Protein AF-A0A8T0G5R7-F1 (afdb_monomer)

Mean predicted aligned error: 18.34 Å

Organism: Ceratodon purpureus (NCBI:txid3225)

pLDDT: mean 79.79, std 26.17, range [22.66, 98.88]

Foldseek 3Di:
DDDDDDDDDDDDDDDDDDDDDDDDDDDDDDDDDDDDDDDDDDDDDDDDDDDDDDDDDDDDDDDDDDDDDDDDDDDDDDDDDDDDDDDDDDDDDDDWDDPDPQAAAEEEEEQELLRLLLLLQLLLVQRQYEYAQEAVLLDDRHPPLVQAQWFCPAPPCPPTDRSVVVSVVSVVSSVVSRHHYDPFDWPAWALPDPQIWTDTPVDIHGYNFYEYESAWAQDDPPAVCCVLCRNQFEEADLPGCLQPPLAAQWEEEEEAAELLSLVSQVVSVVGYVAYEYEALAQHGPYDPVSVVVQVPDPRYDYDHNKDFRHFDADPVSATFWTWIARNPPRDIDIDGTRHYYYSHFIQAPQVNCVPPWDADPSRAFDDDPPAQHTPRPSYGYAANSNDRDPRDSNRRNVNSNRNSVSSSCSCVVVVNRDRGDDDPDPPVPPPPCPVVNVPPPQDPLFQEEEDDVNVVCCLPPPQAKEKEWEAAPPDPQQVVQVVQVVVLSVVVGPRYHYYYYHCVVCVVVCVVVVPPDPGKIWIDGPNDTQDIDHTHDHSVVVNVSSVVRD

Structure (mmCIF, N/CA/C/O backbone):
data_AF-A0A8T0G5R7-F1
#
_entry.id   AF-A0A8T0G5R7-F1
#
loop_
_atom_site.group_PDB
_atom_site.id
_atom_site.type_symbol
_atom_site.label_atom_id
_atom_site.label_alt_id
_atom_site.label_comp_id
_atom_site.label_asym_id
_atom_site.label_entity_id
_atom_site.label_seq_id
_atom_site.pdbx_PDB_ins_code
_atom_site.Cartn_x
_atom_site.Cartn_y
_atom_site.Cartn_z
_atom_site.occupancy
_atom_site.B_iso_or_equiv
_atom_site.auth_seq_id
_atom_site.auth_comp_id
_atom_site.auth_asym_id
_atom_site.auth_atom_id
_atom_site.pdbx_PDB_model_num
ATOM 1 N N . MET A 1 1 ? -14.299 -39.173 -38.500 1.00 31.61 1 MET A N 1
ATOM 2 C CA . MET A 1 1 ? -15.184 -40.294 -38.128 1.00 31.61 1 MET A CA 1
ATOM 3 C C . MET A 1 1 ? -15.335 -40.265 -36.619 1.00 31.61 1 MET A C 1
ATOM 5 O O . MET A 1 1 ? -14.328 -40.433 -35.957 1.00 31.61 1 MET A O 1
ATOM 9 N N . VAL A 1 2 ? -16.565 -39.974 -36.168 1.00 32.91 2 VAL A N 1
ATOM 10 C CA . VAL A 1 2 ? -17.140 -40.072 -34.803 1.00 32.91 2 VAL A CA 1
ATOM 11 C C . VAL A 1 2 ? -16.359 -39.367 -33.671 1.00 32.91 2 VAL A C 1
ATOM 13 O O . VAL A 1 2 ? -15.266 -39.780 -33.333 1.00 32.91 2 VAL A O 1
ATOM 16 N N . GLY A 1 3 ? -16.845 -38.321 -33.001 1.00 27.14 3 GLY A N 1
ATOM 17 C CA . GLY A 1 3 ? -18.124 -37.619 -33.063 1.00 27.14 3 GLY A CA 1
ATOM 18 C C . GLY A 1 3 ? -18.016 -36.285 -32.310 1.00 27.14 3 GLY A C 1
ATOM 19 O O . GLY A 1 3 ? -17.455 -36.212 -31.222 1.00 27.14 3 GLY A O 1
ATOM 20 N N . CYS A 1 4 ? -18.533 -35.240 -32.950 1.00 23.53 4 CYS A N 1
ATOM 21 C CA . CYS A 1 4 ? -18.721 -33.884 -32.446 1.00 23.53 4 CYS A CA 1
ATOM 22 C C . CYS A 1 4 ? -20.215 -33.694 -32.108 1.00 23.53 4 CYS A C 1
ATOM 24 O O . CYS A 1 4 ? -21.050 -34.344 -32.735 1.00 23.53 4 CYS A O 1
ATOM 26 N N . ALA A 1 5 ? -20.505 -32.694 -31.268 1.00 29.31 5 ALA A N 1
ATOM 27 C CA . ALA A 1 5 ? -21.758 -31.924 -31.161 1.00 29.31 5 ALA A CA 1
ATOM 28 C C . ALA A 1 5 ? -22.865 -32.388 -30.188 1.00 29.31 5 ALA A C 1
ATOM 30 O O . ALA A 1 5 ? -23.508 -33.411 -30.388 1.00 29.31 5 ALA A O 1
ATOM 31 N N . ALA A 1 6 ? -23.131 -31.527 -29.196 1.00 28.00 6 ALA A N 1
ATOM 32 C CA . ALA A 1 6 ? -24.418 -30.910 -28.806 1.00 28.00 6 ALA A CA 1
ATOM 33 C C . ALA A 1 6 ? -24.233 -30.367 -27.365 1.00 28.00 6 ALA A C 1
ATOM 35 O O . ALA A 1 6 ? -23.667 -31.057 -26.532 1.00 28.00 6 ALA A O 1
ATOM 36 N N . ALA A 1 7 ? -24.598 -29.143 -26.987 1.00 25.59 7 ALA A N 1
ATOM 37 C CA . ALA A 1 7 ? -25.855 -28.479 -27.276 1.00 25.59 7 ALA A CA 1
ATOM 38 C C . ALA A 1 7 ? -25.718 -26.946 -27.279 1.00 25.59 7 ALA A C 1
ATOM 40 O O . ALA A 1 7 ? -25.041 -26.354 -26.442 1.00 25.59 7 ALA A O 1
ATOM 41 N N . ALA A 1 8 ? -26.444 -26.323 -28.203 1.00 25.11 8 ALA A N 1
ATOM 42 C CA . ALA A 1 8 ? -26.829 -24.925 -28.174 1.00 25.11 8 ALA A CA 1
ATOM 43 C C . ALA A 1 8 ? -28.359 -24.850 -28.300 1.00 25.11 8 ALA A C 1
ATOM 45 O O . ALA A 1 8 ? -28.942 -25.612 -29.067 1.00 25.11 8 ALA A O 1
ATOM 46 N N . SER A 1 9 ? -28.945 -23.867 -27.611 1.00 26.94 9 SER A N 1
ATOM 47 C CA . SER A 1 9 ? -30.256 -23.247 -27.860 1.00 26.94 9 SER A CA 1
ATOM 48 C C . SER A 1 9 ? -31.536 -24.052 -27.585 1.00 26.94 9 SER A C 1
ATOM 50 O O . SER A 1 9 ? -31.915 -24.939 -28.344 1.00 26.94 9 SER A O 1
ATOM 52 N N . VAL A 1 10 ? -32.304 -23.589 -26.588 1.00 29.83 10 VAL A N 1
ATOM 53 C CA . VAL A 1 10 ? -33.774 -23.562 -26.654 1.00 29.83 10 VAL A CA 1
ATOM 54 C C . VAL A 1 10 ? -34.263 -22.162 -26.256 1.00 29.83 10 VAL A C 1
ATOM 56 O O . VAL A 1 10 ? -34.222 -21.770 -25.098 1.00 29.83 10 VAL A O 1
ATOM 59 N N . TYR A 1 11 ? -34.630 -21.419 -27.299 1.00 25.69 11 TYR A N 1
ATOM 60 C CA . TYR A 1 11 ? -35.731 -20.467 -27.482 1.00 25.69 11 TYR A CA 1
ATOM 61 C C . TYR A 1 11 ? -36.329 -19.629 -26.336 1.00 25.69 11 TYR A C 1
ATOM 63 O O . TYR A 1 11 ? -36.806 -20.105 -25.312 1.00 25.69 11 TYR A O 1
ATOM 71 N N . ALA A 1 12 ? -36.450 -18.348 -26.689 1.00 26.64 12 ALA A N 1
ATOM 72 C CA . ALA A 1 12 ? -37.291 -17.312 -26.120 1.00 26.64 12 ALA A CA 1
ATOM 73 C C . ALA A 1 12 ? -38.799 -17.508 -26.385 1.00 26.64 12 ALA A C 1
ATOM 75 O O . ALA A 1 12 ? -39.189 -18.048 -27.420 1.00 26.64 12 ALA A O 1
ATOM 76 N N . GLY A 1 13 ? -39.611 -16.884 -25.522 1.00 25.53 13 GLY A N 1
ATOM 77 C CA . GLY A 1 13 ? -40.870 -16.236 -25.905 1.00 25.53 13 GLY A CA 1
ATOM 78 C C . GLY A 1 13 ? -42.144 -16.777 -25.253 1.00 25.53 13 GLY A C 1
ATOM 79 O O . GLY A 1 13 ? -42.635 -17.821 -25.655 1.00 25.53 13 GLY A O 1
ATOM 80 N N . ALA A 1 14 ? -42.738 -16.001 -24.338 1.00 26.56 14 ALA A N 1
ATOM 81 C CA . ALA A 1 14 ? -44.128 -15.532 -24.442 1.00 26.56 14 ALA A CA 1
ATOM 82 C C . ALA A 1 14 ? -44.493 -14.622 -23.256 1.00 26.56 14 ALA A C 1
ATOM 84 O O . ALA A 1 14 ? -44.147 -14.874 -22.107 1.00 26.56 14 ALA A O 1
ATOM 85 N N . SER A 1 15 ? -45.187 -13.543 -23.597 1.00 25.94 15 SER A N 1
ATOM 86 C CA . SER A 1 15 ? -45.629 -12.437 -22.758 1.00 25.94 15 SER A CA 1
ATOM 87 C C . SER A 1 15 ? -47.079 -12.642 -22.287 1.00 25.94 15 SER A C 1
ATOM 89 O O . SER A 1 15 ? -47.850 -13.353 -22.930 1.00 25.94 15 SER A O 1
ATOM 91 N N . THR A 1 16 ? -47.462 -11.836 -21.292 1.00 29.17 16 THR A N 1
ATOM 92 C CA . THR A 1 16 ? -48.798 -11.250 -21.027 1.00 29.17 16 THR A CA 1
ATOM 93 C C . THR A 1 16 ? -49.906 -12.002 -20.262 1.00 29.17 16 THR A C 1
ATOM 95 O O . THR A 1 16 ? -50.369 -13.064 -20.655 1.00 29.17 16 THR A O 1
ATOM 98 N N . ALA A 1 17 ? -50.436 -11.232 -19.290 1.00 27.42 17 ALA A N 1
ATOM 99 C CA . ALA A 1 17 ? -51.796 -11.161 -18.727 1.00 27.42 17 ALA A CA 1
ATOM 100 C C . ALA A 1 17 ? -52.179 -12.100 -17.558 1.00 27.42 17 ALA A C 1
ATOM 102 O O . ALA A 1 17 ? -52.365 -13.292 -17.744 1.00 27.42 17 ALA A O 1
ATOM 103 N N . LEU A 1 18 ? -52.467 -11.537 -16.370 1.00 26.42 18 LEU A N 1
ATOM 104 C CA . LEU A 1 18 ? -53.809 -11.020 -16.052 1.00 26.42 18 LEU A CA 1
ATOM 105 C C . LEU A 1 18 ? -53.848 -10.162 -14.768 1.00 26.42 18 LEU A C 1
ATOM 107 O O . LEU A 1 18 ? -53.117 -10.388 -13.808 1.00 26.42 18 LEU A O 1
ATOM 111 N N . GLN A 1 19 ? -54.735 -9.168 -14.808 1.00 28.47 19 GLN A N 1
ATOM 112 C CA . GLN A 1 19 ? -55.114 -8.210 -13.769 1.00 28.47 19 GLN A CA 1
ATOM 113 C C . GLN A 1 19 ? -56.146 -8.770 -12.771 1.00 28.47 19 GLN A C 1
ATOM 115 O O . GLN A 1 19 ? -56.902 -9.680 -13.093 1.00 28.47 19 GLN A O 1
ATOM 120 N N . ALA A 1 20 ? -56.267 -8.014 -11.672 1.00 27.64 20 ALA A N 1
ATOM 121 C CA . ALA A 1 20 ? -57.477 -7.717 -10.895 1.00 27.64 20 ALA A CA 1
ATOM 122 C C . ALA A 1 20 ? -57.916 -8.718 -9.816 1.00 27.64 20 ALA A C 1
ATOM 124 O O . ALA A 1 20 ? -58.374 -9.807 -10.120 1.00 27.64 20 ALA A O 1
ATOM 125 N N . ILE A 1 21 ? -57.897 -8.246 -8.562 1.00 29.38 21 ILE A N 1
ATOM 126 C CA . ILE A 1 21 ? -59.035 -8.200 -7.622 1.00 29.38 21 ILE A CA 1
ATOM 127 C C . ILE A 1 21 ? -58.740 -7.038 -6.655 1.00 29.38 21 ILE A C 1
ATOM 129 O O . ILE A 1 21 ? -57.663 -6.979 -6.068 1.00 29.38 21 ILE A O 1
ATOM 133 N N . GLY A 1 22 ? -59.676 -6.096 -6.510 1.00 26.36 22 GLY A N 1
ATOM 134 C CA . GLY A 1 22 ? -59.541 -4.980 -5.569 1.00 26.36 22 GLY A CA 1
ATOM 135 C C . GLY A 1 22 ? -60.590 -3.879 -5.737 1.00 26.36 22 GLY A C 1
ATOM 136 O O . GLY A 1 22 ? -60.239 -2.734 -5.990 1.00 26.36 22 GLY A O 1
ATOM 137 N N . GLY A 1 23 ? -61.875 -4.219 -5.619 1.00 27.23 23 GLY A N 1
ATOM 138 C CA . GLY A 1 23 ? -62.936 -3.283 -5.211 1.00 27.23 23 GLY A CA 1
ATOM 139 C C . GLY A 1 23 ? -63.453 -3.745 -3.845 1.00 27.23 23 GLY A C 1
ATOM 140 O O . GLY A 1 23 ? -63.383 -4.934 -3.558 1.00 27.23 23 GLY A O 1
ATOM 141 N N . GLY A 1 24 ? -63.951 -2.931 -2.924 1.00 27.73 24 GLY A N 1
ATOM 142 C CA . GLY A 1 24 ? -64.281 -1.511 -2.854 1.00 27.73 24 GLY A CA 1
ATOM 143 C C . GLY A 1 24 ? -64.775 -1.248 -1.409 1.00 27.73 24 GLY A C 1
ATOM 144 O O . GLY A 1 24 ? -65.078 -2.198 -0.695 1.00 27.73 24 GLY A O 1
ATOM 145 N N . ILE A 1 25 ? -64.728 -0.027 -0.866 1.00 30.06 25 ILE A N 1
ATOM 146 C CA . ILE A 1 25 ? -65.846 0.941 -0.752 1.00 30.06 25 ILE A CA 1
ATOM 147 C C . ILE A 1 25 ? -65.942 1.450 0.713 1.00 30.06 25 ILE A C 1
ATOM 149 O O . ILE A 1 25 ? -65.722 0.693 1.650 1.00 30.06 25 ILE A O 1
ATOM 153 N N . HIS A 1 26 ? -66.346 2.728 0.830 1.00 28.77 26 HIS A N 1
ATOM 154 C CA . HIS A 1 26 ? -66.692 3.574 1.997 1.00 28.77 26 HIS A CA 1
ATOM 155 C C . HIS A 1 26 ? -65.504 4.257 2.698 1.00 28.77 26 HIS A C 1
ATOM 157 O O . HIS A 1 26 ? -64.673 3.604 3.303 1.00 28.77 26 HIS A O 1
ATOM 163 N N . GLY A 1 27 ? -65.307 5.583 2.614 1.00 26.73 27 GLY A N 1
ATOM 164 C CA . GLY A 1 27 ? -66.265 6.704 2.627 1.00 26.73 27 GLY A CA 1
ATOM 165 C C . GLY A 1 27 ? -66.363 7.206 4.073 1.00 26.73 27 GLY A C 1
ATOM 166 O O . GLY A 1 27 ? -66.765 6.441 4.935 1.00 26.73 27 GLY A O 1
ATOM 167 N N . VAL A 1 28 ? -65.968 8.435 4.418 1.00 28.03 28 VAL A N 1
ATOM 168 C CA . VAL A 1 28 ? -66.847 9.620 4.421 1.00 28.03 28 VAL A CA 1
ATOM 169 C C . VAL A 1 28 ? -66.060 10.829 4.982 1.00 28.03 28 VAL A C 1
ATOM 171 O O . VAL A 1 28 ? -65.371 10.664 5.978 1.00 28.03 28 VAL A O 1
ATOM 174 N N . ARG A 1 29 ? -66.226 11.995 4.315 1.00 27.48 29 ARG A N 1
ATOM 175 C CA . ARG A 1 29 ? -66.302 13.426 4.754 1.00 27.48 29 ARG A CA 1
ATOM 176 C C . ARG A 1 29 ? -65.437 13.906 5.938 1.00 27.48 29 ARG A C 1
ATOM 178 O O . ARG A 1 29 ? -65.333 13.240 6.946 1.00 27.48 29 ARG A O 1
ATOM 185 N N . GLY A 1 30 ? -64.914 15.128 5.982 1.00 26.22 30 GLY A N 1
ATOM 186 C CA . GLY A 1 30 ? -65.137 16.385 5.256 1.00 26.22 30 GLY A CA 1
ATOM 187 C C . GLY A 1 30 ? -64.225 17.443 5.915 1.00 26.22 30 GLY A C 1
ATOM 188 O O . GLY A 1 30 ? -63.831 17.276 7.061 1.00 26.22 30 GLY A O 1
ATOM 189 N N . SER A 1 31 ? -63.689 18.403 5.165 1.00 28.92 31 SER A N 1
ATOM 190 C CA . SER A 1 31 ? -64.234 19.764 5.004 1.00 28.92 31 SER A CA 1
ATOM 191 C C . SER A 1 31 ? -63.578 20.808 5.921 1.00 28.92 31 SER A C 1
ATOM 193 O O . SER A 1 31 ? -63.608 20.684 7.137 1.00 28.92 31 SER A O 1
ATOM 195 N N . ASN A 1 32 ? -63.143 21.887 5.259 1.00 26.70 32 ASN A N 1
ATOM 196 C CA . ASN A 1 32 ? -62.875 23.257 5.721 1.00 26.70 32 ASN A CA 1
ATOM 197 C C . ASN A 1 32 ? -61.589 23.481 6.537 1.00 26.70 32 ASN A C 1
ATOM 199 O O . ASN A 1 32 ? -61.388 22.871 7.574 1.00 26.70 32 ASN A O 1
ATOM 203 N N . ALA A 1 33 ? -60.601 24.241 6.051 1.00 27.31 33 ALA A N 1
ATOM 204 C CA . ALA A 1 33 ? -60.592 25.638 5.578 1.00 27.31 33 ALA A CA 1
ATOM 205 C C . ALA A 1 33 ? -60.707 26.666 6.710 1.00 27.31 33 ALA A C 1
ATOM 207 O O . ALA A 1 33 ? -61.510 26.495 7.621 1.00 27.31 33 ALA A O 1
ATOM 208 N N . ALA A 1 34 ? -59.976 27.770 6.504 1.00 26.89 34 ALA A N 1
ATOM 209 C CA . ALA A 1 34 ? -59.961 29.023 7.262 1.00 26.89 34 ALA A CA 1
ATOM 210 C C . ALA A 1 34 ? -59.102 29.001 8.538 1.00 26.89 34 ALA A C 1
ATOM 212 O O . ALA A 1 34 ? -59.170 28.060 9.311 1.00 26.89 34 ALA A O 1
ATOM 213 N N . LEU A 1 35 ? -58.321 30.015 8.899 1.00 25.09 35 LEU A N 1
ATOM 214 C CA . LEU A 1 35 ? -57.849 31.284 8.327 1.00 25.09 35 LEU A CA 1
ATOM 215 C C . LEU A 1 35 ? -57.134 31.984 9.503 1.00 25.09 35 LEU A C 1
ATOM 217 O O . LEU A 1 35 ? -57.303 31.604 10.658 1.00 25.09 35 LEU A O 1
ATOM 221 N N . CYS A 1 36 ? -56.457 33.077 9.169 1.00 22.66 36 CYS A N 1
ATOM 222 C CA . CYS A 1 36 ? -55.967 34.145 10.040 1.00 22.66 36 CYS A CA 1
ATOM 223 C C . CYS A 1 36 ? -54.621 33.904 10.737 1.00 22.66 36 CYS A C 1
ATOM 225 O O . CYS A 1 36 ? -54.517 33.075 11.629 1.00 22.66 36 CYS A O 1
ATOM 227 N N . SER A 1 37 ? -53.506 34.510 10.316 1.00 24.14 37 SER A N 1
ATOM 228 C CA . SER A 1 37 ? -53.192 35.903 9.915 1.00 24.14 37 SER A CA 1
ATOM 229 C C . SER A 1 37 ? -52.901 36.855 11.070 1.00 24.14 37 SER A C 1
ATOM 231 O O . SER A 1 37 ? -53.560 36.823 12.103 1.00 24.14 37 SER A O 1
ATOM 233 N N . CYS A 1 38 ? -52.021 37.798 10.719 1.00 23.77 38 CYS A N 1
ATOM 234 C CA . CYS A 1 38 ? -51.656 39.053 11.375 1.00 23.77 38 CYS A CA 1
ATOM 235 C C . CYS A 1 38 ? -50.515 38.927 12.383 1.00 23.77 38 CYS A C 1
ATOM 237 O O . CYS A 1 38 ? -50.527 38.058 13.239 1.00 23.77 38 CYS A O 1
ATOM 239 N N . SER A 1 39 ? -49.503 39.787 12.385 1.00 26.50 39 SER A N 1
ATOM 240 C CA . SER A 1 39 ? -49.098 40.971 11.596 1.00 26.50 39 SER A CA 1
ATOM 241 C C . SER A 1 39 ? -47.819 41.460 12.324 1.00 26.50 39 SER A C 1
ATOM 243 O O . SER A 1 39 ? -47.641 41.119 13.487 1.00 26.50 39 SER A O 1
ATOM 245 N N . SER A 1 40 ? -46.862 42.208 11.786 1.00 27.91 40 SER A N 1
ATOM 246 C CA . SER A 1 40 ? -46.978 43.401 10.954 1.00 27.91 40 SER A CA 1
ATOM 247 C C . SER A 1 40 ? -45.583 43.896 10.543 1.00 27.91 40 SER A C 1
ATOM 249 O O . SER A 1 40 ? -44.631 43.730 11.301 1.00 27.91 40 SER A O 1
ATOM 251 N N . SER A 1 41 ? -45.575 44.648 9.431 1.00 27.80 41 SER A N 1
ATOM 252 C CA . SER A 1 41 ? -44.780 45.870 9.157 1.00 27.80 41 SER A CA 1
ATOM 253 C C . SER A 1 41 ? -43.251 45.741 9.021 1.00 27.80 41 SER A C 1
ATOM 255 O O . SER A 1 41 ? -42.603 45.156 9.869 1.00 27.80 41 SER A O 1
ATOM 257 N N . SER A 1 42 ? -42.579 46.341 8.032 1.00 27.45 42 SER A N 1
ATOM 258 C CA . SER A 1 42 ? -42.975 47.384 7.068 1.00 27.45 42 SER A CA 1
ATOM 259 C C . SER A 1 42 ? -41.860 47.635 6.039 1.00 27.45 42 SER A C 1
ATOM 261 O O . SER A 1 42 ? -40.705 47.606 6.438 1.00 27.45 42 SER A O 1
ATOM 263 N N . ALA A 1 43 ? -42.277 47.981 4.805 1.00 28.09 43 ALA A N 1
ATOM 264 C CA . ALA A 1 43 ? -41.772 49.048 3.905 1.00 28.09 43 ALA A CA 1
ATOM 265 C C . ALA A 1 43 ? -40.262 49.081 3.540 1.00 28.09 43 ALA A C 1
ATOM 267 O O . ALA A 1 43 ? -39.412 48.881 4.387 1.00 28.09 43 ALA A O 1
ATOM 268 N N . SER A 1 44 ? -39.805 49.403 2.325 1.00 27.38 44 SER A N 1
ATOM 269 C CA . SER A 1 44 ? -40.392 50.033 1.128 1.00 27.38 44 SER A CA 1
ATOM 270 C C . SER A 1 44 ? -39.341 50.061 -0.004 1.00 27.38 44 SER A C 1
ATOM 272 O O . SER A 1 44 ? -38.154 50.023 0.303 1.00 27.38 44 SER A O 1
ATOM 274 N N . SER A 1 45 ? -39.825 50.251 -1.252 1.00 27.91 45 SER A N 1
ATOM 275 C CA . SER A 1 45 ? -39.210 50.963 -2.417 1.00 27.91 45 SER A CA 1
ATOM 276 C C . SER A 1 45 ? -37.859 50.464 -2.961 1.00 27.91 45 SER A C 1
ATOM 278 O O . SER A 1 45 ? -36.941 50.248 -2.191 1.00 27.91 45 SER A O 1
ATOM 280 N N . GLU A 1 46 ? -37.555 50.321 -4.254 1.00 27.11 46 GLU A N 1
ATOM 281 C CA . GLU A 1 46 ? -38.097 50.673 -5.585 1.00 27.11 46 GLU A CA 1
ATOM 282 C C . GLU A 1 46 ? -37.273 49.797 -6.577 1.00 27.11 46 GLU A C 1
ATOM 284 O O . GLU A 1 46 ? -36.106 49.518 -6.319 1.00 27.11 46 GLU A O 1
ATOM 289 N N . ALA A 1 47 ? -37.850 49.090 -7.557 1.00 28.19 47 ALA A N 1
ATOM 290 C CA . ALA A 1 47 ? -38.049 49.498 -8.962 1.00 28.19 47 ALA A CA 1
ATOM 291 C C . ALA A 1 47 ? -36.818 50.112 -9.671 1.00 28.19 47 ALA A C 1
ATOM 293 O O . ALA A 1 47 ? -36.156 50.960 -9.103 1.00 28.19 47 ALA A O 1
ATOM 294 N N . TRP A 1 48 ? -36.444 49.841 -10.928 1.00 24.47 48 TRP A N 1
ATOM 295 C CA . TRP A 1 48 ? -36.942 49.077 -12.089 1.00 24.47 48 TRP A CA 1
ATOM 296 C C . TRP A 1 48 ? -35.783 49.135 -13.124 1.00 24.47 48 TRP A C 1
ATOM 298 O O . TRP A 1 48 ? -35.089 50.145 -13.197 1.00 24.47 48 TRP A O 1
ATOM 308 N N . SER A 1 49 ? -35.463 48.105 -13.910 1.00 27.23 49 SER A N 1
ATOM 309 C CA . SER A 1 49 ? -35.819 47.931 -15.343 1.00 27.23 49 SER A CA 1
ATOM 310 C C . SER A 1 49 ? -34.757 46.964 -15.922 1.00 27.23 49 SER A C 1
ATOM 312 O O . SER A 1 49 ? -33.596 47.068 -15.548 1.00 27.23 49 SER A O 1
ATOM 314 N N . GLY A 1 50 ? -35.034 45.904 -16.691 1.00 26.23 50 GLY A N 1
ATOM 315 C CA . GLY A 1 50 ? -35.906 45.746 -17.864 1.00 26.23 50 GLY A CA 1
ATOM 316 C C . GLY A 1 50 ? -34.991 45.690 -19.104 1.00 26.23 50 GLY A C 1
ATOM 317 O O . GLY A 1 50 ? -34.334 46.677 -19.387 1.00 26.23 50 GLY A O 1
ATOM 318 N N . LEU A 1 51 ? -34.799 44.563 -19.805 1.00 24.84 51 LEU A N 1
ATOM 319 C CA . LEU A 1 51 ? -35.647 44.074 -20.911 1.00 24.84 51 LEU A CA 1
ATOM 320 C C . LEU A 1 51 ? -35.166 42.661 -21.352 1.00 24.84 51 LEU A C 1
ATOM 322 O O . LEU A 1 51 ? -33.970 42.458 -21.514 1.00 24.84 51 LEU A O 1
ATOM 326 N N . ARG A 1 52 ? -36.046 41.642 -21.357 1.00 26.20 52 ARG A N 1
ATOM 327 C CA . ARG A 1 52 ? -36.728 40.963 -22.506 1.00 26.20 52 ARG A CA 1
ATOM 328 C C . ARG A 1 52 ? -35.808 40.242 -23.509 1.00 26.20 52 ARG A C 1
ATOM 330 O O . ARG A 1 52 ? -35.012 40.883 -24.173 1.00 26.20 52 ARG A O 1
ATOM 337 N N . VAL A 1 53 ? -35.819 38.903 -23.568 1.00 27.62 53 VAL A N 1
ATOM 338 C CA . VAL A 1 53 ? -36.802 37.972 -24.199 1.00 27.62 53 VAL A CA 1
ATOM 339 C C . VAL A 1 53 ? -36.761 37.984 -25.732 1.00 27.62 53 VAL A C 1
ATOM 341 O O . VAL A 1 53 ? -37.202 38.951 -26.344 1.00 27.62 53 VAL A O 1
ATOM 344 N N . ALA A 1 54 ? -36.397 36.837 -26.322 1.00 25.56 54 ALA A N 1
ATOM 345 C CA . ALA A 1 54 ? -37.077 36.261 -27.487 1.00 25.56 54 ALA A CA 1
ATOM 346 C C . ALA A 1 54 ? -36.828 34.739 -27.580 1.00 25.56 54 ALA A C 1
ATOM 348 O O . ALA A 1 54 ? -35.718 34.259 -27.378 1.00 25.56 54 ALA A O 1
ATOM 349 N N . ASN A 1 55 ? -37.918 34.022 -27.858 1.00 29.14 55 ASN A N 1
ATOM 350 C CA . ASN A 1 55 ? -38.098 32.574 -27.984 1.00 29.14 55 ASN A CA 1
ATOM 351 C C . ASN A 1 55 ? -37.660 32.002 -29.346 1.00 29.14 55 ASN A C 1
ATOM 353 O O . ASN A 1 55 ? -37.654 32.714 -30.347 1.00 29.14 55 ASN A O 1
ATOM 357 N N . GLY A 1 56 ? -37.521 30.669 -29.382 1.00 24.38 56 GLY A N 1
ATOM 358 C CA . GLY A 1 56 ? -37.660 29.803 -30.566 1.00 24.38 56 GLY A CA 1
ATOM 359 C C . GLY A 1 56 ? -36.547 28.751 -30.586 1.00 24.38 56 GLY A C 1
ATOM 360 O O . GLY A 1 56 ? -35.401 29.104 -30.797 1.00 24.38 56 GLY A O 1
ATOM 361 N N . GLY A 1 57 ? -36.733 27.464 -30.285 1.00 24.94 57 GLY A N 1
ATOM 362 C CA . GLY A 1 57 ? -37.849 26.579 -30.598 1.00 24.94 57 GLY A CA 1
ATOM 363 C C . GLY A 1 57 ? -37.567 25.878 -31.928 1.00 24.94 57 GLY A C 1
ATOM 364 O O . GLY A 1 57 ? -37.713 26.522 -32.958 1.00 24.94 57 GLY A O 1
ATOM 365 N N . LEU A 1 58 ? -37.162 24.598 -31.895 1.00 25.59 58 LEU A N 1
ATOM 366 C CA . LEU A 1 58 ? -37.596 23.522 -32.810 1.00 25.59 58 LEU A CA 1
ATOM 367 C C . LEU A 1 58 ? -36.777 22.238 -32.597 1.00 25.59 58 LEU A C 1
ATOM 369 O O . LEU A 1 58 ? -35.583 22.173 -32.877 1.00 25.59 58 LEU A O 1
ATOM 373 N N . ALA A 1 59 ? -37.478 21.199 -32.150 1.00 29.31 59 ALA A N 1
ATOM 374 C CA . ALA A 1 59 ? -37.086 19.810 -32.309 1.00 29.31 59 ALA A CA 1
ATOM 375 C C . ALA A 1 59 ? -37.155 19.407 -33.791 1.00 29.31 59 ALA A C 1
ATOM 377 O O . ALA A 1 59 ? -38.083 19.816 -34.494 1.00 29.31 59 ALA A O 1
ATOM 378 N N . ARG A 1 60 ? -36.237 18.544 -34.238 1.00 26.02 60 ARG A N 1
ATOM 379 C CA . ARG A 1 60 ? -36.461 17.661 -35.388 1.00 26.02 60 ARG A CA 1
ATOM 380 C C . ARG A 1 60 ? -35.801 16.305 -35.174 1.00 26.02 60 ARG A C 1
ATOM 382 O O . ARG A 1 60 ? -34.583 16.192 -35.092 1.00 26.02 60 ARG A O 1
ATOM 389 N N . GLU A 1 61 ? -36.661 15.296 -35.130 1.00 27.89 61 GLU A N 1
ATOM 390 C CA . GLU A 1 61 ? -36.375 13.921 -35.517 1.00 27.89 61 GLU A CA 1
ATOM 391 C C . GLU A 1 61 ? -35.839 13.866 -36.956 1.00 27.89 61 GLU A C 1
ATOM 393 O O . GLU A 1 61 ? -36.224 14.664 -37.816 1.00 27.89 61 GLU A O 1
ATOM 398 N N . GLY A 1 62 ? -34.982 12.883 -37.225 1.00 24.34 62 GLY A N 1
ATOM 399 C CA . GLY A 1 62 ? -34.449 12.601 -38.552 1.00 24.34 62 GLY A CA 1
ATOM 400 C C . GLY A 1 62 ? -33.987 11.154 -38.660 1.00 24.34 62 GLY A C 1
ATOM 401 O O . GLY A 1 62 ? -32.800 10.865 -38.579 1.00 24.34 62 GLY A O 1
ATOM 402 N N . VAL A 1 63 ? -34.946 10.247 -38.844 1.00 25.75 63 VAL A N 1
ATOM 403 C CA . VAL A 1 63 ? -34.719 8.919 -39.426 1.00 25.75 63 VAL A CA 1
ATOM 404 C C . VAL A 1 63 ? -34.372 9.104 -40.907 1.00 25.75 63 VAL A C 1
ATOM 406 O O . VAL A 1 63 ? -35.108 9.787 -41.617 1.00 25.75 63 VAL A O 1
ATOM 409 N N . ALA A 1 64 ? -33.313 8.460 -41.404 1.00 24.88 64 ALA A N 1
ATOM 410 C CA . ALA A 1 64 ? -33.142 8.227 -42.838 1.00 24.88 64 ALA A CA 1
ATOM 411 C C . ALA A 1 64 ? -32.431 6.895 -43.114 1.00 24.88 64 ALA A C 1
ATOM 413 O O . ALA A 1 64 ? -31.344 6.604 -42.620 1.00 24.88 64 ALA A O 1
ATOM 414 N N . SER A 1 65 ? -33.116 6.084 -43.912 1.00 24.20 65 SER A N 1
ATOM 415 C CA . SER A 1 65 ? -32.806 4.731 -44.352 1.00 24.20 65 SER A CA 1
ATOM 416 C C . SER A 1 65 ? -31.829 4.660 -45.534 1.00 24.20 65 SER A C 1
ATOM 418 O O . SER A 1 65 ? -31.863 5.507 -46.419 1.00 24.20 65 SER A O 1
ATOM 420 N N . TRP A 1 66 ? -31.077 3.556 -45.583 1.00 23.00 66 TRP A N 1
ATOM 421 C CA . TRP A 1 66 ? -30.693 2.725 -46.740 1.00 23.00 66 TRP A CA 1
ATOM 422 C C . TRP A 1 66 ? -30.682 3.341 -48.156 1.00 23.00 66 TRP A C 1
ATOM 424 O O . TRP A 1 66 ? -31.724 3.587 -48.761 1.00 23.00 66 TRP A O 1
ATOM 434 N N . GLY A 1 67 ? -29.483 3.372 -48.756 1.00 25.39 67 GLY A N 1
ATOM 435 C CA . GLY A 1 67 ? -29.239 3.636 -50.177 1.00 25.39 67 GLY A CA 1
ATOM 436 C C . GLY A 1 67 ? -28.011 2.883 -50.719 1.00 25.39 67 GLY A C 1
ATOM 437 O O . GLY A 1 67 ? -26.876 3.239 -50.449 1.00 25.39 67 GLY A O 1
ATOM 438 N N . LYS A 1 68 ? -28.309 1.814 -51.463 1.00 30.22 68 LYS A N 1
ATOM 439 C CA . LYS A 1 68 ? -27.535 0.917 -52.349 1.00 30.22 68 LYS A CA 1
ATOM 440 C C . LYS A 1 68 ? -26.096 1.264 -52.816 1.00 30.22 68 LYS A C 1
ATOM 442 O O . LYS A 1 68 ? -25.839 2.309 -53.389 1.00 30.22 68 LYS A O 1
ATOM 447 N N . GLN A 1 69 ? -25.290 0.189 -52.805 1.00 30.52 69 GLN A N 1
ATOM 448 C CA . GLN A 1 69 ? -24.357 -0.306 -53.844 1.00 30.52 69 GLN A CA 1
ATOM 449 C C . GLN A 1 69 ? -23.180 0.577 -54.306 1.00 30.52 69 GLN A C 1
ATOM 451 O O . GLN A 1 69 ? -23.321 1.449 -55.153 1.00 30.52 69 GLN A O 1
ATOM 456 N N . GLY A 1 70 ? -21.967 0.163 -53.919 1.00 26.84 70 GLY A N 1
ATOM 457 C CA . GLY A 1 70 ? -20.714 0.531 -54.582 1.00 26.84 70 GLY A CA 1
ATOM 458 C C . GLY A 1 70 ? -19.659 -0.563 -54.406 1.00 26.84 70 GLY A C 1
ATOM 459 O O . GLY A 1 70 ? -19.097 -0.723 -53.329 1.00 26.84 70 GLY A O 1
ATOM 460 N N . ARG A 1 71 ? -19.423 -1.354 -55.461 1.00 27.19 71 ARG A N 1
ATOM 461 C CA . ARG A 1 71 ? -18.360 -2.371 -55.551 1.00 27.19 71 ARG A CA 1
ATOM 462 C C . ARG A 1 71 ? -16.986 -1.724 -55.345 1.00 27.19 71 ARG A C 1
ATOM 464 O O . ARG A 1 71 ? -16.590 -0.908 -56.173 1.00 27.19 71 ARG A O 1
ATOM 471 N N . PHE A 1 72 ? -16.217 -2.173 -54.354 1.00 25.14 72 PHE A N 1
ATOM 472 C CA . PHE A 1 72 ? -14.777 -1.913 -54.311 1.00 25.14 72 PHE A CA 1
ATOM 473 C C . PHE A 1 72 ? -14.009 -3.023 -55.034 1.00 25.14 72 PHE A C 1
ATOM 475 O O . PHE A 1 72 ? -14.120 -4.210 -54.730 1.00 25.14 72 PHE A O 1
ATOM 482 N N . ARG A 1 73 ? -13.271 -2.602 -56.061 1.00 24.62 73 ARG A N 1
ATOM 483 C CA . ARG A 1 73 ? -12.435 -3.414 -56.942 1.00 24.62 73 ARG A CA 1
ATOM 484 C C . ARG A 1 73 ? -11.039 -3.496 -56.327 1.00 24.62 73 ARG A C 1
ATOM 486 O O . ARG A 1 73 ? -10.367 -2.479 -56.205 1.00 24.62 73 ARG A O 1
ATOM 493 N N . VAL A 1 74 ? -10.605 -4.702 -55.972 1.00 28.53 74 VAL A N 1
ATOM 494 C CA . VAL A 1 74 ? -9.225 -4.991 -55.561 1.00 28.53 74 VAL A CA 1
ATOM 495 C C . VAL A 1 74 ? -8.321 -4.880 -56.792 1.00 28.53 74 VAL A C 1
ATOM 497 O O . VAL A 1 74 ? -8.473 -5.646 -57.745 1.00 28.53 74 VAL A O 1
ATOM 500 N N . GLN A 1 75 ? -7.393 -3.923 -56.792 1.00 28.50 75 GLN A N 1
ATOM 501 C CA . GLN A 1 75 ? -6.255 -3.914 -57.710 1.00 28.50 75 GLN A CA 1
ATOM 502 C C . GLN A 1 75 ? -5.062 -4.569 -57.017 1.00 28.50 75 GLN A C 1
ATOM 504 O O . GLN A 1 75 ? -4.536 -4.061 -56.032 1.00 28.50 75 GLN A O 1
ATOM 509 N N . GLY A 1 76 ? -4.657 -5.723 -57.545 1.00 26.41 76 GLY A N 1
ATOM 510 C CA . GLY A 1 76 ? -3.408 -6.373 -57.184 1.00 26.41 76 GLY A CA 1
ATOM 511 C C . GLY A 1 76 ? -2.221 -5.652 -57.816 1.00 26.41 76 GLY A C 1
ATOM 512 O O . GLY A 1 76 ? -2.216 -5.395 -59.019 1.00 26.41 76 GLY A O 1
ATOM 513 N N . SER A 1 77 ? -1.195 -5.395 -57.009 1.00 29.28 77 SER A N 1
ATOM 514 C CA . SER A 1 77 ? 0.147 -5.090 -57.490 1.00 29.28 77 SER A CA 1
ATOM 515 C C . SER A 1 77 ? 1.034 -6.305 -57.237 1.00 29.28 77 SER A C 1
ATOM 517 O O . SER A 1 77 ? 1.339 -6.663 -56.101 1.00 29.28 77 SER A O 1
ATOM 519 N N . ARG A 1 78 ? 1.390 -6.979 -58.332 1.00 30.92 78 ARG A N 1
ATOM 520 C CA . ARG A 1 78 ? 2.467 -7.965 -58.394 1.00 30.92 78 ARG A CA 1
ATOM 521 C C . ARG A 1 78 ? 3.782 -7.200 -58.467 1.00 30.92 78 ARG A C 1
ATOM 523 O O . ARG A 1 78 ? 4.011 -6.504 -59.448 1.00 30.92 78 ARG A O 1
ATOM 530 N N . ASN A 1 79 ? 4.683 -7.433 -57.520 1.00 32.75 79 ASN A N 1
ATOM 531 C CA . ASN A 1 79 ? 6.107 -7.371 -57.825 1.00 32.75 79 ASN A CA 1
ATOM 532 C C . ASN A 1 79 ? 6.857 -8.425 -57.012 1.00 32.75 79 ASN A C 1
ATOM 534 O O . ASN A 1 79 ? 7.064 -8.296 -55.810 1.00 32.75 79 ASN A O 1
ATOM 538 N N . GLY A 1 80 ? 7.210 -9.511 -57.697 1.00 28.98 80 GLY A N 1
ATOM 539 C CA . GLY A 1 80 ? 8.066 -10.556 -57.170 1.00 28.98 80 GLY A CA 1
ATOM 540 C C . GLY A 1 80 ? 9.530 -10.200 -57.392 1.00 28.98 80 GLY A C 1
ATOM 541 O O . GLY A 1 80 ? 9.952 -9.961 -58.521 1.00 28.98 80 GLY A O 1
ATOM 542 N N . ARG A 1 81 ? 10.322 -10.259 -56.324 1.00 31.06 81 ARG A N 1
ATOM 543 C CA . ARG A 1 81 ? 11.754 -10.549 -56.401 1.00 31.06 81 ARG A CA 1
ATOM 544 C C . ARG A 1 81 ? 12.062 -11.659 -55.406 1.00 31.06 81 ARG A C 1
ATOM 546 O O . ARG A 1 81 ? 11.986 -11.476 -54.200 1.00 31.06 81 ARG A O 1
ATOM 553 N N . ARG A 1 82 ? 12.365 -12.835 -55.959 1.00 32.56 82 ARG A N 1
ATOM 554 C CA . ARG A 1 82 ? 12.936 -13.982 -55.251 1.00 32.56 82 ARG 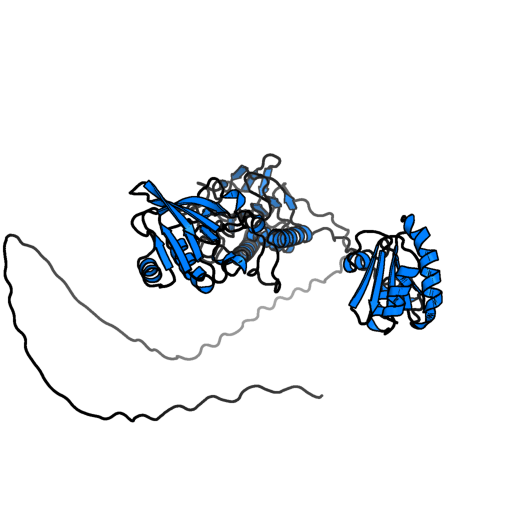A CA 1
ATOM 555 C C . ARG A 1 82 ? 14.381 -13.637 -54.882 1.00 32.56 82 ARG A C 1
ATOM 557 O O . ARG A 1 82 ? 15.221 -13.553 -55.771 1.00 32.56 82 ARG A O 1
ATOM 564 N N . GLY A 1 83 ? 14.650 -13.444 -53.595 1.00 28.64 83 GLY A N 1
ATOM 565 C CA . GLY A 1 83 ? 15.991 -13.470 -53.009 1.00 28.64 83 GLY A CA 1
ATOM 566 C C . GLY A 1 83 ? 16.107 -14.717 -52.138 1.00 28.64 83 GLY A C 1
ATOM 567 O O . GLY A 1 83 ? 15.270 -14.930 -51.267 1.00 28.64 83 GLY A O 1
ATOM 568 N N . GLY A 1 84 ? 17.074 -15.584 -52.439 1.00 27.47 84 GLY A N 1
ATOM 569 C CA . GLY A 1 84 ? 17.264 -16.863 -51.758 1.00 27.47 84 GLY A CA 1
ATOM 570 C C . GLY A 1 84 ? 17.652 -16.695 -50.290 1.00 27.47 84 GLY A C 1
ATOM 571 O O . GLY A 1 84 ? 18.536 -15.910 -49.958 1.00 27.47 84 GLY A O 1
ATOM 572 N N . VAL A 1 85 ? 17.016 -17.477 -49.421 1.00 28.89 85 VAL A N 1
ATOM 573 C CA . VAL A 1 85 ? 17.414 -17.613 -48.019 1.00 28.89 85 VAL A CA 1
ATOM 574 C C . VAL A 1 85 ? 18.624 -18.547 -47.977 1.00 28.89 85 VAL A C 1
ATOM 576 O O . VAL A 1 85 ? 18.496 -19.757 -48.159 1.00 28.89 85 VAL A O 1
ATOM 579 N N . ARG A 1 86 ? 19.818 -17.980 -47.785 1.00 29.86 86 ARG A N 1
ATOM 580 C CA . ARG A 1 86 ? 20.986 -18.734 -47.319 1.00 29.86 86 ARG A CA 1
ATOM 581 C C . ARG A 1 86 ? 20.834 -18.931 -45.813 1.00 29.86 86 ARG A C 1
ATOM 583 O O . ARG A 1 86 ? 20.753 -17.955 -45.077 1.00 29.86 86 ARG A O 1
ATOM 590 N N . ALA A 1 87 ? 20.811 -20.187 -45.378 1.00 33.91 87 ALA A N 1
ATOM 591 C CA . ALA A 1 87 ? 20.999 -20.548 -43.981 1.00 33.91 87 ALA A CA 1
ATOM 592 C C . ALA A 1 87 ? 22.396 -20.080 -43.540 1.00 33.91 87 ALA A C 1
ATOM 594 O O . ALA A 1 87 ? 23.403 -20.548 -44.075 1.00 33.91 87 ALA A O 1
ATOM 595 N N . ALA A 1 88 ? 22.443 -19.121 -42.616 1.00 30.66 88 ALA A N 1
ATOM 596 C CA . ALA A 1 88 ? 23.665 -18.719 -41.936 1.00 30.66 88 ALA A CA 1
ATOM 597 C C . ALA A 1 88 ? 23.780 -19.499 -40.623 1.00 30.66 88 ALA A C 1
ATOM 599 O O . ALA A 1 88 ? 22.813 -19.671 -39.885 1.00 30.66 88 ALA A O 1
ATOM 600 N N . LEU A 1 89 ? 24.980 -20.028 -40.429 1.00 33.09 89 LEU A N 1
ATOM 601 C CA . LEU A 1 89 ? 25.414 -20.940 -39.386 1.00 33.09 89 LEU A CA 1
ATOM 602 C C . LEU A 1 89 ? 25.389 -20.294 -37.993 1.00 33.09 89 LEU A C 1
ATOM 604 O O . LEU A 1 89 ? 25.512 -19.080 -37.868 1.00 33.09 89 LEU A O 1
ATOM 608 N N . ALA A 1 90 ? 25.247 -21.165 -36.989 1.00 36.72 90 ALA A N 1
ATOM 609 C CA . ALA A 1 90 ? 25.465 -20.984 -35.552 1.00 36.72 90 ALA A CA 1
ATOM 610 C C . ALA A 1 90 ? 26.077 -19.632 -35.132 1.00 36.72 90 ALA A C 1
ATOM 612 O O . ALA A 1 90 ? 27.266 -19.388 -35.329 1.00 36.72 90 ALA A O 1
ATOM 613 N N . GLY A 1 91 ? 25.252 -18.785 -34.510 1.00 28.50 91 GLY A N 1
ATOM 614 C CA . GLY A 1 91 ? 25.691 -17.551 -33.868 1.00 28.50 91 GLY A CA 1
ATOM 615 C C . GLY A 1 91 ? 26.411 -17.838 -32.552 1.00 28.50 91 GLY A C 1
ATOM 616 O O . GLY A 1 91 ? 25.899 -18.554 -31.691 1.00 28.50 91 GLY A O 1
ATOM 617 N N . GLU A 1 92 ? 27.607 -17.275 -32.423 1.00 32.78 92 GLU A N 1
ATOM 618 C CA . GLU A 1 92 ? 28.398 -17.204 -31.198 1.00 32.78 92 GLU A CA 1
ATOM 619 C C . GLU A 1 92 ? 27.583 -16.610 -30.036 1.00 32.78 92 GLU A C 1
ATOM 621 O O . GLU A 1 92 ? 26.751 -15.719 -30.227 1.00 32.78 92 GLU A O 1
ATOM 626 N N . LYS A 1 93 ? 27.841 -17.094 -28.813 1.00 31.41 93 LYS A N 1
ATOM 627 C CA . LYS A 1 93 ? 27.284 -16.542 -27.571 1.00 31.41 93 LYS A CA 1
ATOM 628 C C . LYS A 1 93 ? 27.681 -15.067 -27.451 1.00 31.41 93 LYS A C 1
ATOM 630 O O . LYS A 1 93 ? 28.805 -14.754 -27.067 1.00 31.41 93 LYS A O 1
ATOM 635 N N . ARG A 1 94 ? 26.756 -14.165 -27.776 1.00 32.62 94 ARG A N 1
ATOM 636 C CA . ARG A 1 94 ? 26.913 -12.728 -27.546 1.00 32.62 94 ARG A CA 1
ATOM 637 C C . ARG A 1 94 ? 26.722 -12.467 -26.050 1.00 32.62 94 ARG A C 1
ATOM 639 O O . ARG A 1 94 ? 25.717 -12.888 -25.482 1.00 32.62 94 ARG A O 1
ATOM 646 N N . ALA A 1 95 ? 27.705 -11.828 -25.418 1.00 38.12 95 ALA A N 1
ATOM 647 C CA . ALA A 1 95 ? 27.574 -11.312 -24.056 1.00 38.12 95 ALA A CA 1
ATOM 648 C C . ALA A 1 95 ? 26.350 -10.374 -23.962 1.00 38.12 95 ALA A C 1
ATOM 650 O O . ALA A 1 95 ? 26.001 -9.764 -24.981 1.00 38.12 95 ALA A O 1
ATOM 651 N N . PRO A 1 96 ? 25.689 -10.262 -22.790 1.00 41.94 96 PRO A N 1
ATOM 652 C CA . PRO A 1 96 ? 24.589 -9.320 -22.614 1.00 41.94 96 PRO A CA 1
ATOM 653 C C . PRO A 1 96 ? 25.066 -7.921 -23.012 1.00 41.94 96 PRO A C 1
ATOM 655 O O . PRO A 1 96 ? 26.136 -7.481 -22.593 1.00 41.94 96 PRO A O 1
ATOM 658 N N . ALA A 1 97 ? 24.313 -7.270 -23.897 1.00 43.00 97 ALA A N 1
ATOM 659 C CA . ALA A 1 97 ? 24.637 -5.932 -24.361 1.00 43.00 97 ALA A CA 1
ATOM 660 C C . ALA A 1 97 ? 24.530 -4.968 -23.172 1.00 43.00 97 ALA A C 1
ATOM 662 O O . ALA A 1 97 ? 23.450 -4.798 -22.610 1.00 43.00 97 ALA A O 1
ATOM 663 N N . GLU A 1 98 ? 25.649 -4.370 -22.767 1.00 47.19 98 GLU A N 1
ATOM 664 C CA . GLU A 1 98 ? 25.607 -3.208 -21.882 1.00 47.19 98 GLU A CA 1
ATOM 665 C C . GLU A 1 98 ? 24.944 -2.034 -22.617 1.00 47.19 98 GLU A C 1
ATOM 667 O O . GLU A 1 98 ? 25.121 -1.910 -23.838 1.00 47.19 98 GLU A O 1
ATOM 672 N N . PRO A 1 99 ? 24.164 -1.186 -21.917 1.00 50.72 99 PRO A N 1
ATOM 673 C CA . PRO A 1 99 ? 23.479 -0.069 -22.548 1.00 50.72 99 PRO A CA 1
ATOM 674 C C . PRO A 1 99 ? 24.492 0.823 -23.262 1.00 50.72 99 PRO A C 1
ATOM 676 O O . PRO A 1 99 ? 25.484 1.276 -22.683 1.00 50.72 99 PRO A O 1
ATOM 679 N N . VAL A 1 100 ? 24.240 1.088 -24.542 1.00 41.53 100 VAL A N 1
ATOM 680 C CA . VAL A 1 100 ? 25.076 1.978 -25.346 1.00 41.53 100 VAL A CA 1
ATOM 681 C C . VAL A 1 100 ? 24.912 3.397 -24.794 1.00 41.53 100 VAL A C 1
ATOM 683 O O . VAL A 1 100 ? 23.936 4.073 -25.093 1.00 41.53 100 VAL A O 1
ATOM 686 N N . GLY A 1 101 ? 25.859 3.841 -23.961 1.00 56.34 101 GLY A N 1
ATOM 687 C CA . GLY A 1 101 ? 25.902 5.203 -23.412 1.00 56.34 101 GLY A CA 1
ATOM 688 C C . GLY A 1 101 ? 25.535 5.364 -21.931 1.00 56.34 101 GLY A C 1
ATOM 689 O O . GLY A 1 101 ? 25.441 6.503 -21.484 1.00 56.34 101 GLY A O 1
ATOM 690 N N . GLY A 1 102 ? 25.353 4.279 -21.164 1.00 84.06 102 GLY A N 1
ATOM 691 C CA . GLY A 1 102 ? 25.100 4.367 -19.713 1.00 84.06 102 GLY A CA 1
ATOM 692 C C . GLY A 1 102 ? 23.739 4.971 -19.333 1.00 84.06 102 GLY A C 1
ATOM 693 O O . GLY A 1 102 ? 23.599 5.540 -18.253 1.00 84.06 102 GLY A O 1
ATOM 694 N N . VAL A 1 103 ? 22.756 4.885 -20.236 1.00 94.38 103 VAL A N 1
ATOM 695 C CA . VAL A 1 103 ? 21.369 5.319 -20.021 1.00 94.38 103 VAL A CA 1
ATOM 696 C C . VAL A 1 103 ? 20.479 4.083 -19.959 1.00 94.38 103 VAL A C 1
ATOM 698 O O . VAL A 1 103 ? 20.492 3.262 -20.874 1.00 94.38 103 VAL A O 1
ATOM 701 N N . GLU A 1 104 ? 19.711 3.951 -18.884 1.00 96.62 104 GLU A N 1
ATOM 702 C CA . GLU A 1 104 ? 18.773 2.848 -18.684 1.00 96.62 104 GLU A CA 1
ATOM 703 C C . GLU A 1 104 ? 17.463 3.088 -19.449 1.00 96.62 104 GLU A C 1
ATOM 705 O O . GLU A 1 104 ? 17.011 4.225 -19.617 1.00 96.62 104 GLU A O 1
ATOM 710 N N . ASN A 1 105 ? 16.784 2.021 -19.871 1.00 97.25 105 ASN A N 1
ATOM 711 C CA . ASN A 1 105 ? 15.459 2.156 -20.486 1.00 97.25 105 ASN A CA 1
ATOM 712 C C . ASN A 1 105 ? 14.451 2.777 -19.512 1.00 97.25 105 ASN A C 1
ATOM 714 O O . ASN A 1 105 ? 13.711 3.698 -19.862 1.00 97.25 105 ASN A O 1
ATOM 718 N N . LEU A 1 106 ? 14.419 2.238 -18.291 1.00 98.50 106 LEU A N 1
ATOM 719 C CA . LEU A 1 106 ? 13.383 2.512 -17.310 1.00 98.50 106 LEU A CA 1
ATOM 720 C C . LEU A 1 106 ? 13.947 2.491 -15.889 1.00 98.50 106 LEU A C 1
ATOM 722 O O . LEU A 1 106 ? 14.538 1.497 -15.460 1.00 98.50 106 LEU A O 1
ATOM 726 N N . VAL A 1 107 ? 13.657 3.558 -15.146 1.00 98.75 107 VAL A N 1
ATOM 727 C CA . VAL A 1 107 ? 13.777 3.592 -13.686 1.00 98.75 107 VAL A CA 1
ATOM 728 C C . VAL A 1 107 ? 12.386 3.586 -13.048 1.00 98.75 107 VAL A C 1
ATOM 730 O O . VAL A 1 107 ? 11.492 4.324 -13.454 1.00 98.75 107 VAL A O 1
ATOM 733 N N . ILE A 1 108 ? 12.201 2.759 -12.024 1.00 98.81 108 ILE A N 1
ATOM 734 C CA . ILE A 1 108 ? 10.982 2.671 -11.221 1.00 98.81 108 ILE A CA 1
ATOM 735 C C . ILE A 1 108 ? 11.313 3.148 -9.809 1.00 98.81 108 ILE A C 1
ATOM 737 O O . ILE A 1 108 ? 12.248 2.647 -9.187 1.00 98.81 108 ILE A O 1
ATOM 741 N N . ILE A 1 109 ? 10.548 4.104 -9.288 1.00 98.50 109 ILE A N 1
ATOM 742 C CA . ILE A 1 109 ? 10.745 4.645 -7.939 1.00 98.50 109 ILE A CA 1
ATOM 743 C C . ILE A 1 109 ? 9.594 4.177 -7.054 1.00 98.50 109 ILE A C 1
ATOM 745 O O . ILE A 1 109 ? 8.466 4.645 -7.206 1.00 98.50 109 ILE A O 1
ATOM 749 N N . GLY A 1 110 ? 9.883 3.262 -6.128 1.00 97.81 110 GLY A N 1
ATOM 750 C CA . GLY A 1 110 ? 8.921 2.699 -5.184 1.00 97.81 110 GLY A CA 1
ATOM 751 C C . GLY A 1 110 ? 8.776 1.180 -5.298 1.00 97.81 110 GLY A C 1
ATOM 752 O O . GLY A 1 110 ? 8.782 0.606 -6.386 1.00 97.81 110 GLY A O 1
ATOM 753 N N . SER A 1 111 ? 8.604 0.529 -4.146 1.00 97.62 111 SER A N 1
ATOM 754 C CA . SER A 1 111 ? 8.545 -0.934 -3.980 1.00 97.62 111 SER A CA 1
ATOM 755 C C . SER A 1 111 ? 7.185 -1.450 -3.499 1.00 97.62 111 SER A C 1
ATOM 757 O O . SER A 1 111 ? 7.084 -2.545 -2.960 1.00 97.62 111 SER A O 1
ATOM 759 N N . GLY A 1 112 ? 6.111 -0.675 -3.651 1.00 97.75 112 GLY A N 1
ATOM 760 C CA . GLY A 1 112 ? 4.762 -1.180 -3.385 1.00 97.75 112 GLY A CA 1
ATOM 761 C C . GLY A 1 112 ? 4.274 -2.163 -4.465 1.00 97.75 112 GLY A C 1
ATOM 762 O O . GLY A 1 112 ? 4.985 -2.436 -5.440 1.00 97.75 112 GLY A O 1
ATOM 763 N N . PRO A 1 113 ? 3.014 -2.629 -4.379 1.00 98.50 113 PRO A N 1
ATOM 764 C CA . PRO A 1 113 ? 2.401 -3.479 -5.403 1.00 98.50 113 PRO A CA 1
ATOM 765 C C . PRO A 1 113 ? 2.473 -2.890 -6.818 1.00 98.50 113 PRO A C 1
ATOM 767 O O . PRO A 1 113 ? 2.722 -3.627 -7.772 1.00 98.50 113 PRO A O 1
ATOM 770 N N . ALA A 1 114 ? 2.308 -1.569 -6.957 1.00 98.75 114 ALA A N 1
ATOM 771 C CA . ALA A 1 114 ? 2.447 -0.871 -8.235 1.00 98.75 114 ALA A CA 1
ATOM 772 C C . ALA A 1 114 ? 3.873 -0.984 -8.800 1.00 98.75 114 ALA A C 1
ATOM 774 O O . ALA A 1 114 ? 4.047 -1.424 -9.935 1.00 98.75 114 ALA A O 1
ATOM 775 N N . GLY A 1 115 ? 4.889 -0.656 -7.995 1.00 98.62 115 GLY A N 1
ATOM 776 C CA . GLY A 1 115 ? 6.292 -0.674 -8.412 1.00 98.62 115 GLY A CA 1
ATOM 777 C C . GLY A 1 115 ? 6.786 -2.070 -8.786 1.00 98.62 115 GLY A C 1
ATOM 778 O O . GLY A 1 115 ? 7.327 -2.262 -9.874 1.00 98.62 115 GLY A O 1
ATOM 779 N N . TYR A 1 116 ? 6.519 -3.080 -7.950 1.00 98.75 116 TYR A N 1
ATOM 780 C CA . TYR A 1 116 ? 6.910 -4.454 -8.279 1.00 98.75 116 TYR A CA 1
ATOM 781 C C . TYR A 1 116 ? 6.135 -5.023 -9.468 1.00 98.75 116 TYR A C 1
ATOM 783 O O . TYR A 1 116 ? 6.726 -5.725 -10.286 1.00 98.75 116 TYR A O 1
ATOM 791 N N . THR A 1 117 ? 4.845 -4.704 -9.627 1.00 98.88 117 THR A N 1
ATOM 792 C CA . THR A 1 117 ? 4.109 -5.146 -10.823 1.00 98.88 117 THR A CA 1
ATOM 793 C C . THR A 1 117 ? 4.678 -4.501 -12.082 1.00 98.88 117 THR A C 1
ATOM 795 O O . THR A 1 117 ? 4.919 -5.203 -13.063 1.00 98.88 117 THR A O 1
ATOM 798 N N . ALA A 1 118 ? 4.972 -3.199 -12.044 1.00 98.88 118 ALA A N 1
ATOM 799 C CA . ALA A 1 118 ? 5.624 -2.510 -13.151 1.00 98.88 118 ALA A CA 1
ATOM 800 C C . ALA A 1 118 ? 6.978 -3.153 -13.500 1.00 98.88 118 ALA A C 1
ATOM 802 O O . ALA A 1 118 ? 7.246 -3.444 -14.666 1.00 98.88 118 ALA A O 1
ATOM 803 N N . ALA A 1 119 ? 7.790 -3.467 -12.486 1.00 98.75 119 ALA A N 1
ATOM 804 C CA . ALA A 1 119 ? 9.079 -4.129 -12.659 1.00 98.75 119 ALA A CA 1
ATOM 805 C C . ALA A 1 119 ? 8.941 -5.512 -13.310 1.00 98.75 119 ALA A C 1
ATOM 807 O O . ALA A 1 119 ? 9.675 -5.820 -14.243 1.00 98.75 119 ALA A O 1
ATOM 808 N N . ILE A 1 120 ? 7.973 -6.327 -12.878 1.00 98.62 120 ILE A N 1
ATOM 809 C CA . ILE A 1 120 ? 7.714 -7.653 -13.461 1.00 98.62 120 ILE A CA 1
ATOM 810 C C . ILE A 1 120 ? 7.379 -7.540 -14.952 1.00 98.62 120 ILE A C 1
ATOM 812 O O . ILE A 1 120 ? 7.927 -8.291 -15.759 1.00 98.62 120 ILE A O 1
ATOM 816 N N . TYR A 1 121 ? 6.481 -6.627 -15.328 1.00 98.69 121 TYR A N 1
ATOM 817 C CA . TYR A 1 121 ? 6.074 -6.463 -16.725 1.00 98.69 121 TYR A CA 1
ATOM 818 C C . TYR A 1 121 ? 7.212 -5.914 -17.588 1.00 98.69 121 TYR A C 1
ATOM 820 O O . TYR A 1 121 ? 7.511 -6.494 -18.631 1.00 98.69 121 TYR A O 1
ATOM 828 N N . ALA A 1 122 ? 7.902 -4.868 -17.128 1.00 98.25 122 ALA A N 1
ATOM 829 C CA . ALA A 1 122 ? 9.023 -4.281 -17.856 1.00 98.25 122 ALA A CA 1
ATOM 830 C C . ALA A 1 122 ? 10.202 -5.256 -18.007 1.00 98.25 122 ALA A C 1
ATOM 832 O O . ALA A 1 122 ? 10.795 -5.361 -19.079 1.00 98.25 122 ALA A O 1
ATOM 833 N N . ALA A 1 123 ? 10.524 -6.022 -16.962 1.00 96.69 123 ALA A N 1
ATOM 834 C CA . ALA A 1 123 ? 11.591 -7.016 -17.014 1.00 96.69 123 ALA A CA 1
ATOM 835 C C . ALA A 1 123 ? 11.256 -8.156 -17.993 1.00 96.69 123 ALA A C 1
ATOM 837 O O . ALA A 1 123 ? 12.098 -8.552 -18.794 1.00 96.69 123 ALA A O 1
ATOM 838 N N . ARG A 1 124 ? 9.995 -8.612 -18.022 1.00 95.19 124 ARG A N 1
ATOM 839 C CA . ARG A 1 124 ? 9.504 -9.595 -19.009 1.00 95.19 124 ARG A CA 1
ATOM 840 C C . ARG A 1 124 ? 9.500 -9.080 -20.447 1.00 95.19 124 ARG A C 1
ATOM 842 O O . ARG A 1 124 ? 9.600 -9.889 -21.364 1.00 95.19 124 ARG A O 1
ATOM 849 N N . ALA A 1 125 ? 9.382 -7.769 -20.632 1.00 94.56 125 ALA A N 1
ATOM 850 C CA . ALA A 1 125 ? 9.535 -7.097 -21.918 1.00 94.56 125 ALA A CA 1
ATOM 851 C C . ALA A 1 125 ? 11.011 -6.821 -22.271 1.00 94.56 125 ALA A C 1
ATOM 853 O O . ALA A 1 125 ? 11.287 -6.037 -23.173 1.00 94.56 125 ALA A O 1
ATOM 854 N N . ASN A 1 126 ? 11.969 -7.452 -21.575 1.00 94.12 126 ASN A N 1
ATOM 855 C CA . ASN A 1 126 ? 13.406 -7.297 -21.808 1.00 94.12 126 ASN A CA 1
ATOM 856 C C . ASN A 1 126 ? 13.898 -5.844 -21.653 1.00 94.12 126 ASN A C 1
ATOM 858 O O . ASN A 1 126 ? 14.856 -5.440 -22.305 1.00 94.12 126 ASN A O 1
ATOM 862 N N . LEU A 1 127 ? 13.272 -5.044 -20.780 1.00 95.44 127 LEU A N 1
ATOM 863 C CA . LEU A 1 127 ? 13.674 -3.647 -20.563 1.00 95.44 127 LEU A CA 1
ATOM 864 C C . LEU A 1 127 ? 14.736 -3.470 -19.468 1.00 95.44 127 LEU A C 1
ATOM 866 O O . LEU A 1 127 ? 15.262 -2.368 -19.353 1.00 95.44 127 LEU A O 1
ATOM 870 N N . LYS A 1 128 ? 15.036 -4.521 -18.685 1.00 95.25 128 LYS A N 1
ATOM 871 C CA . LYS A 1 128 ? 15.944 -4.508 -17.515 1.00 95.25 128 LYS A CA 1
ATOM 872 C C . LYS A 1 128 ? 15.704 -3.283 -16.601 1.00 95.25 128 LYS A C 1
ATOM 874 O O . LYS A 1 128 ? 16.567 -2.417 -16.492 1.00 95.25 128 LYS A O 1
ATOM 879 N N . PRO A 1 129 ? 14.519 -3.168 -15.972 1.00 97.88 129 PRO A N 1
ATOM 880 C CA . PRO A 1 129 ? 14.190 -2.001 -15.160 1.00 97.88 129 PRO A CA 1
ATOM 881 C C . PRO A 1 129 ? 15.081 -1.914 -13.916 1.00 97.88 129 PRO A C 1
ATOM 883 O O . PRO A 1 129 ? 15.297 -2.924 -13.240 1.00 97.88 129 PRO A O 1
ATOM 886 N N . VAL A 1 130 ? 15.516 -0.700 -13.576 1.00 98.38 130 VAL A N 1
ATOM 887 C CA . VAL A 1 130 ? 16.142 -0.389 -12.281 1.00 98.38 130 VAL A CA 1
ATOM 888 C C . VAL A 1 130 ? 15.056 0.076 -11.316 1.00 98.38 130 VAL A C 1
ATOM 890 O O . VAL A 1 130 ? 14.321 1.011 -11.622 1.00 98.38 130 VAL A O 1
ATOM 893 N N . VAL A 1 131 ? 14.937 -0.560 -10.153 1.00 98.50 131 VAL A N 1
ATOM 894 C CA . VAL A 1 131 ? 13.906 -0.269 -9.149 1.00 98.50 131 VAL A CA 1
ATOM 895 C C . VAL A 1 131 ? 14.558 0.253 -7.877 1.00 98.50 131 VAL A C 1
ATOM 897 O O . VAL A 1 131 ? 15.310 -0.471 -7.228 1.00 98.50 131 VAL A O 1
ATOM 900 N N . PHE A 1 132 ? 14.225 1.479 -7.483 1.00 98.12 132 PHE A N 1
ATOM 901 C CA . PHE A 1 132 ? 14.587 2.023 -6.177 1.00 98.12 132 PHE A CA 1
ATOM 902 C C . PHE A 1 132 ? 13.535 1.616 -5.148 1.00 98.12 132 PHE A C 1
ATOM 904 O O . PHE A 1 132 ? 12.380 2.047 -5.211 1.00 98.12 132 PHE A O 1
ATOM 911 N N . GLU A 1 133 ? 13.929 0.751 -4.214 1.00 95.62 133 GLU A N 1
ATOM 912 C CA . GLU A 1 133 ? 13.012 0.131 -3.260 1.00 95.62 133 GLU A CA 1
ATOM 913 C C . GLU A 1 133 ? 12.704 1.009 -2.039 1.00 95.62 133 GLU A C 1
ATOM 915 O O . GLU A 1 133 ? 11.727 0.726 -1.342 1.00 95.62 133 GLU A O 1
ATOM 920 N N . GLY A 1 134 ? 13.496 2.059 -1.801 1.00 89.56 134 GLY A N 1
ATOM 921 C CA . GLY A 1 134 ? 13.472 2.838 -0.565 1.00 89.56 134 GLY A CA 1
ATOM 922 C C . GLY A 1 134 ? 14.238 2.157 0.575 1.00 89.56 134 GLY A C 1
ATOM 923 O O . GLY A 1 134 ? 14.452 0.939 0.572 1.00 89.56 134 GLY A O 1
ATOM 924 N N . TYR A 1 135 ? 14.668 2.956 1.552 1.00 83.62 135 TYR A N 1
ATOM 925 C CA . TYR A 1 135 ? 15.396 2.496 2.735 1.00 83.62 135 TYR A CA 1
ATOM 926 C C . TYR A 1 135 ? 14.899 3.154 4.031 1.00 83.62 135 TYR A C 1
ATOM 928 O O . TYR A 1 135 ? 14.447 2.454 4.940 1.00 83.62 135 TYR A O 1
ATOM 936 N N . GLN A 1 136 ? 14.964 4.483 4.126 1.00 79.62 136 GLN A N 1
ATOM 937 C CA . GLN A 1 136 ? 14.509 5.269 5.276 1.00 79.62 136 GLN A CA 1
ATOM 938 C C . GLN A 1 136 ? 13.405 6.238 4.866 1.00 79.62 136 GLN A C 1
ATOM 940 O O . GLN A 1 136 ? 12.266 6.103 5.315 1.00 79.62 136 GLN A O 1
ATOM 945 N N . VAL A 1 137 ? 13.736 7.206 4.008 1.00 76.56 137 VAL A N 1
ATOM 946 C CA . VAL A 1 137 ? 12.821 8.276 3.582 1.00 76.56 137 VAL A CA 1
ATOM 947 C C . VAL A 1 137 ? 11.707 7.713 2.705 1.00 76.56 137 VAL A C 1
ATOM 949 O O . VAL A 1 137 ? 10.546 8.069 2.888 1.00 76.56 137 VAL A O 1
ATOM 952 N N . GLY A 1 138 ? 12.036 6.778 1.811 1.00 69.25 138 GLY A N 1
ATOM 953 C CA . GLY A 1 138 ? 11.069 6.063 0.976 1.00 69.25 138 GLY A CA 1
ATOM 954 C C . GLY A 1 138 ? 10.193 5.064 1.742 1.00 69.25 138 GLY A C 1
ATOM 955 O O . GLY A 1 138 ? 9.300 4.457 1.152 1.00 69.25 138 GLY A O 1
ATOM 956 N N . GLY A 1 139 ? 10.423 4.898 3.048 1.00 79.56 139 GLY A N 1
ATOM 957 C CA . GLY A 1 139 ? 9.728 3.938 3.895 1.00 79.56 139 GLY A CA 1
ATOM 958 C C . GLY A 1 139 ? 10.283 2.516 3.786 1.00 79.56 139 GLY A C 1
ATOM 959 O O . GLY A 1 139 ? 11.323 2.255 3.185 1.00 79.56 139 GLY A O 1
ATOM 960 N N . VAL A 1 140 ? 9.577 1.575 4.415 1.00 84.25 140 VAL A N 1
ATOM 961 C CA . VAL A 1 140 ? 9.960 0.157 4.405 1.00 84.25 140 VAL A CA 1
ATOM 962 C C . VAL A 1 140 ? 9.713 -0.428 3.012 1.00 84.25 140 VAL A C 1
ATOM 964 O O . VAL A 1 140 ? 8.616 -0.277 2.469 1.00 84.25 140 VAL A O 1
ATOM 967 N N . ARG A 1 141 ? 10.703 -1.145 2.458 1.00 90.88 141 ARG A N 1
ATOM 968 C CA . ARG A 1 141 ? 10.550 -1.879 1.188 1.00 90.88 141 ARG A CA 1
ATOM 969 C C . ARG A 1 141 ? 9.291 -2.748 1.195 1.00 90.88 141 ARG A C 1
ATOM 971 O O . ARG A 1 141 ? 9.050 -3.442 2.178 1.00 90.88 141 ARG A O 1
ATOM 978 N N . GLY A 1 142 ? 8.509 -2.733 0.120 1.00 91.12 142 GLY A N 1
ATOM 979 C CA . GLY A 1 142 ? 7.174 -3.349 0.089 1.00 91.12 142 GLY A CA 1
ATOM 980 C C . GLY A 1 142 ? 6.036 -2.365 0.399 1.00 91.12 142 GLY A C 1
ATOM 981 O O . GLY A 1 142 ? 4.862 -2.686 0.231 1.00 91.12 142 GLY A O 1
ATOM 982 N N . GLY A 1 143 ? 6.346 -1.139 0.827 1.00 92.19 143 GLY A N 1
ATOM 983 C CA . GLY A 1 143 ? 5.355 -0.091 1.057 1.00 92.19 143 GLY A CA 1
ATOM 984 C C . GLY A 1 143 ? 4.388 -0.392 2.209 1.00 92.19 143 GLY A C 1
ATOM 985 O O . GLY A 1 143 ? 4.717 -1.084 3.173 1.00 92.19 143 GLY A O 1
ATOM 986 N N . GLN A 1 144 ? 3.169 0.148 2.126 1.00 91.81 144 GLN A N 1
ATOM 987 C CA . GLN A 1 144 ? 2.203 0.136 3.237 1.00 91.81 144 GLN A CA 1
ATOM 988 C C . GLN A 1 144 ? 1.788 -1.273 3.698 1.00 91.81 144 GLN A C 1
ATOM 990 O O . GLN A 1 144 ? 1.504 -1.465 4.883 1.00 91.81 144 GLN A O 1
ATOM 995 N N . LEU A 1 145 ? 1.808 -2.272 2.805 1.00 91.31 145 LEU A N 1
ATOM 996 C CA . LEU A 1 145 ? 1.479 -3.661 3.146 1.00 91.31 145 LEU A CA 1
ATOM 997 C C . LEU A 1 145 ? 2.445 -4.272 4.170 1.00 91.31 145 LEU A C 1
ATOM 999 O O . LEU A 1 145 ? 2.073 -5.205 4.868 1.00 91.31 145 LEU A O 1
ATOM 1003 N N . MET A 1 146 ? 3.641 -3.713 4.353 1.00 88.88 146 MET A N 1
ATOM 1004 C CA . MET A 1 146 ? 4.555 -4.157 5.412 1.00 88.88 146 MET A CA 1
ATOM 1005 C C . MET A 1 146 ? 4.035 -3.882 6.824 1.00 88.88 146 MET A C 1
ATOM 1007 O O . MET A 1 146 ? 4.564 -4.417 7.794 1.00 88.88 146 MET A O 1
ATOM 1011 N N . THR A 1 147 ? 3.021 -3.025 6.947 1.00 82.56 147 THR A N 1
ATOM 1012 C CA . THR A 1 147 ? 2.433 -2.636 8.232 1.00 82.56 147 THR A CA 1
ATOM 1013 C C . THR A 1 147 ? 1.138 -3.384 8.552 1.00 82.56 147 THR A C 1
ATOM 1015 O O . THR A 1 147 ? 0.611 -3.216 9.653 1.00 82.56 147 THR A O 1
ATOM 1018 N N . THR A 1 148 ? 0.645 -4.227 7.633 1.00 80.12 148 THR A N 1
ATOM 1019 C CA . THR A 1 148 ? -0.524 -5.088 7.867 1.00 80.12 148 THR A CA 1
ATOM 1020 C C . THR A 1 148 ? -0.126 -6.542 8.109 1.00 80.12 148 THR A C 1
ATOM 1022 O O . THR A 1 148 ? 0.874 -7.033 7.585 1.00 80.12 148 THR A O 1
ATOM 1025 N N . THR A 1 149 ? -0.914 -7.237 8.925 1.00 74.31 149 THR A N 1
ATOM 1026 C CA . THR A 1 149 ? -0.688 -8.643 9.272 1.00 74.31 149 THR A CA 1
ATOM 1027 C C . THR A 1 149 ? -1.374 -9.604 8.316 1.00 74.31 149 THR A C 1
ATOM 1029 O O . THR A 1 149 ? -0.806 -10.653 8.048 1.00 74.31 149 THR A O 1
ATOM 1032 N N . GLU A 1 150 ? -2.554 -9.254 7.800 1.00 80.00 150 GLU A N 1
ATOM 1033 C CA . GLU A 1 150 ? -3.405 -10.149 7.009 1.00 80.00 150 GLU A CA 1
ATOM 1034 C C . GLU A 1 150 ? -3.972 -9.409 5.793 1.00 80.00 150 GLU A C 1
ATOM 1036 O O . GLU A 1 150 ? -4.393 -8.255 5.894 1.00 80.00 150 GLU A O 1
ATOM 1041 N N . VAL A 1 151 ? -3.971 -10.070 4.638 1.00 86.56 151 VAL A N 1
ATOM 1042 C CA . VAL A 1 151 ? -4.506 -9.569 3.370 1.00 86.56 151 VAL A CA 1
ATOM 1043 C C . VAL A 1 151 ? -5.444 -10.624 2.799 1.00 86.56 151 VAL A C 1
ATOM 1045 O O . VAL A 1 151 ? -5.012 -11.623 2.231 1.00 86.56 151 VAL A O 1
ATOM 1048 N N . GLU A 1 152 ? -6.745 -10.373 2.904 1.00 84.81 152 GLU A N 1
ATOM 1049 C CA . GLU A 1 152 ? -7.788 -11.300 2.435 1.00 84.81 152 GLU A CA 1
ATOM 1050 C C . GLU A 1 152 ? -8.384 -10.899 1.075 1.00 84.81 152 GLU A C 1
ATOM 1052 O O . GLU A 1 152 ? -9.157 -11.640 0.470 1.00 84.81 152 GLU A O 1
ATOM 1057 N N . ASN A 1 153 ? -8.053 -9.703 0.582 1.00 89.81 153 ASN A N 1
ATOM 1058 C CA . ASN A 1 153 ? -8.690 -9.093 -0.587 1.00 89.81 153 ASN A CA 1
ATOM 1059 C C . ASN A 1 153 ? -7.757 -8.944 -1.803 1.00 89.81 153 ASN A C 1
ATOM 1061 O O . ASN A 1 153 ? -8.137 -8.320 -2.797 1.00 89.81 153 ASN A O 1
ATOM 1065 N N . PHE A 1 154 ? -6.563 -9.543 -1.758 1.00 95.38 154 PHE A N 1
ATOM 1066 C CA . PHE A 1 154 ? -5.704 -9.681 -2.930 1.00 95.38 154 PHE A CA 1
ATOM 1067 C C . PHE A 1 154 ? -6.000 -11.024 -3.624 1.00 95.38 154 PHE A C 1
ATOM 1069 O O . PHE A 1 154 ? -5.762 -12.084 -3.042 1.00 95.38 154 PHE A O 1
ATOM 1076 N N . PRO A 1 155 ? -6.537 -11.025 -4.857 1.00 95.06 155 PRO A N 1
ATOM 1077 C CA . PRO A 1 155 ? -6.971 -12.251 -5.516 1.00 95.06 155 PRO A CA 1
ATOM 1078 C C . PRO A 1 155 ? -5.797 -13.199 -5.791 1.00 95.06 155 PRO A C 1
ATOM 1080 O O . PRO A 1 155 ? -4.721 -12.775 -6.205 1.00 95.06 155 PRO A O 1
ATOM 1083 N N . GLY A 1 156 ? -6.037 -14.500 -5.608 1.00 94.25 156 GLY A N 1
ATOM 1084 C CA . GLY A 1 156 ? -5.028 -15.557 -5.763 1.00 94.25 156 GLY A CA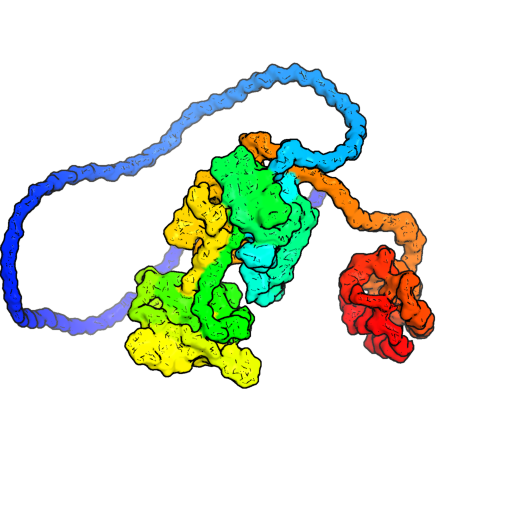 1
ATOM 1085 C C . GLY A 1 156 ? -4.605 -16.224 -4.451 1.00 94.25 156 GLY A C 1
ATOM 1086 O O . GLY A 1 156 ? -3.938 -17.253 -4.503 1.00 94.25 156 GLY A O 1
ATOM 1087 N N . PHE A 1 157 ? -5.041 -15.690 -3.306 1.00 92.19 157 PHE A N 1
ATOM 1088 C CA . PHE A 1 157 ? -4.760 -16.218 -1.967 1.00 92.19 157 PHE A CA 1
ATOM 1089 C C . PHE A 1 157 ? -6.077 -16.530 -1.235 1.00 92.19 157 PHE A C 1
ATOM 1091 O O . PHE A 1 157 ? -6.573 -15.690 -0.486 1.00 92.19 157 PHE A O 1
ATOM 1098 N N . PRO A 1 158 ? -6.712 -17.690 -1.497 1.00 83.88 158 PRO A N 1
ATOM 1099 C CA . PRO A 1 158 ? -8.033 -18.003 -0.948 1.00 83.88 158 PRO A CA 1
ATOM 1100 C C . PRO A 1 158 ? -8.045 -18.155 0.579 1.00 83.88 158 PRO A C 1
ATOM 1102 O O . PRO A 1 158 ? -9.085 -17.932 1.194 1.00 83.88 158 PRO A O 1
ATOM 1105 N N . GLU A 1 159 ? -6.909 -18.501 1.187 1.00 86.56 159 GLU A N 1
ATOM 1106 C CA . GLU A 1 159 ? -6.735 -18.578 2.641 1.00 86.56 159 GLU A CA 1
ATOM 1107 C C . GLU A 1 159 ? -6.218 -17.274 3.275 1.00 86.56 159 GLU A C 1
ATOM 1109 O O . GLU A 1 159 ? -5.940 -17.263 4.471 1.00 86.56 159 GLU A O 1
ATOM 1114 N N . GLY A 1 160 ? -6.085 -16.194 2.497 1.00 83.62 160 GLY A N 1
ATOM 1115 C CA . GLY A 1 160 ? -5.370 -14.991 2.921 1.00 83.62 160 GLY A CA 1
ATOM 1116 C C . GLY A 1 160 ? -3.850 -15.134 2.800 1.00 83.62 160 GLY A C 1
ATOM 1117 O O . GLY A 1 160 ? -3.312 -16.190 2.450 1.00 83.62 160 GLY A O 1
ATOM 1118 N N . ILE A 1 161 ? -3.146 -14.027 3.008 1.00 89.25 161 ILE A N 1
ATOM 1119 C CA . ILE A 1 161 ? -1.683 -13.963 3.035 1.00 89.25 161 ILE A CA 1
ATOM 1120 C C . ILE A 1 161 ? -1.250 -12.771 3.883 1.00 89.25 161 ILE A C 1
ATOM 1122 O O . ILE A 1 161 ? -1.889 -11.721 3.865 1.00 89.25 161 ILE A O 1
ATOM 1126 N N . SER A 1 162 ? -0.121 -12.878 4.581 1.00 87.44 162 SER A N 1
ATOM 1127 C CA . SER A 1 162 ? 0.417 -11.707 5.273 1.00 87.44 162 SER A CA 1
ATOM 1128 C C . SER A 1 162 ? 0.933 -10.650 4.291 1.00 87.44 162 SER A C 1
ATOM 1130 O O . SER A 1 162 ? 1.489 -10.970 3.237 1.00 87.44 162 SER A O 1
ATOM 1132 N N . GLY A 1 163 ? 0.799 -9.372 4.649 1.00 88.00 163 GLY A N 1
ATOM 1133 C CA . GLY A 1 163 ? 1.301 -8.266 3.830 1.00 88.00 163 GLY A CA 1
ATOM 1134 C C . GLY A 1 163 ? 2.799 -8.380 3.495 1.00 88.00 163 GLY A C 1
ATOM 1135 O O . GLY A 1 163 ? 3.152 -8.305 2.314 1.00 88.00 163 GLY A O 1
ATOM 1136 N N . PRO A 1 164 ? 3.683 -8.642 4.480 1.00 89.44 164 PRO A N 1
ATOM 1137 C CA . PRO A 1 164 ? 5.103 -8.881 4.229 1.00 89.44 164 PRO A CA 1
ATOM 1138 C C . PRO A 1 164 ? 5.389 -10.060 3.294 1.00 89.44 164 PRO A C 1
ATOM 1140 O O . PRO A 1 164 ? 6.257 -9.955 2.429 1.00 89.44 164 PRO A O 1
ATOM 1143 N N . GLU A 1 165 ? 4.661 -11.171 3.427 1.00 91.31 165 GLU A N 1
ATOM 1144 C CA . GLU A 1 165 ? 4.862 -12.340 2.566 1.00 91.31 165 GLU A CA 1
ATOM 1145 C C . GLU A 1 165 ? 4.406 -12.077 1.128 1.00 91.31 165 GLU A C 1
ATOM 1147 O O . GLU A 1 165 ? 5.109 -12.439 0.182 1.00 91.31 165 GLU A O 1
ATOM 1152 N N . LEU A 1 166 ? 3.268 -11.400 0.944 1.00 95.00 166 LEU A N 1
ATOM 1153 C CA . LEU A 1 166 ? 2.816 -10.965 -0.377 1.00 95.00 166 LEU A CA 1
ATOM 1154 C C . LEU A 1 166 ? 3.883 -10.098 -1.056 1.00 95.00 166 LEU A C 1
ATOM 1156 O O . LEU A 1 166 ? 4.198 -10.309 -2.231 1.00 95.00 166 LEU A O 1
ATOM 1160 N N . MET A 1 167 ? 4.483 -9.164 -0.315 1.00 97.12 167 MET A N 1
ATOM 1161 C CA . MET A 1 167 ? 5.490 -8.266 -0.874 1.00 97.12 167 MET A CA 1
ATOM 1162 C C . MET A 1 167 ? 6.819 -8.941 -1.174 1.00 97.12 167 MET A C 1
ATOM 1164 O O . MET A 1 167 ? 7.388 -8.695 -2.238 1.00 97.12 167 MET A O 1
ATOM 1168 N N . ASP A 1 168 ? 7.267 -9.860 -0.324 1.00 94.44 168 ASP A N 1
ATOM 1169 C CA . ASP A 1 168 ? 8.437 -10.691 -0.607 1.00 94.44 168 ASP A CA 1
ATOM 1170 C C . ASP A 1 168 ? 8.238 -11.550 -1.870 1.00 94.44 168 ASP A C 1
ATOM 1172 O O . ASP A 1 168 ? 9.123 -11.611 -2.729 1.00 94.44 168 ASP A O 1
ATOM 1176 N N . ARG A 1 169 ? 7.050 -12.147 -2.055 1.00 97.69 169 ARG A N 1
ATOM 1177 C CA . ARG A 1 169 ? 6.721 -12.914 -3.270 1.00 97.69 169 ARG A CA 1
ATOM 1178 C C . ARG A 1 169 ? 6.762 -12.039 -4.528 1.00 97.69 169 ARG A C 1
ATOM 1180 O O . ARG A 1 169 ? 7.351 -12.451 -5.528 1.00 97.69 169 ARG A O 1
ATOM 1187 N N . MET A 1 170 ? 6.189 -10.832 -4.484 1.00 98.31 170 MET A N 1
ATOM 1188 C CA . MET A 1 170 ? 6.228 -9.892 -5.616 1.00 98.31 170 MET A CA 1
ATOM 1189 C C . MET A 1 170 ? 7.657 -9.418 -5.917 1.00 98.31 170 MET A C 1
ATOM 1191 O O . MET A 1 170 ? 8.058 -9.395 -7.083 1.00 98.31 170 MET A O 1
ATOM 1195 N N . ARG A 1 171 ? 8.454 -9.125 -4.881 1.00 97.69 171 ARG A N 1
ATOM 1196 C CA . ARG A 1 171 ? 9.870 -8.755 -5.007 1.00 97.69 171 ARG A CA 1
ATOM 1197 C C . ARG A 1 171 ? 10.684 -9.854 -5.689 1.00 97.69 171 ARG A C 1
ATOM 1199 O O . ARG A 1 171 ? 11.342 -9.596 -6.695 1.00 97.69 171 ARG A O 1
ATOM 1206 N N . LYS A 1 172 ? 10.594 -11.094 -5.191 1.00 96.69 172 LYS A N 1
ATOM 1207 C CA . LYS A 1 172 ? 11.272 -12.269 -5.771 1.00 96.69 172 LYS A CA 1
ATOM 1208 C C . LYS A 1 172 ? 10.859 -12.511 -7.219 1.00 96.69 172 LYS A C 1
ATOM 1210 O O . LYS A 1 172 ? 11.677 -12.922 -8.039 1.00 96.69 172 LYS A O 1
ATOM 1215 N N . GLN A 1 173 ? 9.596 -12.255 -7.557 1.00 96.69 173 GLN A N 1
ATOM 1216 C CA . GLN A 1 173 ? 9.119 -12.371 -8.931 1.00 96.69 173 GLN A CA 1
ATOM 1217 C C . GLN A 1 173 ? 9.725 -11.299 -9.849 1.00 96.69 173 GLN A C 1
ATOM 1219 O O . GLN A 1 173 ? 10.090 -11.630 -10.977 1.00 96.69 173 GLN A O 1
ATOM 1224 N N . ALA A 1 174 ? 9.856 -10.051 -9.387 1.00 96.81 174 ALA A N 1
ATOM 1225 C CA . ALA A 1 174 ? 10.528 -8.991 -10.140 1.00 96.81 174 ALA A CA 1
ATOM 1226 C C . ALA A 1 174 ? 12.012 -9.328 -10.378 1.00 96.81 174 ALA A C 1
ATOM 1228 O O . ALA A 1 174 ? 12.480 -9.301 -11.517 1.00 96.81 174 ALA A O 1
ATOM 1229 N N . GLU A 1 175 ? 12.719 -9.737 -9.322 1.00 94.75 175 GLU A N 1
ATOM 1230 C CA . GLU A 1 175 ? 14.132 -10.139 -9.368 1.00 94.75 175 GLU A CA 1
ATOM 1231 C C . GLU A 1 175 ? 14.361 -11.327 -10.315 1.00 94.75 175 GLU A C 1
ATOM 1233 O O . GLU A 1 175 ? 15.249 -11.290 -11.166 1.00 94.75 175 GLU A O 1
ATOM 1238 N N . ARG A 1 176 ? 13.495 -12.350 -10.256 1.00 91.81 176 ARG A N 1
ATOM 1239 C CA . ARG A 1 176 ? 13.548 -13.518 -11.152 1.00 91.81 176 ARG A CA 1
ATOM 1240 C C . ARG A 1 176 ? 13.551 -13.128 -12.632 1.00 91.81 176 ARG A C 1
ATOM 1242 O O . ARG A 1 176 ? 14.260 -13.750 -13.418 1.00 91.81 176 ARG A O 1
ATOM 1249 N N . TRP A 1 177 ? 12.748 -12.136 -13.016 1.00 92.12 177 TRP A N 1
ATOM 1250 C CA . TRP A 1 177 ? 12.650 -11.671 -14.404 1.00 92.12 177 TRP A CA 1
ATOM 1251 C C . TRP A 1 177 ? 13.728 -10.655 -14.789 1.00 92.12 177 TRP A C 1
ATOM 1253 O O . TRP A 1 177 ? 13.766 -10.233 -15.940 1.00 92.12 177 TRP A O 1
ATOM 1263 N N . GLY A 1 178 ? 14.647 -10.322 -13.877 1.00 89.81 178 GLY A N 1
ATOM 1264 C CA . GLY A 1 178 ? 15.822 -9.503 -14.172 1.00 89.81 178 GLY A CA 1
ATOM 1265 C C . GLY A 1 178 ? 15.656 -8.023 -13.875 1.00 89.81 178 GLY A C 1
ATOM 1266 O O . GLY A 1 178 ? 16.423 -7.227 -14.412 1.00 89.81 178 GLY A O 1
ATOM 1267 N N . ALA A 1 179 ? 14.672 -7.648 -13.054 1.00 96.50 179 ALA A N 1
ATOM 1268 C CA . ALA A 1 179 ? 14.652 -6.311 -12.476 1.00 96.50 179 ALA A CA 1
ATOM 1269 C C . ALA A 1 179 ? 15.869 -6.129 -11.557 1.00 96.50 179 ALA A C 1
ATOM 1271 O O . ALA A 1 179 ? 16.158 -6.985 -10.718 1.00 96.50 179 ALA A O 1
ATOM 1272 N N . GLU A 1 180 ? 16.566 -5.008 -11.703 1.00 96.88 180 GLU A N 1
ATOM 1273 C CA . GLU A 1 180 ? 17.673 -4.631 -10.832 1.00 96.88 180 GLU A CA 1
ATOM 1274 C C . GLU A 1 180 ? 17.111 -3.869 -9.631 1.00 96.88 180 GLU A C 1
ATOM 1276 O O . GLU A 1 180 ? 16.634 -2.745 -9.766 1.00 96.88 180 GLU A O 1
ATOM 1281 N N . LEU A 1 181 ? 17.124 -4.496 -8.457 1.00 96.31 181 LEU A N 1
ATOM 1282 C CA . LEU A 1 181 ? 16.534 -3.934 -7.243 1.00 96.31 181 LEU A CA 1
ATOM 1283 C C . LEU A 1 181 ? 17.610 -3.248 -6.395 1.00 96.31 181 LEU A C 1
ATOM 1285 O O . LEU A 1 181 ? 18.561 -3.897 -5.957 1.00 96.31 181 LEU A O 1
ATOM 1289 N N . ARG A 1 182 ? 17.442 -1.949 -6.134 1.00 96.25 182 ARG A N 1
ATOM 1290 C CA . ARG A 1 182 ? 18.342 -1.136 -5.310 1.00 96.25 182 ARG A CA 1
ATOM 1291 C C . ARG A 1 182 ? 17.633 -0.694 -4.041 1.00 96.25 182 ARG A C 1
ATOM 1293 O O . ARG A 1 182 ? 16.648 0.040 -4.089 1.00 96.25 182 ARG A O 1
ATOM 1300 N N . THR A 1 183 ? 18.135 -1.130 -2.891 1.00 94.81 183 THR A N 1
ATOM 1301 C CA . THR A 1 183 ? 17.621 -0.706 -1.582 1.00 94.81 183 THR A CA 1
ATOM 1302 C C . THR A 1 183 ? 18.222 0.651 -1.201 1.00 94.81 183 THR A C 1
ATOM 1304 O O . THR A 1 183 ? 19.070 0.745 -0.320 1.00 94.81 183 THR A O 1
ATOM 1307 N N . GLU A 1 184 ? 17.802 1.695 -1.912 1.00 93.81 184 GLU A N 1
ATOM 1308 C CA . GLU A 1 184 ? 18.298 3.069 -1.791 1.00 93.81 184 GLU A CA 1
ATOM 1309 C C . GLU A 1 184 ? 17.116 4.052 -1.774 1.00 93.81 184 GLU A C 1
ATOM 1311 O O . GLU A 1 184 ? 16.090 3.812 -2.421 1.00 93.81 184 GLU A O 1
ATOM 1316 N N . ASP A 1 185 ? 17.264 5.167 -1.056 1.00 94.12 185 ASP A N 1
ATOM 1317 C CA . ASP A 1 185 ? 16.319 6.283 -1.113 1.00 94.12 185 ASP A CA 1
ATOM 1318 C C . ASP A 1 185 ? 16.652 7.199 -2.293 1.00 94.12 185 ASP A C 1
ATOM 1320 O O . ASP A 1 185 ? 17.791 7.636 -2.459 1.00 94.12 185 ASP A O 1
ATOM 1324 N N . VAL A 1 186 ? 15.646 7.523 -3.105 1.00 96.62 186 VAL A N 1
ATOM 1325 C CA . VAL A 1 186 ? 15.792 8.560 -4.130 1.00 96.62 186 VAL A CA 1
ATOM 1326 C C . VAL A 1 186 ? 15.656 9.923 -3.468 1.00 96.62 186 VAL A C 1
ATOM 1328 O O . VAL A 1 186 ? 14.627 10.236 -2.873 1.00 96.62 186 VAL A O 1
ATOM 1331 N N . GLU A 1 187 ? 16.683 10.750 -3.615 1.00 95.62 187 GLU A N 1
ATOM 1332 C CA . GLU A 1 187 ? 16.743 12.094 -3.035 1.00 95.62 187 GLU A CA 1
ATOM 1333 C C . GLU A 1 187 ? 16.445 13.181 -4.069 1.00 95.62 187 GLU A C 1
ATOM 1335 O O . GLU A 1 187 ? 16.061 14.300 -3.726 1.00 95.62 187 GLU A O 1
ATOM 1340 N N . PHE A 1 188 ? 16.647 12.871 -5.352 1.00 96.81 188 PHE A N 1
ATOM 1341 C CA . PHE A 1 188 ? 16.478 13.824 -6.436 1.00 96.81 188 PHE A CA 1
ATOM 1342 C C . PHE A 1 188 ? 16.022 13.144 -7.727 1.00 96.81 188 PHE A C 1
ATOM 1344 O O . PHE A 1 188 ? 16.543 12.096 -8.116 1.00 96.81 188 PHE A O 1
ATOM 1351 N N . VAL A 1 189 ? 15.090 13.799 -8.419 1.00 97.81 189 VAL A N 1
ATOM 1352 C CA . VAL A 1 189 ? 14.635 13.434 -9.761 1.00 97.81 189 VAL A CA 1
ATOM 1353 C C . VAL A 1 189 ? 14.617 14.693 -10.625 1.00 97.81 189 VAL A C 1
ATOM 1355 O O . VAL A 1 189 ? 14.115 15.723 -10.182 1.00 97.81 189 VAL A O 1
ATOM 1358 N N . ASP A 1 190 ? 15.129 14.599 -11.851 1.00 97.81 190 ASP A N 1
ATOM 1359 C CA . ASP A 1 190 ? 14.958 15.604 -12.905 1.00 97.81 190 ASP A CA 1
ATOM 1360 C C . ASP A 1 190 ? 14.219 14.978 -14.087 1.00 97.81 190 ASP A C 1
ATOM 1362 O O . ASP A 1 190 ? 14.784 14.154 -14.816 1.00 97.81 190 ASP A O 1
ATOM 1366 N N . VAL A 1 191 ? 12.958 15.385 -14.261 1.00 97.62 191 VAL A N 1
ATOM 1367 C CA . VAL A 1 191 ? 12.125 15.013 -15.417 1.00 97.62 191 VAL A CA 1
ATOM 1368 C C . VAL A 1 191 ? 12.017 16.121 -16.467 1.00 97.62 191 VAL A C 1
ATOM 1370 O O . VAL A 1 191 ? 11.316 15.974 -17.464 1.00 97.62 191 VAL A O 1
ATOM 1373 N N . THR A 1 192 ? 12.703 17.246 -16.266 1.00 95.06 192 THR A N 1
ATOM 1374 C CA . THR A 1 192 ? 12.662 18.393 -17.185 1.00 95.06 192 THR A CA 1
ATOM 1375 C C . THR A 1 192 ? 13.690 18.275 -18.311 1.00 95.06 192 THR A C 1
ATOM 1377 O O . THR A 1 192 ? 13.483 18.819 -19.395 1.00 95.06 192 THR A O 1
ATOM 1380 N N . ASN A 1 193 ? 14.770 17.519 -18.086 1.00 94.94 193 ASN A N 1
ATOM 1381 C CA . ASN A 1 193 ? 15.822 17.255 -19.066 1.00 94.94 193 ASN A CA 1
ATOM 1382 C C . ASN A 1 193 ? 15.843 15.779 -19.477 1.00 94.94 193 ASN A C 1
ATOM 1384 O O . ASN A 1 193 ? 15.678 14.893 -18.643 1.00 94.94 193 ASN A O 1
ATOM 1388 N N . ARG A 1 194 ? 16.093 15.504 -20.764 1.00 94.88 194 ARG A N 1
ATOM 1389 C CA . ARG A 1 194 ? 16.247 14.140 -21.299 1.00 94.88 194 ARG A CA 1
ATOM 1390 C C . ARG A 1 194 ? 17.717 13.844 -21.651 1.00 94.88 194 ARG A C 1
ATOM 1392 O O . ARG A 1 194 ? 18.344 14.700 -22.279 1.00 94.88 194 ARG A O 1
ATOM 1399 N N . PRO A 1 195 ? 18.256 12.646 -21.339 1.00 96.38 195 PRO A N 1
ATOM 1400 C CA . PRO A 1 195 ? 17.634 11.588 -20.535 1.00 96.38 195 PRO A CA 1
ATOM 1401 C C . PRO A 1 195 ? 17.383 12.053 -19.094 1.00 96.38 195 PRO A C 1
ATOM 1403 O O . PRO A 1 195 ? 18.135 12.872 -18.562 1.00 96.38 195 PRO A O 1
ATOM 1406 N N . PHE A 1 196 ? 16.316 11.533 -18.490 1.00 98.19 196 PHE A N 1
ATOM 1407 C CA . PHE A 1 196 ? 15.921 11.873 -17.128 1.00 98.19 196 PHE A CA 1
ATOM 1408 C C . PHE A 1 196 ? 16.988 11.437 -16.133 1.00 98.19 196 PHE A C 1
ATOM 1410 O O . PHE A 1 196 ? 17.744 10.499 -16.396 1.00 98.19 196 PHE A O 1
ATOM 1417 N N . THR A 1 197 ? 17.045 12.105 -14.984 1.00 98.31 197 THR A N 1
ATOM 1418 C CA . THR A 1 197 ? 18.047 11.822 -13.947 1.00 98.31 197 THR A CA 1
ATOM 1419 C C . THR A 1 197 ? 17.370 11.403 -12.659 1.00 98.31 197 THR A C 1
ATOM 1421 O O . THR A 1 197 ? 16.489 12.109 -12.177 1.00 98.31 197 THR A O 1
ATOM 1424 N N . VAL A 1 198 ? 17.817 10.294 -12.077 1.00 98.12 198 VAL A N 1
ATOM 1425 C CA . VAL A 1 198 ? 17.411 9.829 -10.747 1.00 98.12 198 VAL A CA 1
ATOM 1426 C C . VAL A 1 198 ? 18.666 9.656 -9.909 1.00 98.12 198 VAL A C 1
ATOM 1428 O O . VAL A 1 198 ? 19.622 9.026 -10.358 1.00 98.12 198 VAL A O 1
ATOM 1431 N N . ARG A 1 199 ? 18.685 10.234 -8.709 1.00 97.44 199 ARG A N 1
ATOM 1432 C CA . ARG A 1 199 ? 19.856 10.207 -7.833 1.00 97.44 199 ARG A CA 1
ATOM 1433 C C . ARG A 1 199 ? 19.475 9.848 -6.402 1.00 97.44 199 ARG A C 1
ATOM 1435 O O . ARG A 1 199 ? 18.535 10.415 -5.841 1.00 97.44 199 ARG A O 1
ATOM 1442 N N . SER A 1 200 ? 20.242 8.926 -5.841 1.00 95.00 200 SER A N 1
ATOM 1443 C CA . SER A 1 200 ? 20.288 8.566 -4.427 1.00 95.00 200 SER A CA 1
ATOM 1444 C C . SER A 1 200 ? 21.604 9.061 -3.815 1.00 95.00 200 SER A C 1
ATOM 1446 O O . SER A 1 200 ? 22.419 9.699 -4.489 1.00 95.00 200 SER A O 1
ATOM 1448 N N . THR A 1 201 ? 21.837 8.743 -2.543 1.00 91.31 201 THR A N 1
ATOM 1449 C CA . THR A 1 201 ? 23.127 8.990 -1.888 1.00 91.31 201 THR A CA 1
ATOM 1450 C C . THR A 1 201 ? 24.282 8.242 -2.574 1.00 91.31 201 THR A C 1
ATOM 1452 O O . THR A 1 201 ? 25.390 8.771 -2.669 1.00 91.31 201 THR A O 1
ATOM 1455 N N . ASP A 1 202 ? 24.025 7.022 -3.058 1.00 88.31 202 ASP A N 1
ATOM 1456 C CA . ASP A 1 202 ? 25.055 6.086 -3.527 1.00 88.31 202 ASP A CA 1
ATOM 1457 C C . ASP A 1 202 ? 25.171 6.019 -5.057 1.00 88.31 202 ASP A C 1
ATOM 1459 O O . ASP A 1 202 ? 26.197 5.580 -5.585 1.00 88.31 202 ASP A O 1
ATOM 1463 N N . SER A 1 203 ? 24.137 6.443 -5.792 1.00 91.75 203 SER A N 1
ATOM 1464 C CA . SER A 1 203 ? 24.087 6.284 -7.243 1.00 91.75 203 SER A CA 1
ATOM 1465 C C . SER A 1 203 ? 23.373 7.424 -7.976 1.00 91.75 203 SER A C 1
ATOM 1467 O O . SER A 1 203 ? 22.451 8.065 -7.476 1.00 91.75 203 SER A O 1
ATOM 1469 N N . GLU A 1 204 ? 23.803 7.668 -9.214 1.00 96.38 204 GLU A N 1
ATOM 1470 C CA . GLU A 1 204 ? 23.095 8.500 -10.188 1.00 96.38 204 GLU A CA 1
ATOM 1471 C C . GLU A 1 204 ? 22.808 7.650 -11.427 1.00 96.38 204 GLU A C 1
ATOM 1473 O O . GLU A 1 204 ? 23.703 6.995 -11.964 1.00 96.38 204 GLU A O 1
ATOM 1478 N N . VAL A 1 205 ? 21.554 7.652 -11.874 1.00 96.94 205 VAL A N 1
ATOM 1479 C CA . VAL A 1 205 ? 21.077 6.877 -13.020 1.00 96.94 205 VAL A CA 1
ATOM 1480 C C . VAL A 1 205 ? 20.427 7.817 -14.022 1.00 96.94 205 VAL A C 1
ATOM 1482 O O . VAL A 1 205 ? 19.533 8.597 -13.683 1.00 96.94 205 VAL A O 1
ATOM 1485 N N . LYS A 1 206 ? 20.862 7.725 -15.280 1.00 98.00 206 LYS A N 1
ATOM 1486 C CA . LYS A 1 206 ? 20.187 8.359 -16.413 1.00 98.00 206 LYS A CA 1
ATOM 1487 C C . LYS A 1 206 ? 19.222 7.364 -17.037 1.00 98.00 206 LYS A C 1
ATOM 1489 O O . LYS A 1 206 ? 19.576 6.197 -17.177 1.00 98.00 206 LYS A O 1
ATOM 1494 N N . CYS A 1 207 ? 18.035 7.806 -17.440 1.00 98.06 207 CYS A N 1
ATOM 1495 C CA . CYS A 1 207 ? 17.065 6.918 -18.079 1.00 98.06 207 CYS A CA 1
ATOM 1496 C C . CYS A 1 207 ? 16.184 7.592 -19.135 1.00 98.06 207 CYS A C 1
ATOM 1498 O O . CYS A 1 207 ? 16.004 8.811 -19.149 1.00 98.06 207 CYS A O 1
ATOM 1500 N N . HIS A 1 208 ? 15.633 6.786 -20.040 1.00 98.19 208 HIS A N 1
ATOM 1501 C CA . HIS A 1 208 ? 14.710 7.253 -21.077 1.00 98.19 208 HIS A CA 1
ATOM 1502 C C . HIS A 1 208 ? 13.281 7.458 -20.565 1.00 98.19 208 HIS A C 1
ATOM 1504 O O . HIS A 1 208 ? 12.556 8.300 -21.102 1.00 98.19 208 HIS A O 1
ATOM 1510 N N . SER A 1 209 ? 12.882 6.708 -19.537 1.00 98.62 209 SER A N 1
ATOM 1511 C CA . SER A 1 209 ? 11.5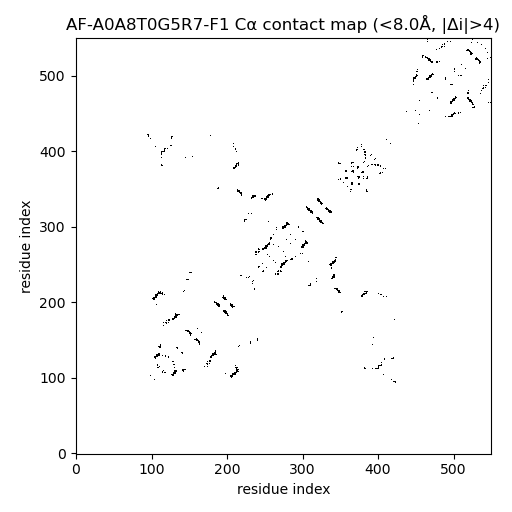47 6.761 -18.949 1.00 98.62 209 SER A CA 1
ATOM 1512 C C . SER A 1 209 ? 11.566 6.476 -17.445 1.00 98.62 209 SER A C 1
ATOM 1514 O O . SER A 1 209 ? 12.459 5.785 -16.947 1.00 98.62 209 SER A O 1
ATOM 1516 N N . ILE A 1 210 ? 10.575 7.013 -16.723 1.00 98.69 210 ILE A N 1
ATOM 1517 C CA . ILE A 1 210 ? 10.409 6.828 -15.277 1.00 98.69 210 ILE A CA 1
ATOM 1518 C C . ILE A 1 210 ? 8.972 6.399 -14.959 1.00 98.69 210 ILE A C 1
ATOM 1520 O O . ILE A 1 210 ? 8.018 7.011 -15.439 1.00 98.69 210 ILE A O 1
ATOM 1524 N N . ILE A 1 211 ? 8.819 5.397 -14.089 1.00 98.88 211 ILE A N 1
ATOM 1525 C CA . ILE A 1 211 ? 7.554 5.104 -13.396 1.00 98.88 211 ILE A CA 1
ATOM 1526 C C . ILE A 1 211 ? 7.698 5.500 -11.930 1.00 98.88 211 ILE A C 1
ATOM 1528 O O . ILE A 1 211 ? 8.602 5.035 -11.235 1.00 98.88 211 ILE A O 1
ATOM 1532 N N . ILE A 1 212 ? 6.773 6.316 -11.437 1.00 98.50 212 ILE A N 1
ATOM 1533 C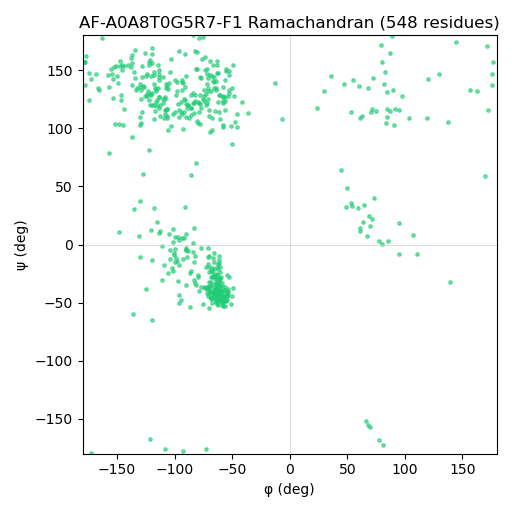 CA . ILE A 1 212 ? 6.759 6.785 -10.054 1.00 98.50 212 ILE A CA 1
ATOM 1534 C C . ILE A 1 212 ? 5.617 6.098 -9.319 1.00 98.50 212 ILE A C 1
ATOM 1536 O O . ILE A 1 212 ? 4.437 6.297 -9.605 1.00 98.50 212 ILE A O 1
ATOM 1540 N N . ALA A 1 213 ? 6.002 5.247 -8.378 1.00 98.44 213 ALA A N 1
ATOM 1541 C CA . ALA A 1 213 ? 5.140 4.375 -7.596 1.00 98.44 213 ALA A CA 1
ATOM 1542 C C . ALA A 1 213 ? 5.447 4.517 -6.094 1.00 98.44 213 ALA A C 1
ATOM 1544 O O . ALA A 1 213 ? 5.420 3.540 -5.342 1.00 98.44 213 ALA A O 1
ATOM 1545 N N . THR A 1 214 ? 5.747 5.744 -5.653 1.00 97.56 214 THR A N 1
ATOM 1546 C CA . THR A 1 214 ? 6.105 6.088 -4.264 1.00 97.56 214 THR A CA 1
ATOM 1547 C C . THR A 1 214 ? 4.928 5.982 -3.290 1.00 97.56 214 THR A C 1
ATOM 1549 O O . THR A 1 214 ? 5.125 6.019 -2.076 1.00 97.56 214 THR A O 1
ATOM 1552 N N . GLY A 1 215 ? 3.710 5.801 -3.809 1.00 96.19 215 GLY A N 1
ATOM 1553 C CA . GLY A 1 215 ? 2.498 5.576 -3.031 1.00 96.19 215 GLY A CA 1
ATOM 1554 C C . GLY A 1 215 ? 2.062 6.795 -2.218 1.00 96.19 215 GLY A C 1
ATOM 1555 O O . GLY A 1 215 ? 2.368 7.942 -2.547 1.00 96.19 215 GLY A O 1
ATOM 1556 N N . ALA A 1 216 ? 1.329 6.525 -1.145 1.00 94.69 216 ALA A N 1
ATOM 1557 C CA . ALA A 1 216 ? 0.862 7.519 -0.194 1.00 94.69 216 ALA A CA 1
ATOM 1558 C C . ALA A 1 216 ? 1.045 7.004 1.237 1.00 94.69 216 ALA A C 1
ATOM 1560 O O . ALA A 1 216 ? 1.202 5.807 1.471 1.00 94.69 216 ALA A O 1
ATOM 1561 N N . THR A 1 217 ? 0.998 7.916 2.200 1.00 92.06 217 THR A N 1
ATOM 1562 C CA . THR A 1 217 ? 1.113 7.616 3.626 1.00 92.06 217 THR A CA 1
ATOM 1563 C C . THR A 1 217 ? -0.193 7.959 4.332 1.00 92.06 217 THR A C 1
ATOM 1565 O O . THR A 1 217 ? -0.671 9.097 4.262 1.00 92.06 217 THR A O 1
ATOM 1568 N N . ALA A 1 218 ? -0.783 6.987 5.031 1.00 90.50 218 ALA A N 1
ATOM 1569 C CA . ALA A 1 218 ? -1.959 7.221 5.863 1.00 90.50 218 ALA A CA 1
ATOM 1570 C C . ALA A 1 218 ? -1.673 8.284 6.934 1.00 90.50 218 ALA A C 1
ATOM 1572 O O . ALA A 1 218 ? -0.706 8.178 7.695 1.00 90.50 218 ALA A O 1
ATOM 1573 N N . ARG A 1 219 ? -2.530 9.308 7.020 1.00 92.69 219 ARG A N 1
ATOM 1574 C CA . ARG A 1 219 ? -2.414 10.324 8.070 1.00 92.69 219 ARG A CA 1
ATOM 1575 C C . ARG A 1 219 ? -2.819 9.714 9.403 1.00 92.69 219 ARG A C 1
ATOM 1577 O O . ARG A 1 219 ? -3.810 8.991 9.489 1.00 92.69 219 ARG A O 1
ATOM 1584 N N . ARG A 1 220 ? -2.066 10.045 10.447 1.00 93.88 220 ARG A N 1
ATOM 1585 C CA . ARG A 1 220 ? -2.299 9.570 11.813 1.00 93.88 220 ARG A CA 1
ATOM 1586 C C . ARG A 1 220 ? -2.515 10.739 12.762 1.00 93.88 220 ARG A C 1
ATOM 1588 O O . ARG A 1 220 ? -2.132 11.867 12.449 1.00 93.88 220 ARG A O 1
ATOM 1595 N N . LEU A 1 221 ? -3.153 10.476 13.901 1.00 94.44 221 LEU A N 1
ATOM 1596 C CA . LEU A 1 221 ? -3.394 11.500 14.922 1.00 94.44 221 LEU A CA 1
ATOM 1597 C C . LEU A 1 221 ? -2.156 11.753 15.785 1.00 94.44 221 LEU A C 1
ATOM 1599 O O . LEU A 1 221 ? -2.018 12.853 16.314 1.00 94.44 221 LEU A O 1
ATOM 1603 N N . GLY A 1 222 ? -1.271 10.757 15.917 1.00 95.06 222 GLY A N 1
ATOM 1604 C CA . GLY A 1 222 ? -0.109 10.843 16.797 1.00 95.06 222 GLY A CA 1
ATOM 1605 C C . GLY A 1 222 ? -0.500 10.732 18.269 1.00 95.06 222 GLY A C 1
ATOM 1606 O O . GLY A 1 222 ? 0.027 11.470 19.100 1.00 95.06 222 GLY A O 1
ATOM 1607 N N . LEU A 1 223 ? -1.453 9.847 18.590 1.00 96.75 223 LEU A N 1
ATOM 1608 C CA . LEU A 1 223 ? -1.857 9.614 19.982 1.00 96.75 223 LEU A CA 1
ATOM 1609 C C . LEU A 1 223 ? -0.669 9.072 20.797 1.00 96.75 223 LEU A C 1
ATOM 1611 O O . LEU A 1 223 ? 0.132 8.307 20.245 1.00 96.75 223 LEU A O 1
ATOM 1615 N N . PRO A 1 224 ? -0.563 9.388 22.102 1.00 96.94 224 PRO A N 1
ATOM 1616 C CA . PRO A 1 224 ? 0.558 8.944 22.933 1.00 96.94 224 PRO A CA 1
ATOM 1617 C C . PRO A 1 224 ? 0.832 7.437 22.837 1.00 96.94 224 PRO A C 1
ATOM 1619 O O . PRO A 1 224 ? 1.978 7.022 22.648 1.00 96.94 224 PRO A O 1
ATOM 1622 N N . ARG A 1 225 ? -0.225 6.616 22.882 1.00 95.88 225 ARG A N 1
ATOM 1623 C CA . ARG A 1 225 ? -0.130 5.150 22.815 1.00 95.88 225 ARG A CA 1
ATOM 1624 C C . ARG A 1 225 ? -0.463 4.570 21.439 1.00 95.88 225 ARG A C 1
ATOM 1626 O O . ARG A 1 225 ? -0.647 3.364 21.314 1.00 95.88 225 ARG A O 1
ATOM 1633 N N . GLU A 1 226 ? -0.526 5.392 20.386 1.00 94.06 226 GLU A N 1
ATOM 1634 C CA . GLU A 1 226 ? -0.922 4.949 19.035 1.00 94.06 226 GLU A CA 1
ATOM 1635 C C . GLU A 1 226 ? -0.080 3.765 18.535 1.00 94.06 226 GLU A C 1
ATOM 1637 O O . GLU A 1 226 ? -0.606 2.800 17.985 1.00 94.06 226 GLU A O 1
ATOM 1642 N N . HIS A 1 227 ? 1.230 3.816 18.777 1.00 91.81 227 HIS A N 1
ATOM 1643 C CA . HIS A 1 227 ? 2.184 2.795 18.349 1.00 91.81 227 HIS A CA 1
ATOM 1644 C C . HIS A 1 227 ? 1.972 1.426 19.022 1.00 91.81 227 HIS A C 1
ATOM 1646 O O . HIS A 1 227 ? 2.281 0.405 18.414 1.00 91.81 227 HIS A O 1
ATOM 1652 N N . GLU A 1 228 ? 1.429 1.381 20.245 1.00 93.19 228 GLU A N 1
ATOM 1653 C CA . GLU A 1 228 ? 1.171 0.131 20.979 1.00 93.19 228 GLU A CA 1
ATOM 1654 C C . GLU A 1 228 ? 0.030 -0.681 20.344 1.00 93.19 228 GLU A C 1
ATOM 1656 O O . GLU A 1 228 ? 0.036 -1.917 20.386 1.00 93.19 228 GLU A O 1
ATOM 1661 N N . PHE A 1 229 ? -0.944 0.022 19.755 1.00 93.19 229 PHE A N 1
ATOM 1662 C CA . PHE A 1 229 ? -2.189 -0.547 19.231 1.00 93.19 229 PHE A CA 1
ATOM 1663 C C . PHE A 1 229 ? -2.294 -0.504 17.705 1.00 93.19 229 PHE A C 1
ATOM 1665 O O . PHE A 1 229 ? -3.284 -0.994 17.153 1.00 93.19 229 PHE A O 1
ATOM 1672 N N . TRP A 1 230 ? -1.297 0.049 17.009 1.00 91.00 230 TRP A N 1
ATOM 1673 C CA . TRP A 1 230 ? -1.235 0.012 15.550 1.00 91.00 230 TRP A CA 1
ATOM 1674 C C . TRP A 1 230 ? -1.244 -1.439 15.055 1.00 91.00 230 TRP A C 1
ATOM 1676 O O . TRP A 1 230 ? -0.473 -2.271 15.536 1.00 91.00 230 TRP A O 1
ATOM 1686 N N . SER A 1 231 ? -2.169 -1.759 14.147 1.00 85.88 231 SER A N 1
ATOM 1687 C CA . SER A 1 231 ? -2.428 -3.126 13.658 1.00 85.88 231 SER A CA 1
ATOM 1688 C C . SER A 1 231 ? -2.863 -4.122 14.753 1.00 85.88 231 SER A C 1
ATOM 1690 O O . SER A 1 231 ? -2.877 -5.332 14.545 1.00 85.88 231 SER A O 1
ATOM 1692 N N . ARG A 1 232 ? -3.240 -3.623 15.940 1.00 87.56 232 ARG A N 1
ATOM 1693 C CA . ARG A 1 232 ? -3.725 -4.387 17.108 1.00 87.56 232 ARG A CA 1
ATOM 1694 C C . ARG A 1 232 ? -4.960 -3.735 17.749 1.00 87.56 232 ARG A C 1
ATOM 1696 O O . ARG A 1 232 ? -5.169 -3.825 18.958 1.00 87.56 232 ARG A O 1
ATOM 1703 N N . GLY A 1 233 ? -5.760 -3.056 16.931 1.00 90.88 233 GLY A N 1
ATOM 1704 C CA . GLY A 1 233 ? -6.951 -2.308 17.341 1.00 90.88 233 GLY A CA 1
ATOM 1705 C C . GLY A 1 233 ? -7.086 -0.976 16.606 1.00 90.88 233 GLY A C 1
ATOM 1706 O O . GLY A 1 233 ? -8.202 -0.567 16.301 1.00 90.88 233 GLY A O 1
ATOM 1707 N N . ILE A 1 234 ? -5.967 -0.334 16.255 1.00 95.00 234 ILE A N 1
ATOM 1708 C CA . ILE A 1 234 ? -5.947 0.872 15.418 1.00 95.00 234 ILE A CA 1
ATOM 1709 C C . ILE A 1 234 ? -5.635 0.492 13.970 1.00 95.00 234 ILE A C 1
ATOM 1711 O O . ILE A 1 234 ? -4.664 -0.223 13.714 1.00 95.00 234 ILE A O 1
ATOM 1715 N N . SER A 1 235 ? -6.428 1.011 13.035 1.00 93.19 235 SER A N 1
ATOM 1716 C CA . SER A 1 235 ? -6.244 0.852 11.591 1.00 93.19 235 SER A CA 1
ATOM 1717 C C . SER A 1 235 ? -6.478 2.173 10.852 1.00 93.19 235 SER A C 1
ATOM 1719 O O . SER A 1 235 ? -7.194 3.054 11.324 1.00 93.19 235 SER A O 1
ATOM 1721 N N . ALA A 1 236 ? -5.896 2.313 9.663 1.00 93.00 236 ALA A N 1
ATOM 1722 C CA . ALA A 1 236 ? -6.209 3.392 8.722 1.00 93.00 236 ALA A CA 1
ATOM 1723 C C . ALA A 1 236 ? -6.902 2.897 7.440 1.00 93.00 236 ALA A C 1
ATOM 1725 O O . ALA A 1 236 ? -7.024 3.654 6.480 1.00 93.00 236 ALA A O 1
ATOM 1726 N N . CYS A 1 237 ? -7.350 1.637 7.414 1.00 91.12 237 CYS A N 1
ATOM 1727 C CA . CYS A 1 237 ? -8.101 1.070 6.301 1.00 91.12 237 CYS A CA 1
ATOM 1728 C C . CYS A 1 237 ? -9.280 0.235 6.817 1.00 91.12 237 CYS A C 1
ATOM 1730 O O . CYS A 1 237 ? -9.168 -0.970 7.053 1.00 91.12 237 CYS A O 1
ATOM 1732 N N . ALA A 1 238 ? -10.452 0.864 6.939 1.00 92.31 238 ALA A N 1
ATOM 1733 C CA . ALA A 1 238 ? -11.670 0.161 7.341 1.00 92.31 238 ALA A CA 1
ATOM 1734 C C . ALA A 1 238 ? -12.073 -0.951 6.360 1.00 92.31 238 ALA A C 1
ATOM 1736 O O . ALA A 1 238 ? -12.599 -1.979 6.779 1.00 92.31 238 ALA A O 1
ATOM 1737 N N . ILE A 1 239 ? -11.812 -0.761 5.062 1.00 90.19 239 ILE A N 1
ATOM 1738 C CA . ILE A 1 239 ? -12.119 -1.751 4.020 1.00 90.19 239 ILE A CA 1
ATOM 1739 C C . ILE A 1 239 ? -11.279 -3.019 4.198 1.00 90.19 239 ILE A C 1
ATOM 1741 O O . ILE A 1 239 ? -11.818 -4.116 4.058 1.00 90.19 239 ILE A O 1
ATOM 1745 N N . CYS A 1 240 ? -9.999 -2.850 4.537 1.00 86.62 240 CYS A N 1
ATOM 1746 C CA . CYS A 1 240 ? -9.036 -3.928 4.718 1.00 86.62 240 CYS A CA 1
ATOM 1747 C C . CYS A 1 240 ? -9.358 -4.736 5.978 1.00 86.62 240 CYS A C 1
ATOM 1749 O O . CYS A 1 240 ? -9.568 -5.942 5.904 1.00 86.62 240 CYS A O 1
ATOM 1751 N N . ASP A 1 241 ? -9.471 -4.055 7.123 1.00 89.12 241 ASP A N 1
ATOM 1752 C CA . ASP A 1 241 ? -9.484 -4.750 8.412 1.00 89.12 241 ASP A CA 1
ATOM 1753 C C . ASP A 1 241 ? -10.891 -4.936 8.983 1.00 89.12 241 ASP A C 1
ATOM 1755 O O . ASP A 1 241 ? -11.081 -5.737 9.891 1.00 89.12 241 ASP A O 1
ATOM 1759 N N . GLY A 1 242 ? -11.906 -4.232 8.470 1.00 88.19 242 GLY A N 1
ATOM 1760 C CA . GLY A 1 242 ? -13.248 -4.207 9.059 1.00 88.19 242 GLY A CA 1
ATOM 1761 C C . GLY A 1 242 ? -13.935 -5.573 9.161 1.00 88.19 242 GLY A C 1
ATOM 1762 O O . GLY A 1 242 ? -14.743 -5.781 10.064 1.00 88.19 242 GLY A O 1
ATOM 1763 N N . ALA A 1 243 ? -13.597 -6.511 8.272 1.00 87.88 243 ALA A N 1
ATOM 1764 C CA . ALA A 1 243 ? -14.116 -7.880 8.291 1.00 87.88 243 ALA A CA 1
ATOM 1765 C C . ALA A 1 243 ? -13.377 -8.809 9.276 1.00 87.88 243 ALA A C 1
ATOM 1767 O O . ALA A 1 243 ? -13.851 -9.920 9.534 1.00 87.88 243 ALA A O 1
ATOM 1768 N N . SER A 1 244 ? -12.250 -8.356 9.841 1.00 85.06 244 SER A N 1
ATOM 1769 C CA . SER A 1 244 ? -11.405 -9.150 10.729 1.00 85.06 244 SER A CA 1
ATOM 1770 C C . SER A 1 244 ? -12.196 -9.688 11.931 1.00 85.06 244 SER A C 1
ATOM 1772 O O . SER A 1 244 ? -13.014 -8.960 12.516 1.00 85.06 244 SER A O 1
ATOM 1774 N N . PRO A 1 245 ? -11.941 -10.937 12.374 1.00 85.69 245 PRO A N 1
ATOM 1775 C CA . PRO A 1 245 ? -12.648 -11.544 13.501 1.00 85.69 245 PRO A CA 1
ATOM 1776 C C . PRO A 1 245 ? -12.646 -10.708 14.788 1.00 85.69 245 PRO A C 1
ATOM 1778 O O . PRO A 1 245 ? -13.594 -10.795 15.565 1.00 85.69 245 PRO A O 1
ATOM 1781 N N . ILE A 1 246 ? -11.621 -9.875 15.008 1.00 88.31 246 ILE A N 1
ATOM 1782 C CA . ILE A 1 246 ? -11.495 -9.045 16.217 1.00 88.31 246 ILE A CA 1
ATOM 1783 C C . ILE A 1 246 ? -12.538 -7.919 16.305 1.00 88.31 246 ILE A C 1
ATOM 1785 O O . ILE A 1 246 ? -12.832 -7.454 17.406 1.00 88.31 246 ILE A O 1
ATOM 1789 N N . PHE A 1 247 ? -13.109 -7.492 15.173 1.00 92.62 247 PHE A N 1
ATOM 1790 C CA . PHE A 1 247 ? -14.063 -6.380 15.102 1.00 92.62 247 PHE A CA 1
ATOM 1791 C C . PHE A 1 247 ? -15.513 -6.834 14.927 1.00 92.62 247 PHE A C 1
ATOM 1793 O O . PHE A 1 247 ? -16.445 -6.049 15.119 1.00 92.62 247 PHE A O 1
ATOM 1800 N N . ARG A 1 248 ? -15.725 -8.114 14.605 1.00 92.88 248 ARG A N 1
ATOM 1801 C CA . ARG A 1 248 ? -17.053 -8.665 14.343 1.00 92.88 248 ARG A CA 1
ATOM 1802 C C . ARG A 1 248 ? -17.954 -8.559 15.577 1.00 92.88 248 ARG A C 1
ATOM 1804 O O . ARG A 1 248 ? -17.637 -9.073 16.650 1.00 92.88 248 ARG A O 1
ATOM 1811 N N . GLY A 1 249 ? -19.093 -7.892 15.411 1.00 95.44 249 GLY A N 1
ATOM 1812 C CA . GLY A 1 249 ? -20.082 -7.650 16.461 1.00 95.44 249 GLY A CA 1
ATOM 1813 C C . GLY A 1 249 ? -19.618 -6.713 17.580 1.00 95.44 249 GLY A C 1
ATOM 1814 O O . GLY A 1 249 ? -20.330 -6.580 18.569 1.00 95.44 249 GLY A O 1
ATOM 1815 N N . GLN A 1 250 ? -18.447 -6.078 17.456 1.00 97.06 250 GLN A N 1
ATOM 1816 C CA . GLN A 1 250 ? -17.924 -5.152 18.463 1.00 97.06 250 GLN A CA 1
ATOM 1817 C C . GLN A 1 250 ? -18.357 -3.708 18.185 1.00 97.06 250 GLN A C 1
ATOM 1819 O O . GLN A 1 250 ? -18.774 -3.379 17.074 1.00 97.06 250 GLN A O 1
ATOM 1824 N N . GLU A 1 251 ? -18.224 -2.838 19.186 1.00 98.31 251 GLU A N 1
ATOM 1825 C CA . GLU A 1 251 ? -18.317 -1.388 18.996 1.00 98.31 251 GLU A CA 1
ATOM 1826 C C . GLU A 1 251 ? -16.977 -0.843 18.493 1.00 98.31 251 GLU A C 1
ATOM 1828 O O . GLU A 1 251 ? -15.923 -1.128 19.074 1.00 98.31 251 GLU A O 1
ATOM 1833 N N . LEU A 1 252 ? -17.014 -0.070 17.409 1.00 98.50 252 LEU A N 1
ATOM 1834 C CA . LEU A 1 252 ? -15.834 0.498 16.754 1.00 98.50 252 LEU A CA 1
ATOM 1835 C C . LEU A 1 252 ? -15.941 2.021 16.698 1.00 98.50 252 LEU A C 1
ATOM 1837 O O . LEU A 1 252 ? -17.038 2.573 16.673 1.00 98.50 252 LEU A O 1
ATOM 1841 N N . ALA A 1 253 ? -14.807 2.708 16.629 1.00 98.62 253 ALA A N 1
ATOM 1842 C CA . ALA A 1 253 ? -14.746 4.144 16.396 1.00 98.62 253 ALA A CA 1
ATOM 1843 C C . ALA A 1 253 ? -14.109 4.454 15.039 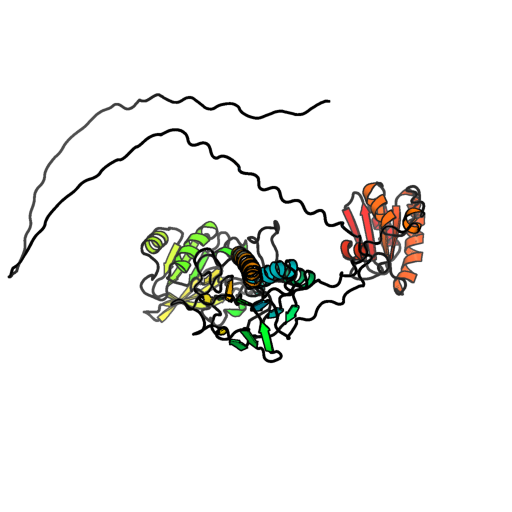1.00 98.62 253 ALA A C 1
ATOM 1845 O O . ALA A 1 253 ? -13.151 3.801 14.636 1.00 98.62 253 ALA A O 1
ATOM 1846 N N . VAL A 1 254 ? -14.598 5.491 14.365 1.00 98.62 254 VAL A N 1
ATOM 1847 C CA . VAL A 1 254 ? -13.980 6.089 13.177 1.00 98.62 254 VAL A CA 1
ATOM 1848 C C . VAL A 1 254 ? -13.678 7.545 13.489 1.00 98.62 254 VAL A C 1
ATOM 1850 O O . VAL A 1 254 ? -14.568 8.269 13.926 1.00 98.62 254 VAL A O 1
ATOM 1853 N N . VAL A 1 255 ? -12.454 8.004 13.252 1.00 98.31 255 VAL A N 1
ATOM 1854 C CA . VAL A 1 255 ? -12.097 9.423 13.374 1.00 98.31 255 VAL A CA 1
ATOM 1855 C C . VAL A 1 255 ? -12.096 10.075 12.002 1.00 98.31 255 VAL A C 1
ATOM 1857 O O . VAL A 1 255 ? -11.430 9.613 11.079 1.00 98.31 255 VAL A O 1
ATOM 1860 N N . GLY A 1 256 ? -12.804 11.196 11.887 1.00 97.44 256 GLY A N 1
ATOM 1861 C CA . GLY A 1 256 ? -12.821 12.026 10.691 1.00 97.44 256 GLY A CA 1
ATOM 1862 C C . GLY A 1 256 ? -14.192 12.643 10.440 1.00 97.44 256 GLY A C 1
ATOM 1863 O O . GLY A 1 256 ? -15.159 12.376 11.140 1.00 97.44 256 GLY A O 1
ATOM 1864 N N . GLY A 1 257 ? -14.278 13.514 9.435 1.00 96.25 257 GLY A N 1
ATOM 1865 C CA . GLY A 1 257 ? -15.537 14.192 9.101 1.00 96.25 257 GLY A CA 1
ATOM 1866 C C . GLY A 1 257 ? -15.716 14.521 7.623 1.00 96.25 257 GLY A C 1
ATOM 1867 O O . GLY A 1 257 ? -16.591 15.314 7.292 1.00 96.25 257 GLY A O 1
ATOM 1868 N N . GLY A 1 258 ? -14.861 13.985 6.748 1.00 95.38 258 GLY A N 1
ATOM 1869 C CA . GLY A 1 258 ? -15.036 14.046 5.292 1.00 95.38 258 GLY A CA 1
ATOM 1870 C C . GLY A 1 258 ? -15.764 12.812 4.760 1.00 95.38 258 GLY A C 1
ATOM 1871 O O . GLY A 1 258 ? -16.123 11.939 5.548 1.00 95.38 258 GLY A O 1
ATOM 1872 N N . ASP A 1 259 ? -15.932 12.734 3.437 1.00 92.69 259 ASP A N 1
ATOM 1873 C CA . ASP A 1 259 ? -16.628 11.609 2.799 1.00 92.69 259 ASP A CA 1
ATOM 1874 C C . ASP A 1 259 ? -15.987 10.258 3.150 1.00 92.69 259 ASP A C 1
ATOM 1876 O O . ASP A 1 259 ? -16.699 9.368 3.603 1.00 92.69 259 ASP A O 1
ATOM 1880 N N . THR A 1 260 ? -14.651 10.153 3.131 1.00 92.50 260 THR A N 1
ATOM 1881 C CA . THR A 1 260 ? -13.921 8.935 3.537 1.00 92.50 260 THR A CA 1
ATOM 1882 C C . THR A 1 260 ? -14.353 8.414 4.909 1.00 92.50 260 THR A C 1
ATOM 1884 O O . THR A 1 260 ? -14.740 7.260 5.035 1.00 92.50 260 THR A O 1
ATOM 1887 N N . ALA A 1 261 ? -14.368 9.264 5.940 1.00 96.50 261 ALA A N 1
ATOM 1888 C CA . ALA A 1 261 ? -14.760 8.842 7.286 1.00 96.50 261 ALA A CA 1
ATOM 1889 C C . ALA A 1 261 ? -16.224 8.384 7.347 1.00 96.50 261 ALA A C 1
ATOM 1891 O O . ALA A 1 261 ? -16.551 7.426 8.043 1.00 96.50 261 ALA A O 1
ATOM 1892 N N . THR A 1 262 ? -17.115 9.059 6.615 1.00 97.00 262 THR A N 1
ATOM 1893 C CA . THR A 1 262 ? -18.532 8.684 6.570 1.00 97.00 262 THR A CA 1
ATOM 1894 C C . THR A 1 262 ? -18.775 7.390 5.792 1.00 97.00 262 THR A C 1
ATOM 1896 O O . THR A 1 262 ? -19.602 6.581 6.206 1.00 97.00 262 THR A O 1
ATOM 1899 N N . GLU A 1 263 ? -18.046 7.156 4.700 1.00 95.19 263 GLU A N 1
ATOM 1900 C CA . GLU A 1 263 ? -18.108 5.919 3.917 1.00 95.19 263 GLU A CA 1
ATOM 1901 C C . GLU A 1 263 ? -17.560 4.736 4.707 1.00 95.19 263 GLU A C 1
ATOM 1903 O O . GLU A 1 263 ? -18.213 3.696 4.782 1.00 95.19 263 GLU A O 1
ATOM 1908 N N . GLU A 1 264 ? -16.411 4.911 5.359 1.00 96.12 264 GLU A N 1
ATOM 1909 C CA . GLU A 1 264 ? -15.799 3.886 6.201 1.00 96.12 264 GLU A CA 1
ATOM 1910 C C . GLU A 1 264 ? -16.670 3.550 7.414 1.00 96.12 264 GLU A C 1
ATOM 1912 O O . GLU A 1 264 ? -16.867 2.374 7.718 1.00 96.12 264 GLU A O 1
ATOM 1917 N N . ALA A 1 265 ? -17.276 4.552 8.063 1.00 97.81 265 ALA A N 1
ATOM 1918 C CA . ALA A 1 265 ? -18.216 4.315 9.156 1.00 97.81 265 ALA A CA 1
ATOM 1919 C C . ALA A 1 265 ? -19.417 3.477 8.702 1.00 97.81 265 ALA A C 1
ATOM 1921 O O . ALA A 1 265 ? -19.761 2.494 9.356 1.00 97.81 265 ALA A O 1
ATOM 1922 N N . LEU A 1 266 ? -20.021 3.812 7.555 1.00 97.56 266 LEU A N 1
ATOM 1923 C CA . LEU A 1 266 ? -21.115 3.023 6.980 1.00 97.56 266 LEU A CA 1
ATOM 1924 C C . LEU A 1 266 ? -20.657 1.621 6.575 1.00 97.56 266 LEU A C 1
ATOM 1926 O O . LEU A 1 266 ? -21.380 0.654 6.812 1.00 97.56 266 LEU A O 1
ATOM 1930 N N . TYR A 1 267 ? -19.467 1.487 5.991 1.00 96.81 267 TYR A N 1
ATOM 1931 C CA . TYR A 1 267 ? -18.903 0.194 5.620 1.00 96.81 267 TYR A CA 1
ATOM 1932 C C . TYR A 1 267 ? -18.742 -0.720 6.840 1.00 96.81 267 TYR A C 1
ATOM 1934 O O . TYR A 1 267 ? -19.163 -1.877 6.794 1.00 96.81 267 TYR A O 1
ATOM 1942 N N . LEU A 1 268 ? -18.210 -0.192 7.947 1.00 97.88 268 LEU A N 1
ATOM 1943 C CA . LEU A 1 268 ? -17.994 -0.949 9.180 1.00 97.88 268 LEU A CA 1
ATOM 1944 C C . LEU A 1 268 ? -19.294 -1.448 9.814 1.00 97.88 268 LEU A C 1
ATOM 1946 O O . LEU A 1 268 ? -19.273 -2.506 10.437 1.00 97.88 268 LEU A O 1
ATOM 1950 N N . THR A 1 269 ? -20.439 -0.787 9.591 1.00 97.19 269 THR A N 1
ATOM 1951 C CA . THR A 1 269 ? -21.743 -1.283 10.087 1.00 97.19 269 THR A CA 1
ATOM 1952 C C . THR A 1 269 ? -22.152 -2.651 9.526 1.00 97.19 269 THR A C 1
ATOM 1954 O O . THR A 1 269 ? -23.059 -3.281 10.063 1.00 97.19 269 THR A O 1
ATOM 1957 N N . LYS A 1 270 ? -21.486 -3.147 8.471 1.00 95.62 270 LYS A N 1
ATOM 1958 C CA . LYS A 1 270 ? -21.681 -4.512 7.951 1.00 95.62 270 LYS A CA 1
ATOM 1959 C C . LYS A 1 270 ? -21.134 -5.595 8.889 1.00 95.62 270 LYS A C 1
ATOM 1961 O O . LYS A 1 270 ? -21.563 -6.743 8.795 1.00 95.62 270 LYS A O 1
ATOM 1966 N N . TYR A 1 271 ? -20.176 -5.244 9.748 1.00 94.75 271 TYR A N 1
ATOM 1967 C CA . TYR A 1 271 ? -19.433 -6.187 10.591 1.00 94.75 271 TYR A CA 1
ATOM 1968 C C . TYR A 1 271 ? -19.500 -5.830 12.077 1.00 94.75 271 TYR A C 1
ATOM 1970 O O . TYR A 1 271 ? -19.588 -6.731 12.911 1.00 94.75 271 TYR A O 1
ATOM 1978 N N . ALA A 1 272 ? -19.459 -4.538 12.403 1.00 96.69 272 ALA A N 1
ATOM 1979 C CA . ALA A 1 272 ? -19.541 -4.002 13.755 1.00 96.69 272 ALA A CA 1
ATOM 1980 C C . ALA A 1 272 ? -20.966 -4.097 14.313 1.00 96.69 272 ALA A C 1
ATOM 1982 O O . ALA A 1 272 ? -21.941 -3.997 13.570 1.00 96.69 272 ALA A O 1
ATOM 1983 N N . GLY A 1 273 ? -21.084 -4.234 15.635 1.00 97.00 273 GLY A N 1
ATOM 1984 C CA . GLY A 1 273 ? -22.370 -4.095 16.323 1.00 97.00 273 GLY A CA 1
ATOM 1985 C C . GLY A 1 273 ? -22.848 -2.641 16.346 1.00 97.00 273 GLY A C 1
ATOM 1986 O O . GLY A 1 273 ? -24.036 -2.381 16.190 1.00 97.00 273 GLY A O 1
ATOM 1987 N N . HIS A 1 274 ? -21.910 -1.700 16.490 1.00 98.50 274 HIS A N 1
ATOM 1988 C CA . HIS A 1 274 ? -22.167 -0.260 16.476 1.00 98.50 274 HIS A CA 1
ATOM 1989 C C . HIS A 1 274 ? -20.911 0.511 16.059 1.00 98.50 274 HIS A C 1
ATOM 1991 O O . HIS A 1 274 ? -19.791 0.060 16.313 1.00 98.50 274 HIS A O 1
ATOM 1997 N N . VAL A 1 275 ? -21.078 1.678 15.434 1.00 98.75 275 VAL A N 1
ATOM 1998 C CA . VAL A 1 275 ? -19.966 2.528 14.987 1.00 98.75 275 VAL A CA 1
ATOM 1999 C C . VAL A 1 275 ? -20.102 3.945 15.544 1.00 98.75 275 VAL A C 1
ATOM 2001 O O . VAL A 1 275 ? -21.114 4.618 15.373 1.00 98.75 275 VAL A O 1
ATOM 2004 N N . HIS A 1 276 ? -19.046 4.442 16.175 1.00 98.75 276 HIS A N 1
ATOM 2005 C CA . HIS A 1 276 ? -18.948 5.811 16.666 1.00 98.75 276 HIS A CA 1
ATOM 2006 C C . HIS A 1 276 ? -18.115 6.666 15.711 1.00 98.75 276 HIS A C 1
ATOM 2008 O O . HIS A 1 276 ? -16.907 6.479 15.605 1.00 98.75 276 HIS A O 1
ATOM 2014 N N . LEU A 1 277 ? -18.736 7.634 15.039 1.00 98.69 277 LEU A N 1
ATOM 2015 C CA . LEU A 1 277 ? -18.027 8.588 14.186 1.00 98.69 277 LEU A CA 1
ATOM 2016 C C . LEU A 1 277 ? -17.608 9.812 15.010 1.00 98.69 277 LEU A C 1
ATOM 2018 O O . LEU A 1 277 ? -18.452 10.607 15.419 1.00 98.69 277 LEU A O 1
ATOM 2022 N N . LEU A 1 278 ? -16.309 9.962 15.253 1.00 98.62 278 LEU A N 1
ATOM 2023 C CA . LEU A 1 278 ? -15.710 11.023 16.058 1.00 98.62 278 LEU A CA 1
ATOM 2024 C C . LEU A 1 278 ? -15.293 12.198 15.164 1.00 98.62 278 LEU A C 1
ATOM 2026 O O . LEU A 1 278 ? -14.372 12.095 14.345 1.00 98.62 278 LEU A O 1
ATOM 2030 N N . VAL A 1 279 ? -15.976 13.331 15.332 1.00 98.25 279 VAL A N 1
ATOM 2031 C CA . VAL A 1 279 ? -15.800 14.540 14.525 1.00 98.25 279 VAL A CA 1
ATOM 2032 C C . VAL A 1 279 ? -15.305 15.669 15.423 1.00 98.25 279 VAL A C 1
ATOM 2034 O O . VAL A 1 279 ? -16.041 16.175 16.263 1.00 98.25 279 VAL A O 1
ATOM 2037 N N . ARG A 1 280 ? -14.079 16.151 15.196 1.00 95.69 280 ARG A N 1
ATOM 2038 C CA . ARG A 1 280 ? -13.474 17.231 16.008 1.00 95.69 280 ARG A CA 1
ATOM 2039 C C . ARG A 1 280 ? -14.152 18.607 15.900 1.00 95.69 280 ARG A C 1
ATOM 2041 O O . ARG A 1 280 ? -13.740 19.547 16.561 1.00 95.69 280 ARG A O 1
ATOM 2048 N N . ARG A 1 281 ? -15.119 18.772 14.996 1.00 95.88 281 ARG A N 1
ATOM 2049 C CA . ARG A 1 281 ? -15.838 20.034 14.745 1.00 95.88 281 ARG A CA 1
ATOM 2050 C C . ARG A 1 281 ? -17.326 19.846 15.009 1.00 95.88 281 ARG A C 1
ATOM 2052 O O . ARG A 1 281 ? -17.804 18.720 15.086 1.00 95.88 281 ARG A O 1
ATOM 2059 N N . GLU A 1 282 ? -18.058 20.950 15.036 1.00 95.88 282 GLU A N 1
ATOM 2060 C CA . GLU A 1 282 ? -19.517 20.988 15.200 1.00 95.88 282 GLU A CA 1
ATOM 2061 C C . GLU A 1 282 ? -20.300 20.488 13.972 1.00 95.88 282 GLU A C 1
ATOM 2063 O O . GLU A 1 282 ? -21.512 20.312 14.037 1.00 95.88 282 GLU A O 1
ATOM 2068 N N . LYS A 1 283 ? -19.624 20.280 12.833 1.00 95.69 283 LYS A N 1
ATOM 2069 C CA . LYS A 1 283 ? -20.241 19.856 11.570 1.00 95.69 283 LYS A CA 1
ATOM 2070 C C . LYS A 1 283 ? -19.344 18.934 10.749 1.00 95.69 283 LYS A C 1
ATOM 2072 O O . LYS A 1 283 ? -18.115 19.015 10.819 1.00 95.69 283 LYS A O 1
ATOM 2077 N N . LEU A 1 284 ? -19.975 18.109 9.914 1.00 97.25 284 LEU A N 1
ATOM 2078 C CA . LEU A 1 284 ? -19.310 17.283 8.906 1.00 97.25 284 LEU A CA 1
ATOM 2079 C C . LEU A 1 284 ? -18.896 18.134 7.691 1.00 97.25 284 LEU A C 1
ATOM 2081 O O . LEU A 1 284 ? -19.613 19.044 7.276 1.00 97.25 284 LEU A O 1
ATOM 2085 N N . ARG A 1 285 ? -17.732 17.816 7.113 1.00 96.25 285 ARG A N 1
ATOM 2086 C CA . ARG A 1 285 ? -17.269 18.314 5.804 1.00 96.25 285 ARG A CA 1
ATOM 2087 C C . ARG A 1 285 ? -17.797 17.457 4.648 1.00 96.25 285 ARG A C 1
ATOM 2089 O O . ARG A 1 285 ? -17.828 17.947 3.528 1.00 96.25 285 ARG A O 1
ATOM 2096 N N . ALA A 1 286 ? -18.163 16.204 4.921 1.00 95.75 286 ALA A N 1
ATOM 2097 C CA . ALA A 1 286 ? -18.698 15.261 3.941 1.00 95.75 286 ALA A CA 1
ATOM 2098 C C . ALA A 1 286 ? -19.842 15.861 3.110 1.00 95.75 286 ALA A C 1
ATOM 2100 O O . ALA A 1 286 ? -20.558 16.758 3.569 1.00 95.75 286 ALA A O 1
ATOM 2101 N N . SER A 1 287 ? -20.042 15.338 1.906 1.00 95.62 287 SER A N 1
ATOM 2102 C CA . SER A 1 287 ? -21.168 15.674 1.042 1.00 95.62 287 SER A CA 1
ATOM 2103 C C . SER A 1 287 ? -22.508 15.510 1.767 1.00 95.62 287 SER A C 1
ATOM 2105 O O . SER A 1 287 ? -22.674 14.663 2.649 1.00 95.62 287 SER A O 1
ATOM 2107 N N . LYS A 1 288 ? -23.507 16.315 1.388 1.00 96.56 288 LYS A N 1
ATOM 2108 C CA . LYS A 1 288 ? -24.809 16.311 2.071 1.00 96.56 288 LYS A CA 1
ATOM 2109 C C . LYS A 1 288 ? -25.469 14.926 2.065 1.00 96.56 288 LYS A C 1
ATOM 2111 O O . LYS A 1 288 ? -25.987 14.495 3.089 1.00 96.56 288 LYS A O 1
ATOM 2116 N N . ALA A 1 289 ? -25.355 14.206 0.949 1.00 95.19 289 ALA A N 1
ATOM 2117 C CA . ALA A 1 289 ? -25.853 12.840 0.822 1.00 95.19 289 ALA A CA 1
ATOM 2118 C C . ALA A 1 289 ? -25.198 11.879 1.831 1.00 95.19 289 ALA A C 1
ATOM 2120 O O . ALA A 1 289 ? -25.886 11.051 2.428 1.00 95.19 289 ALA A O 1
ATOM 2121 N N . MET A 1 290 ? -23.887 11.999 2.055 1.00 96.69 290 MET A N 1
ATOM 2122 C CA . MET A 1 290 ? -23.173 11.165 3.023 1.00 96.69 290 MET A CA 1
ATOM 2123 C C . MET A 1 290 ? -23.497 11.530 4.470 1.00 96.69 290 MET A C 1
ATOM 2125 O O . MET A 1 290 ? -23.664 10.632 5.297 1.00 96.69 290 MET A O 1
ATOM 2129 N N . GLN A 1 291 ? -23.676 12.821 4.768 1.00 97.50 291 GLN A N 1
ATOM 2130 C CA . GLN A 1 291 ? -24.169 13.259 6.077 1.00 97.50 291 GLN A CA 1
ATOM 2131 C C . GLN A 1 291 ? -25.529 12.628 6.387 1.00 97.50 291 GLN A C 1
ATOM 2133 O O . GLN A 1 291 ? -25.704 12.039 7.450 1.00 97.50 291 GLN A O 1
ATOM 2138 N N . ASP A 1 292 ? -26.471 12.701 5.444 1.00 96.75 292 ASP A N 1
ATOM 2139 C CA . ASP A 1 292 ? -27.821 12.174 5.637 1.00 96.75 292 ASP A CA 1
ATOM 2140 C C . ASP A 1 292 ? -27.806 10.645 5.810 1.00 96.75 292 ASP A C 1
ATOM 2142 O O . ASP A 1 292 ? -28.532 10.113 6.646 1.00 96.75 292 ASP A O 1
ATOM 2146 N N . ARG A 1 293 ? -26.949 9.918 5.081 1.00 96.19 293 ARG A N 1
ATOM 2147 C CA . ARG A 1 293 ? -26.797 8.460 5.245 1.00 96.19 293 ARG A CA 1
ATOM 2148 C C . ARG A 1 293 ? -26.279 8.071 6.625 1.00 96.19 293 ARG A C 1
ATOM 2150 O O . ARG A 1 293 ? -26.812 7.142 7.222 1.00 96.19 293 ARG A O 1
ATOM 2157 N N . VAL A 1 294 ? -25.248 8.756 7.116 1.00 97.31 294 VAL A N 1
ATOM 2158 C CA . VAL A 1 294 ? -24.659 8.460 8.428 1.00 97.31 294 VAL A CA 1
ATOM 2159 C C . VAL A 1 294 ? -25.614 8.828 9.560 1.00 97.31 294 VAL A C 1
ATOM 2161 O O . VAL A 1 294 ? -25.809 8.027 10.466 1.00 97.31 294 VAL A O 1
ATOM 2164 N N . LEU A 1 295 ? -26.244 10.004 9.498 1.00 97.25 295 LEU A N 1
ATOM 2165 C CA . LEU A 1 295 ? -27.156 10.476 10.545 1.00 97.25 295 LEU A CA 1
ATOM 2166 C C . LEU A 1 295 ? -28.441 9.641 10.645 1.00 97.25 295 LEU A C 1
ATOM 2168 O O . LEU A 1 295 ? -29.017 9.549 11.724 1.00 97.25 295 LEU A O 1
ATOM 2172 N N . ASN A 1 296 ? -28.886 9.031 9.542 1.00 97.38 296 ASN A N 1
ATOM 2173 C CA . ASN A 1 296 ? -30.072 8.171 9.518 1.00 97.38 296 ASN A CA 1
ATOM 2174 C C . ASN A 1 296 ? -29.769 6.686 9.791 1.00 97.38 296 ASN A C 1
ATOM 2176 O O . ASN A 1 296 ? -30.698 5.878 9.821 1.00 97.38 296 ASN A O 1
ATOM 2180 N N . ASN A 1 297 ? -28.501 6.293 9.957 1.00 97.75 297 ASN A N 1
ATOM 2181 C CA . ASN A 1 297 ? -28.147 4.902 10.228 1.00 97.75 297 ASN A CA 1
ATOM 2182 C C . ASN A 1 297 ? -28.222 4.620 11.743 1.00 97.75 297 ASN A C 1
ATOM 2184 O O . ASN A 1 297 ? -27.444 5.204 12.495 1.00 97.75 297 ASN A O 1
ATOM 2188 N N . PRO A 1 298 ? -29.099 3.709 12.211 1.00 97.69 298 PRO A N 1
ATOM 2189 C CA . PRO A 1 298 ? -29.264 3.440 13.642 1.00 97.69 298 PRO A CA 1
ATOM 2190 C C . PRO A 1 298 ? -28.028 2.809 14.300 1.00 97.69 298 PRO A C 1
ATOM 2192 O O . PRO A 1 298 ? -27.863 2.932 15.510 1.00 97.69 298 PRO A O 1
ATOM 2195 N N . ASN A 1 299 ? -27.148 2.179 13.515 1.00 98.19 299 ASN A N 1
ATOM 2196 C CA . ASN A 1 299 ? -25.911 1.560 13.997 1.00 98.19 299 ASN A CA 1
ATOM 2197 C C . ASN A 1 299 ? -24.724 2.534 13.977 1.00 98.19 299 ASN A C 1
ATOM 2199 O O . ASN A 1 299 ? -23.578 2.111 14.135 1.00 98.19 299 ASN A O 1
ATOM 2203 N N . VAL A 1 300 ? -24.972 3.827 13.728 1.00 98.69 300 VAL A N 1
ATOM 2204 C CA . VAL A 1 300 ? -23.946 4.867 13.782 1.00 98.69 300 VAL A CA 1
ATOM 2205 C C . VAL A 1 300 ? -24.347 5.959 14.765 1.00 98.69 300 VAL A C 1
ATOM 2207 O O . VAL A 1 300 ? -25.452 6.491 14.726 1.00 98.69 300 VAL A O 1
ATOM 2210 N N . THR A 1 301 ? -23.421 6.349 15.637 1.00 98.62 301 THR A N 1
ATOM 2211 C CA . THR A 1 301 ? -23.553 7.556 16.464 1.00 98.62 301 THR A CA 1
ATOM 2212 C C . THR A 1 301 ? -22.469 8.549 16.093 1.00 98.62 301 THR A C 1
ATOM 2214 O O . THR A 1 301 ? -21.282 8.238 16.184 1.00 98.62 301 THR A O 1
ATOM 2217 N N . VAL A 1 302 ? -22.874 9.756 15.703 1.00 98.56 302 VAL A N 1
ATOM 2218 C CA . VAL A 1 302 ? -21.948 10.850 15.400 1.00 98.56 302 VAL A CA 1
ATOM 2219 C C . VAL A 1 302 ? -21.689 11.669 16.659 1.00 98.56 302 VAL A C 1
ATOM 2221 O O . VAL A 1 302 ? -22.618 12.197 17.267 1.00 98.56 302 VAL A O 1
ATOM 2224 N N . HIS A 1 303 ? -20.418 11.802 17.022 1.00 98.06 303 HIS A N 1
ATOM 2225 C CA . HIS A 1 303 ? -19.946 12.618 18.134 1.00 98.06 303 HIS A CA 1
ATOM 2226 C C . HIS A 1 303 ? -19.277 13.874 17.580 1.00 98.06 303 HIS A C 1
ATOM 2228 O O . HIS A 1 303 ? -18.122 13.838 17.154 1.00 98.06 303 HIS A O 1
ATOM 2234 N N . PHE A 1 304 ? -20.012 14.984 17.558 1.00 98.19 304 PHE A N 1
ATOM 2235 C CA . PHE A 1 304 ? -19.463 16.291 17.195 1.00 98.19 304 PHE A CA 1
ATOM 2236 C C . PHE A 1 304 ? -18.583 16.857 18.308 1.00 98.19 304 PHE A C 1
ATOM 2238 O O . PHE A 1 304 ? -18.669 16.425 19.457 1.00 98.19 304 PHE A O 1
ATOM 2245 N N . ASN A 1 305 ? -17.732 17.822 17.951 1.00 97.81 305 ASN A N 1
ATOM 2246 C CA . ASN A 1 305 ? -16.786 18.474 18.861 1.00 97.81 305 ASN A CA 1
ATOM 2247 C C . ASN A 1 305 ? -15.976 17.480 19.702 1.00 97.81 305 ASN A C 1
ATOM 2249 O O . ASN A 1 305 ? -15.657 17.758 20.845 1.00 97.81 305 ASN A O 1
ATOM 2253 N N . THR A 1 306 ? -15.680 16.296 19.172 1.00 98.38 306 THR A N 1
ATOM 2254 C CA . THR A 1 306 ? -15.063 15.220 19.946 1.00 98.38 306 THR A CA 1
ATOM 2255 C C . THR A 1 306 ? -13.700 14.889 19.360 1.00 98.38 306 THR A C 1
ATOM 2257 O O . THR A 1 306 ? -13.582 14.513 18.192 1.00 98.38 306 THR A O 1
ATOM 2260 N N . GLU A 1 307 ? -12.666 15.039 20.180 1.00 97.19 307 GLU A N 1
ATOM 2261 C CA . GLU A 1 307 ? -11.283 14.697 19.863 1.00 97.19 307 GLU A CA 1
ATOM 2262 C C . GLU A 1 307 ? -10.883 13.405 20.573 1.00 97.19 307 GLU A C 1
ATOM 2264 O O . GLU A 1 307 ? -11.218 13.192 21.738 1.00 97.19 307 GLU A O 1
ATOM 2269 N N . THR A 1 308 ? -10.144 12.541 19.882 1.00 97.88 308 THR A N 1
ATOM 2270 C CA . THR A 1 308 ? -9.506 11.373 20.497 1.00 97.88 308 THR A CA 1
ATOM 2271 C C . THR A 1 308 ? -8.187 11.812 21.118 1.00 97.88 308 THR A C 1
ATOM 2273 O O . THR A 1 308 ? -7.336 12.360 20.423 1.00 97.88 308 THR A O 1
ATOM 2276 N N . VAL A 1 309 ? -8.036 11.594 22.423 1.00 97.56 309 VAL A N 1
ATOM 2277 C CA . VAL A 1 309 ? -6.859 11.998 23.204 1.00 97.56 309 VAL A CA 1
ATOM 2278 C C . VAL A 1 309 ? -5.856 10.859 23.301 1.00 97.56 309 VAL A C 1
ATOM 2280 O O . VAL A 1 309 ? -4.669 11.077 23.080 1.00 97.56 309 VAL A O 1
ATOM 2283 N N . ASP A 1 310 ? -6.321 9.654 23.637 1.00 97.44 310 ASP A N 1
ATOM 2284 C CA . ASP A 1 310 ? -5.464 8.473 23.767 1.00 97.44 310 ASP A CA 1
ATOM 2285 C C . ASP A 1 310 ? -6.277 7.165 23.748 1.00 97.44 310 ASP A C 1
ATOM 2287 O O . ASP A 1 310 ? -7.512 7.187 23.687 1.00 97.44 310 ASP A O 1
ATOM 2291 N N . VAL A 1 311 ? -5.586 6.025 23.813 1.00 97.69 311 VAL A N 1
ATOM 2292 C CA . VAL A 1 311 ? -6.174 4.677 23.809 1.00 97.69 311 VAL A CA 1
ATOM 2293 C C . VAL A 1 311 ? -6.106 4.018 25.192 1.00 97.69 311 VAL A C 1
ATOM 2295 O O . VAL A 1 311 ? -5.084 4.047 25.882 1.00 97.69 311 VAL A O 1
ATOM 2298 N N . GLU A 1 312 ? -7.207 3.381 25.590 1.00 96.75 312 GLU A N 1
ATOM 2299 C CA . GLU A 1 312 ? -7.337 2.633 26.842 1.00 96.75 312 GLU A CA 1
ATOM 2300 C C . GLU A 1 312 ? -7.166 1.126 26.599 1.00 96.75 312 GLU A C 1
ATOM 2302 O O . GLU A 1 312 ? -7.657 0.577 25.605 1.00 96.75 312 GLU A O 1
ATOM 2307 N N . SER A 1 313 ? -6.502 0.442 27.535 1.00 95.50 313 SER A N 1
ATOM 2308 C CA . SER A 1 313 ? -6.235 -0.997 27.460 1.00 95.50 313 SER A CA 1
ATOM 2309 C C . SER A 1 313 ? -6.650 -1.749 28.714 1.00 95.50 313 SER A C 1
ATOM 2311 O O . SER A 1 313 ? -6.659 -1.179 29.801 1.00 95.50 313 SER A O 1
ATOM 2313 N N . ASP A 1 314 ? -6.952 -3.037 28.561 1.00 92.62 314 ASP A N 1
ATOM 2314 C CA . ASP A 1 314 ? -7.130 -3.946 29.693 1.00 92.62 314 ASP A CA 1
ATOM 2315 C C . ASP A 1 314 ? -5.791 -4.419 30.289 1.00 92.62 314 ASP A C 1
ATOM 2317 O O . ASP A 1 314 ? -4.710 -4.125 29.771 1.00 92.62 314 ASP A O 1
ATOM 2321 N N . ASP A 1 315 ? -5.873 -5.211 31.361 1.00 90.88 315 ASP A N 1
ATOM 2322 C CA . ASP A 1 315 ? -4.721 -5.812 32.050 1.00 90.88 315 ASP A CA 1
ATOM 2323 C C . ASP A 1 315 ? -3.892 -6.754 31.155 1.00 90.88 315 ASP A C 1
ATOM 2325 O O . ASP A 1 315 ? -2.762 -7.107 31.492 1.00 90.88 315 ASP A O 1
ATOM 2329 N N . LYS A 1 316 ? -4.440 -7.186 30.010 1.00 89.12 316 LYS A N 1
ATOM 2330 C CA . LYS A 1 316 ? -3.760 -8.031 29.015 1.00 89.12 316 LYS A CA 1
ATOM 2331 C C . LYS A 1 316 ? -3.143 -7.208 27.880 1.00 89.12 316 LYS A C 1
ATOM 2333 O O . LYS A 1 316 ? -2.609 -7.789 26.933 1.00 89.12 316 LYS A O 1
ATOM 2338 N N . GLY A 1 317 ? -3.218 -5.878 27.951 1.00 89.69 317 GLY A N 1
ATOM 2339 C CA . GLY A 1 317 ? -2.697 -4.968 26.937 1.00 89.69 317 GLY A CA 1
ATOM 2340 C C . GLY A 1 317 ? -3.504 -4.961 25.637 1.00 89.69 317 GLY A C 1
ATOM 2341 O O . GLY A 1 317 ? -2.956 -4.615 24.592 1.00 89.69 317 GLY A O 1
ATOM 2342 N N . GLN A 1 318 ? -4.778 -5.368 25.659 1.00 91.56 318 GLN A N 1
ATOM 2343 C CA . GLN A 1 318 ? -5.680 -5.234 24.512 1.00 91.56 318 GLN A CA 1
ATOM 2344 C C . GLN A 1 318 ? -6.413 -3.899 24.558 1.00 91.56 318 GLN A C 1
ATOM 2346 O O . GLN A 1 318 ? -6.808 -3.450 25.631 1.00 91.56 318 GLN A O 1
ATOM 2351 N N . MET A 1 319 ? -6.667 -3.305 23.392 1.00 94.81 319 MET A N 1
ATOM 2352 C CA . MET A 1 319 ? -7.509 -2.116 23.284 1.00 94.81 319 MET A CA 1
ATOM 2353 C C . MET A 1 319 ? -8.938 -2.413 23.772 1.00 94.81 319 MET A C 1
ATOM 2355 O O . MET A 1 319 ? -9.576 -3.389 23.352 1.00 94.81 319 MET A O 1
ATOM 2359 N N . VAL A 1 320 ? -9.445 -1.571 24.672 1.00 96.31 320 VAL A N 1
ATOM 2360 C CA . VAL A 1 320 ? -10.815 -1.671 25.216 1.00 96.31 320 VAL A CA 1
ATOM 2361 C C . VAL A 1 320 ? -11.591 -0.361 25.171 1.00 96.31 320 VAL A C 1
ATOM 2363 O O . VAL A 1 320 ? -12.804 -0.375 25.390 1.00 96.31 320 VAL A O 1
ATOM 2366 N N . GLY A 1 321 ? -10.929 0.755 24.876 1.00 97.19 321 GLY A N 1
ATOM 2367 C CA . GLY A 1 321 ? -11.590 2.046 24.809 1.00 97.19 321 GLY A CA 1
ATOM 2368 C C . GLY A 1 321 ? -10.705 3.167 24.296 1.00 97.19 321 GLY A C 1
ATOM 2369 O O . GLY A 1 321 ? -9.537 2.977 23.953 1.00 97.19 321 GLY A O 1
ATOM 2370 N N . LEU A 1 322 ? -11.305 4.346 24.239 1.00 98.44 322 LEU A N 1
ATOM 2371 C CA . LEU A 1 322 ? -10.690 5.599 23.844 1.00 98.44 322 LEU A CA 1
ATOM 2372 C C . LEU A 1 322 ? -10.942 6.638 24.921 1.00 98.44 322 LEU A C 1
ATOM 2374 O O . LEU A 1 322 ? -12.076 6.817 25.368 1.00 98.44 322 LEU A O 1
ATOM 2378 N N . LYS A 1 323 ? -9.899 7.393 25.247 1.00 98.31 323 LYS A N 1
ATOM 2379 C CA . LYS A 1 323 ? -10.034 8.634 25.991 1.00 98.31 323 LYS A CA 1
ATOM 2380 C C . LYS A 1 323 ? -10.375 9.746 25.008 1.00 98.31 323 LYS A C 1
ATOM 2382 O O . LYS A 1 323 ? -9.636 9.990 24.054 1.00 98.31 323 LYS A O 1
ATOM 2387 N N . LEU A 1 324 ? -11.502 10.404 25.225 1.00 98.38 324 LEU A N 1
ATOM 2388 C CA . LEU A 1 324 ? -12.022 11.468 24.377 1.00 98.38 324 LEU A CA 1
ATOM 2389 C C . LEU A 1 324 ? -12.022 12.791 25.133 1.00 98.38 324 LEU A C 1
ATOM 2391 O O . LEU A 1 324 ? -12.146 12.802 26.356 1.00 98.38 324 LEU A O 1
ATOM 2395 N N . ARG A 1 325 ? -11.949 13.897 24.397 1.00 97.94 325 ARG A N 1
ATOM 2396 C CA . ARG A 1 325 ? -12.117 15.256 24.913 1.00 97.94 325 ARG A CA 1
ATOM 2397 C C . ARG A 1 325 ? -13.129 16.008 24.069 1.00 97.94 325 ARG A C 1
ATOM 2399 O O . ARG A 1 325 ? -13.051 15.991 22.840 1.00 97.94 325 ARG A O 1
ATOM 2406 N N . ASP A 1 326 ? -14.057 16.680 24.731 1.00 96.81 326 ASP A N 1
ATOM 2407 C CA . ASP A 1 326 ? -14.929 17.643 24.074 1.00 96.81 326 ASP A CA 1
ATOM 2408 C C . ASP A 1 326 ? -14.140 18.926 23.758 1.00 96.81 326 ASP A C 1
ATOM 2410 O O . ASP A 1 326 ? -13.540 19.537 24.640 1.00 96.81 326 ASP A O 1
ATOM 2414 N N . ALA A 1 327 ? -14.106 19.329 22.492 1.00 91.81 327 ALA A N 1
ATOM 2415 C CA . ALA A 1 327 ? -13.345 20.476 22.010 1.00 91.81 327 ALA A CA 1
ATOM 2416 C C . ALA A 1 327 ? -13.923 21.828 22.468 1.00 91.81 327 ALA A C 1
ATOM 2418 O O . ALA A 1 327 ? -13.226 22.839 22.393 1.00 91.81 327 ALA A O 1
ATOM 2419 N N . MET A 1 328 ? -15.180 21.861 22.925 1.00 92.44 328 MET A N 1
ATOM 2420 C CA . MET A 1 328 ? -15.854 23.070 23.401 1.00 92.44 328 MET A CA 1
ATOM 2421 C C . MET A 1 328 ? -15.767 23.207 24.921 1.00 92.44 328 MET A C 1
ATOM 2423 O O . MET A 1 328 ? -15.524 24.305 25.417 1.00 92.44 328 MET A O 1
ATOM 2427 N N . THR A 1 329 ? -15.979 22.114 25.662 1.00 94.38 329 THR A N 1
ATOM 2428 C CA . THR A 1 329 ? -16.000 22.143 27.139 1.00 94.38 329 THR A CA 1
ATOM 2429 C C . THR A 1 329 ? -14.681 21.721 27.781 1.00 94.38 329 THR A C 1
ATOM 2431 O O . THR A 1 329 ? -14.486 21.953 28.972 1.00 94.38 329 THR A O 1
ATOM 2434 N N . CYS A 1 330 ? -13.772 21.114 27.010 1.00 93.50 330 CYS A N 1
ATOM 2435 C CA . CYS A 1 330 ? -12.549 20.462 27.486 1.00 93.50 330 CYS A CA 1
ATOM 2436 C C . CYS A 1 330 ? -12.791 19.288 28.451 1.00 93.50 330 CYS A C 1
ATOM 2438 O O . CYS A 1 330 ? -11.834 18.795 29.051 1.00 93.50 330 CYS A O 1
ATOM 2440 N N . GLU A 1 331 ? -14.032 18.815 28.597 1.00 96.12 331 GLU A N 1
ATOM 2441 C CA . GLU A 1 331 ? -14.345 17.655 29.431 1.00 96.12 331 GLU A CA 1
ATOM 2442 C C . GLU A 1 331 ? -13.824 16.369 28.787 1.00 96.12 331 GLU A C 1
ATOM 2444 O O . GLU A 1 331 ? -14.007 16.128 27.590 1.00 96.12 331 GLU A O 1
ATOM 2449 N N . GLU A 1 332 ? -13.188 15.528 29.599 1.00 97.00 332 GLU A N 1
ATOM 2450 C CA . GLU A 1 332 ? -12.687 14.228 29.171 1.00 97.00 332 GLU A CA 1
ATOM 2451 C C . GLU A 1 332 ? -13.663 13.113 29.550 1.00 97.00 332 GLU A C 1
ATOM 2453 O O . GLU A 1 332 ? -14.233 13.104 30.643 1.00 97.00 332 GLU A O 1
ATOM 2458 N N . ARG A 1 333 ? -13.838 12.143 28.651 1.00 97.38 333 ARG A N 1
ATOM 2459 C CA . ARG A 1 333 ? -14.676 10.959 28.878 1.00 97.38 333 ARG A CA 1
ATOM 2460 C C . ARG A 1 333 ? -14.081 9.724 28.218 1.00 97.38 333 ARG A C 1
ATOM 2462 O O . ARG A 1 333 ? -13.408 9.837 27.196 1.00 97.38 333 ARG A O 1
ATOM 2469 N N . SER A 1 334 ? -14.388 8.552 28.756 1.00 97.62 334 SER A N 1
ATOM 2470 C CA . SER A 1 334 ? -14.010 7.272 28.149 1.00 97.62 334 SER A CA 1
ATOM 2471 C C . SER A 1 334 ? -15.127 6.752 27.244 1.00 97.62 334 SER A C 1
ATOM 2473 O O . SER A 1 334 ? -16.309 6.835 27.586 1.00 97.62 334 SER A O 1
ATOM 2475 N N . LEU A 1 335 ? -14.757 6.200 26.090 1.00 98.38 335 LEU A N 1
ATOM 2476 C CA . LEU A 1 335 ? -15.654 5.508 25.167 1.00 98.38 335 LEU A CA 1
ATOM 2477 C C . LEU A 1 335 ? -15.163 4.076 24.979 1.00 98.38 335 LEU A C 1
ATOM 2479 O O . LEU A 1 335 ? -14.054 3.859 24.496 1.00 98.38 335 LEU A O 1
ATOM 2483 N N . ARG A 1 336 ? -15.998 3.097 25.324 1.00 98.00 336 ARG A N 1
ATOM 2484 C CA . ARG A 1 336 ? -15.651 1.684 25.186 1.00 98.00 336 ARG A CA 1
ATOM 2485 C C . ARG A 1 336 ? -15.775 1.251 23.727 1.00 98.00 336 ARG A C 1
ATOM 2487 O O . ARG A 1 336 ? -16.866 1.255 23.184 1.00 98.00 336 ARG A O 1
ATOM 2494 N N . VAL A 1 337 ? -14.670 0.842 23.114 1.00 97.75 337 VAL A N 1
ATOM 2495 C CA . VAL A 1 337 ? -14.614 0.333 21.734 1.00 97.75 337 VAL A CA 1
ATOM 2496 C C . VAL A 1 337 ? -13.471 -0.666 21.596 1.00 97.75 337 VAL A C 1
ATOM 2498 O O . VAL A 1 337 ? -12.483 -0.601 22.326 1.00 97.75 337 VAL A O 1
ATOM 2501 N N . ARG A 1 338 ? -13.584 -1.598 20.647 1.00 96.31 338 ARG A N 1
ATOM 2502 C CA . ARG A 1 338 ? -12.541 -2.606 20.370 1.00 96.31 338 ARG A CA 1
ATOM 2503 C C . ARG A 1 338 ? -11.667 -2.270 19.169 1.00 96.31 338 ARG A C 1
ATOM 2505 O O . ARG A 1 338 ? -10.677 -2.957 18.945 1.00 96.31 338 ARG A O 1
ATOM 2512 N N . GLY A 1 339 ? -12.011 -1.224 18.422 1.00 96.88 339 GLY A N 1
ATOM 2513 C CA . GLY A 1 339 ? -11.202 -0.748 17.310 1.00 96.88 339 GLY A CA 1
ATOM 2514 C C . GLY A 1 339 ? -11.375 0.739 17.040 1.00 96.88 339 GLY A C 1
ATOM 2515 O O . GLY A 1 339 ? -12.427 1.313 17.328 1.00 96.88 339 GLY A O 1
ATOM 2516 N N . LEU A 1 340 ? -10.332 1.345 16.482 1.00 98.19 340 LEU A N 1
ATOM 2517 C CA . LEU A 1 340 ? -10.276 2.738 16.052 1.00 98.19 340 LEU A CA 1
ATOM 2518 C C . LEU A 1 340 ? -9.765 2.802 14.611 1.00 98.19 340 LEU A C 1
ATOM 2520 O O . LEU A 1 340 ? -8.683 2.312 14.306 1.00 98.19 340 LEU A O 1
ATOM 2524 N N . PHE A 1 341 ? -10.535 3.445 13.742 1.00 97.81 341 PHE A N 1
ATOM 2525 C CA . PHE A 1 341 ? -10.241 3.583 12.322 1.00 97.81 341 PHE A CA 1
ATOM 2526 C C . PHE A 1 341 ? -10.018 5.048 11.950 1.00 97.81 341 PHE A C 1
ATOM 2528 O O . PHE A 1 341 ? -10.806 5.926 12.307 1.00 97.81 341 PHE A O 1
ATOM 2535 N N . TYR A 1 342 ? -8.943 5.331 11.223 1.00 97.31 342 TYR A N 1
ATOM 2536 C CA . TYR A 1 342 ? -8.603 6.675 10.766 1.00 97.31 342 TYR A CA 1
ATOM 2537 C C . TYR A 1 342 ? -9.149 6.967 9.366 1.00 97.31 342 TYR A C 1
ATOM 2539 O O . TYR A 1 342 ? -8.509 6.680 8.363 1.00 97.31 342 TYR A O 1
ATOM 2547 N N . GLY A 1 343 ? -10.276 7.678 9.308 1.00 95.00 343 GLY A N 1
ATOM 2548 C CA . GLY A 1 343 ? -10.866 8.229 8.082 1.00 95.00 343 GLY A CA 1
ATOM 2549 C C . GLY A 1 343 ? -10.393 9.655 7.761 1.00 95.00 343 GLY A C 1
ATOM 2550 O O . GLY A 1 343 ? -11.163 10.475 7.252 1.00 95.00 343 GLY A O 1
ATOM 2551 N N . ILE A 1 344 ? -9.148 10.005 8.110 1.00 93.31 344 ILE A N 1
ATOM 2552 C CA . ILE A 1 344 ? -8.593 11.373 7.987 1.00 93.31 344 ILE A CA 1
ATOM 2553 C C . ILE A 1 344 ? -7.760 11.608 6.713 1.00 93.31 344 ILE A C 1
ATOM 2555 O O . ILE A 1 344 ? -7.208 12.698 6.521 1.00 93.31 344 ILE A O 1
ATOM 2559 N N . GLY A 1 345 ? -7.739 10.626 5.810 1.00 89.81 345 GLY A N 1
ATOM 2560 C CA . GLY A 1 345 ? -7.118 10.712 4.489 1.00 89.81 345 GLY A CA 1
ATOM 2561 C C . GLY A 1 345 ? -5.643 10.310 4.462 1.00 89.81 345 GLY A C 1
ATOM 2562 O O . GLY A 1 345 ? -5.056 9.935 5.474 1.00 89.81 345 GLY A O 1
ATOM 2563 N N . HIS A 1 346 ? -5.056 10.377 3.270 1.00 91.94 346 HIS A N 1
ATOM 2564 C CA . HIS A 1 346 ? -3.660 10.029 3.003 1.00 91.94 346 HIS A CA 1
ATOM 2565 C C . HIS A 1 346 ? -2.907 11.248 2.463 1.00 91.94 346 HIS A C 1
ATOM 2567 O O . HIS A 1 346 ? -3.518 12.186 1.941 1.00 91.94 346 HIS A O 1
ATOM 2573 N N . SER A 1 347 ? -1.589 11.244 2.628 1.00 93.75 347 SER A N 1
ATOM 2574 C CA . SER A 1 347 ? -0.677 12.196 1.997 1.00 93.75 347 SER A CA 1
ATOM 2575 C C . SER A 1 347 ? 0.103 11.467 0.897 1.00 93.75 347 SER A C 1
ATOM 2577 O O . SER A 1 347 ? 0.823 10.529 1.236 1.00 93.75 347 SER A O 1
ATOM 2579 N N . PRO A 1 348 ? -0.058 11.824 -0.387 1.00 95.69 348 PRO A N 1
ATOM 2580 C CA . PRO A 1 348 ? 0.717 11.225 -1.474 1.00 95.69 348 PRO A CA 1
ATOM 2581 C C . PRO A 1 348 ? 2.197 11.602 -1.348 1.00 95.69 348 PRO A C 1
ATOM 2583 O O . PRO A 1 348 ? 2.513 12.745 -1.021 1.00 95.69 348 PRO A O 1
ATOM 2586 N N . ASN A 1 349 ? 3.097 10.657 -1.626 1.00 96.12 349 ASN A N 1
ATOM 2587 C CA . ASN A 1 349 ? 4.547 10.844 -1.500 1.00 96.12 349 ASN A CA 1
ATOM 2588 C C . ASN A 1 349 ? 5.118 11.462 -2.795 1.00 96.12 349 ASN A C 1
ATOM 2590 O O . ASN A 1 349 ? 5.899 10.833 -3.519 1.00 96.12 349 ASN A O 1
ATOM 2594 N N . SER A 1 350 ? 4.636 12.658 -3.147 1.00 96.19 350 SER A N 1
ATOM 2595 C CA . SER A 1 350 ? 4.895 13.348 -4.422 1.00 96.19 350 SER A CA 1
ATOM 2596 C C . SER A 1 350 ? 5.973 14.434 -4.342 1.00 96.19 350 SER A C 1
ATOM 2598 O O . SER A 1 350 ? 6.204 15.146 -5.322 1.00 96.19 350 SER A O 1
ATOM 2600 N N . GLU A 1 351 ? 6.659 14.577 -3.203 1.00 94.62 351 GLU A N 1
ATOM 2601 C CA . GLU A 1 351 ? 7.595 15.676 -2.941 1.00 94.62 351 GLU A CA 1
ATOM 2602 C C . GLU A 1 351 ? 8.683 15.817 -4.014 1.00 94.62 351 GLU A C 1
ATOM 2604 O O . GLU A 1 351 ? 8.979 16.938 -4.430 1.00 94.62 351 GLU A O 1
ATOM 2609 N N . LEU A 1 352 ? 9.220 14.698 -4.513 1.00 94.00 352 LEU A N 1
ATOM 2610 C CA . LEU A 1 352 ? 10.261 14.667 -5.552 1.00 94.00 352 LEU A CA 1
ATOM 2611 C C . LEU A 1 352 ? 9.811 15.276 -6.891 1.00 94.00 352 LEU A C 1
ATOM 2613 O O . LEU A 1 352 ? 10.646 15.679 -7.697 1.00 94.00 352 LEU A O 1
ATOM 2617 N N . LEU A 1 353 ? 8.500 15.357 -7.133 1.00 94.06 353 LEU A N 1
ATOM 2618 C CA . LEU A 1 353 ? 7.918 15.792 -8.404 1.00 94.06 353 LEU A CA 1
ATOM 2619 C C . LEU A 1 353 ? 7.357 17.207 -8.386 1.00 94.06 353 LEU A C 1
ATOM 2621 O O . LEU A 1 353 ? 6.896 17.711 -9.416 1.00 94.06 353 LEU A O 1
ATOM 2625 N N . ARG A 1 354 ? 7.370 17.858 -7.222 1.00 94.62 354 ARG A N 1
ATOM 2626 C CA . ARG A 1 354 ? 6.774 19.178 -7.061 1.00 94.62 354 ARG A CA 1
ATOM 2627 C C . ARG A 1 354 ? 7.410 20.178 -8.028 1.00 94.62 354 ARG A C 1
ATOM 2629 O O . ARG A 1 354 ? 8.616 20.395 -8.011 1.00 94.62 354 ARG A O 1
ATOM 2636 N N . GLY A 1 355 ? 6.569 20.812 -8.844 1.00 95.44 355 GLY A N 1
ATOM 2637 C CA . GLY A 1 355 ? 6.993 21.793 -9.845 1.00 95.44 355 GLY A CA 1
ATOM 2638 C C . GLY A 1 355 ? 7.543 21.192 -11.142 1.00 95.44 355 GLY A C 1
ATOM 2639 O O . GLY A 1 355 ? 7.911 21.957 -12.027 1.00 95.44 355 GLY A O 1
ATOM 2640 N N . GLN A 1 356 ? 7.583 19.862 -11.267 1.00 97.38 356 GLN A N 1
ATOM 2641 C CA . GLN A 1 356 ? 8.033 19.167 -12.477 1.00 97.38 356 GLN A CA 1
ATOM 2642 C C . GLN A 1 356 ? 6.895 18.440 -13.206 1.00 97.38 356 GLN A C 1
ATOM 2644 O O . GLN A 1 356 ? 6.926 18.346 -14.428 1.00 97.38 356 GLN A O 1
ATOM 2649 N N . VAL A 1 357 ? 5.880 17.968 -12.473 1.00 97.06 357 VAL A N 1
ATOM 2650 C CA . VAL A 1 357 ? 4.625 17.418 -13.020 1.00 97.06 357 VAL A CA 1
ATOM 2651 C C . VAL A 1 357 ? 3.423 18.145 -12.410 1.00 97.06 357 VAL A C 1
ATOM 2653 O O . VAL A 1 357 ? 3.555 18.837 -11.395 1.00 97.06 357 VAL A O 1
ATOM 2656 N N . GLU A 1 358 ? 2.247 17.993 -13.016 1.00 97.81 358 GLU A N 1
ATOM 2657 C CA . GLU A 1 358 ? 1.008 18.549 -12.465 1.00 97.81 358 GLU A CA 1
ATOM 2658 C C . GLU A 1 358 ? 0.551 17.756 -11.235 1.00 97.81 358 GLU A C 1
ATOM 2660 O O . GLU A 1 358 ? 0.465 16.526 -11.259 1.00 97.81 358 GLU A O 1
ATOM 2665 N N . LEU A 1 359 ? 0.268 18.483 -10.154 1.00 97.75 359 LEU A N 1
ATOM 2666 C CA . LEU A 1 359 ? -0.272 17.948 -8.910 1.00 97.75 359 LEU A CA 1
ATOM 2667 C C . LEU A 1 359 ? -1.613 18.622 -8.617 1.00 97.75 359 LEU A C 1
ATOM 2669 O O . LEU A 1 359 ? -1.767 19.820 -8.869 1.00 97.75 359 LEU A O 1
ATOM 2673 N N . ASP A 1 360 ? -2.555 17.879 -8.044 1.00 95.88 360 ASP A N 1
ATOM 2674 C CA . ASP A 1 360 ? -3.825 18.445 -7.593 1.00 95.88 360 ASP A CA 1
ATOM 2675 C C . ASP A 1 360 ? -3.677 19.246 -6.280 1.00 95.88 360 ASP A C 1
ATOM 2677 O O . ASP A 1 360 ? -2.605 19.329 -5.671 1.00 95.88 360 ASP A O 1
ATOM 2681 N N . GLU A 1 361 ? -4.776 19.835 -5.797 1.00 93.81 361 GLU A N 1
ATOM 2682 C CA . GLU A 1 361 ? -4.786 20.600 -4.538 1.00 93.81 361 GLU A CA 1
ATOM 2683 C C . GLU A 1 361 ? -4.400 19.757 -3.305 1.00 93.81 361 GLU A C 1
ATOM 2685 O O . GLU A 1 361 ? -3.944 20.295 -2.292 1.00 93.81 361 GLU A O 1
ATOM 2690 N N . ALA A 1 362 ? -4.576 18.435 -3.375 1.00 91.56 362 ALA A N 1
ATOM 2691 C CA . ALA A 1 362 ? -4.203 17.475 -2.342 1.00 91.56 362 ALA A CA 1
ATOM 2692 C C . ALA A 1 362 ? -2.795 16.878 -2.550 1.00 91.56 362 ALA A C 1
ATOM 2694 O O . ALA A 1 362 ? -2.371 16.044 -1.745 1.00 91.56 362 ALA A O 1
ATOM 2695 N N . SER A 1 363 ? -2.053 17.370 -3.550 1.00 96.31 363 SER A N 1
ATOM 2696 C CA . SER A 1 363 ? -0.714 16.938 -3.966 1.00 96.31 363 SER A CA 1
ATOM 2697 C C . SER A 1 363 ? -0.634 15.550 -4.618 1.00 96.31 363 SER A C 1
ATOM 2699 O O . SER A 1 363 ? 0.470 15.013 -4.729 1.00 96.31 363 SER A O 1
ATOM 2701 N N . TYR A 1 364 ? -1.749 14.960 -5.059 1.00 97.38 364 TYR A N 1
ATOM 2702 C CA . TYR A 1 364 ? -1.715 13.742 -5.880 1.00 97.38 364 TYR A CA 1
ATOM 2703 C C . TYR A 1 364 ? -1.216 14.081 -7.280 1.00 97.38 364 TYR A C 1
ATOM 2705 O O . TYR A 1 364 ? -1.474 15.173 -7.787 1.00 97.38 364 TYR A O 1
ATOM 2713 N N . VAL A 1 365 ? -0.498 13.149 -7.909 1.00 98.19 365 VAL A N 1
ATOM 2714 C CA . VAL A 1 365 ? -0.057 13.328 -9.298 1.00 98.19 365 VAL A CA 1
ATOM 2715 C C . VAL A 1 365 ? -1.263 13.217 -10.220 1.00 98.19 365 VAL A C 1
ATOM 2717 O O . VAL A 1 365 ? -1.979 12.218 -10.184 1.00 98.19 365 VAL A O 1
ATOM 2720 N N . VAL A 1 366 ? -1.477 14.236 -11.051 1.00 98.00 366 VAL A N 1
ATOM 2721 C CA . VAL A 1 366 ? -2.553 14.226 -12.045 1.00 98.00 366 VAL A CA 1
ATOM 2722 C C . VAL A 1 366 ? -2.119 13.370 -13.230 1.00 98.00 366 VAL A C 1
ATOM 2724 O O . VAL A 1 366 ? -1.037 13.567 -13.788 1.00 98.00 366 VAL A O 1
ATOM 2727 N N . VAL A 1 367 ? -2.977 12.425 -13.611 1.00 97.94 367 VAL A N 1
ATOM 2728 C CA . VAL A 1 367 ? -2.802 11.584 -14.799 1.00 97.94 367 VAL A CA 1
ATOM 2729 C C . VAL A 1 367 ? -3.986 11.723 -15.747 1.00 97.94 367 VAL A C 1
ATOM 2731 O O . VAL A 1 367 ? -5.089 12.089 -15.326 1.00 97.94 367 VAL A O 1
ATOM 2734 N N . GLU A 1 368 ? -3.781 11.414 -17.027 1.00 96.94 368 GLU A N 1
ATOM 2735 C CA . GLU A 1 368 ? -4.895 11.320 -17.971 1.00 96.94 368 GLU A CA 1
ATOM 2736 C C . GLU A 1 368 ? -5.885 10.220 -17.516 1.00 96.94 368 GLU A C 1
ATOM 2738 O O . GLU A 1 368 ? -5.476 9.090 -17.224 1.00 96.94 368 GLU A O 1
ATOM 2743 N N . PRO A 1 369 ? -7.199 10.513 -17.420 1.00 94.88 369 PRO A N 1
ATOM 2744 C CA . PRO A 1 369 ? -8.171 9.554 -16.906 1.00 94.88 369 PRO A CA 1
ATOM 2745 C C . PRO A 1 369 ? -8.172 8.227 -17.673 1.00 94.88 369 PRO A C 1
ATOM 2747 O O . PRO A 1 369 ? -8.413 8.180 -18.878 1.00 94.88 369 PRO A O 1
ATOM 2750 N N . GLY A 1 370 ? -7.969 7.125 -16.949 1.00 94.12 370 GLY A N 1
ATOM 2751 C CA . GLY A 1 370 ? -7.914 5.779 -17.526 1.00 94.12 370 GLY A CA 1
ATOM 2752 C C . GLY A 1 370 ? -6.539 5.372 -18.066 1.00 94.12 370 GLY A C 1
ATOM 2753 O O . GLY A 1 370 ? -6.413 4.261 -18.586 1.00 94.12 370 GLY A O 1
ATOM 2754 N N . THR A 1 371 ? -5.517 6.217 -17.918 1.00 97.25 371 THR A N 1
ATOM 2755 C CA . THR A 1 371 ? -4.118 5.896 -18.226 1.00 97.25 371 THR A CA 1
ATOM 2756 C C . THR A 1 371 ? -3.236 6.075 -16.980 1.00 97.25 371 THR A C 1
ATOM 2758 O O . THR A 1 371 ? -3.733 6.134 -15.855 1.00 97.25 371 THR A O 1
ATOM 2761 N N . THR A 1 372 ? -1.917 6.075 -17.165 1.00 98.00 372 THR A N 1
ATOM 2762 C CA . THR A 1 372 ? -0.911 6.363 -16.125 1.00 98.00 372 THR A CA 1
ATOM 2763 C C . THR A 1 372 ? -0.040 7.559 -16.508 1.00 98.00 372 THR A C 1
ATOM 2765 O O . THR A 1 372 ? 1.035 7.758 -15.939 1.00 98.00 372 THR A O 1
ATOM 2768 N N . ASP A 1 373 ? -0.456 8.298 -17.534 1.00 98.25 373 ASP A N 1
ATOM 2769 C CA . ASP A 1 373 ? 0.358 9.303 -18.206 1.00 98.25 373 ASP A CA 1
ATOM 2770 C C . ASP A 1 373 ? 0.302 10.601 -17.412 1.00 98.25 373 ASP A C 1
ATOM 2772 O O . ASP A 1 373 ? -0.780 11.124 -17.151 1.00 98.25 373 ASP A O 1
ATOM 2776 N N . THR A 1 374 ? 1.466 11.110 -17.010 1.00 98.50 374 THR A N 1
ATOM 2777 C CA . THR A 1 374 ? 1.560 12.425 -16.365 1.00 98.50 374 THR A CA 1
ATOM 2778 C C . THR A 1 374 ? 1.613 13.535 -17.417 1.00 98.50 374 THR A C 1
ATOM 2780 O O . THR A 1 374 ? 1.646 13.280 -18.621 1.00 98.50 374 THR A O 1
ATOM 2783 N N . THR A 1 375 ? 1.698 14.792 -16.980 1.00 97.88 375 THR A N 1
ATOM 2784 C CA . THR A 1 375 ? 1.905 15.927 -17.892 1.00 97.88 375 THR A CA 1
ATOM 2785 C C . THR A 1 375 ? 3.269 15.944 -18.585 1.00 97.88 375 THR A C 1
ATOM 2787 O O . THR A 1 375 ? 3.456 16.712 -19.531 1.00 97.88 375 THR A O 1
ATOM 2790 N N . VAL A 1 376 ? 4.220 15.109 -18.151 1.00 98.19 376 VAL A N 1
ATOM 2791 C CA . VAL A 1 376 ? 5.536 14.960 -18.779 1.00 98.19 376 VAL A CA 1
ATOM 2792 C C . VAL A 1 376 ? 5.592 13.632 -19.527 1.00 98.19 376 VAL A C 1
ATOM 2794 O O . VAL A 1 376 ? 5.528 12.555 -18.940 1.00 98.19 376 VAL A O 1
ATOM 2797 N N . GLU A 1 377 ? 5.753 13.704 -20.846 1.00 97.88 377 GLU A N 1
ATOM 2798 C CA . GLU A 1 377 ? 5.832 12.522 -21.703 1.00 97.88 377 GLU A CA 1
ATOM 2799 C C . GLU A 1 377 ? 6.987 11.589 -21.281 1.00 97.88 377 GLU A C 1
ATOM 2801 O O . GLU A 1 377 ? 8.112 12.029 -21.039 1.00 97.88 377 GLU A O 1
ATOM 2806 N N . GLY A 1 378 ? 6.745 10.280 -21.220 1.00 97.56 378 GLY A N 1
ATOM 2807 C CA . GLY A 1 378 ? 7.735 9.302 -20.756 1.00 97.56 378 GLY A CA 1
ATOM 2808 C C . GLY A 1 378 ? 7.902 9.244 -19.230 1.00 97.56 378 GLY A C 1
ATOM 2809 O O . GLY A 1 378 ? 8.741 8.472 -18.756 1.00 97.56 378 GLY A O 1
ATOM 2810 N N . VAL A 1 379 ? 7.113 10.014 -18.470 1.00 98.62 379 VAL A N 1
ATOM 2811 C CA . VAL A 1 379 ? 6.974 9.906 -17.012 1.00 98.62 379 VAL A CA 1
ATOM 2812 C C . VAL A 1 379 ? 5.563 9.439 -16.683 1.00 98.62 379 VAL A C 1
ATOM 2814 O O . VAL A 1 379 ? 4.574 10.047 -17.100 1.00 98.62 379 VAL A O 1
ATOM 2817 N N . TYR A 1 380 ? 5.478 8.372 -15.897 1.00 98.81 380 TYR A N 1
ATOM 2818 C CA . TYR A 1 380 ? 4.224 7.713 -15.547 1.00 98.81 380 TYR A CA 1
ATOM 2819 C C . TYR A 1 380 ? 4.060 7.639 -14.032 1.00 98.81 380 TYR A C 1
ATOM 2821 O O . TYR A 1 380 ? 5.043 7.463 -13.311 1.00 98.81 380 TYR A O 1
ATOM 2829 N N . ALA A 1 381 ? 2.825 7.726 -13.542 1.00 98.62 381 ALA A N 1
ATOM 2830 C CA . ALA A 1 381 ? 2.501 7.559 -12.127 1.00 98.62 381 ALA A CA 1
ATOM 2831 C C . ALA A 1 381 ? 1.580 6.352 -11.922 1.00 98.62 381 ALA A C 1
ATOM 2833 O O . ALA A 1 381 ? 0.651 6.126 -12.696 1.00 98.62 381 ALA A O 1
ATOM 2834 N N . ALA A 1 382 ? 1.838 5.567 -10.875 1.00 98.69 382 ALA A N 1
ATOM 2835 C CA . ALA A 1 382 ? 1.077 4.359 -10.575 1.00 98.69 382 ALA A CA 1
ATOM 2836 C C . ALA A 1 382 ? 0.821 4.188 -9.071 1.00 98.69 382 ALA A C 1
ATOM 2838 O O . ALA A 1 382 ? 1.583 4.645 -8.217 1.00 98.69 382 ALA A O 1
ATOM 2839 N N . GLY A 1 383 ? -0.257 3.473 -8.754 1.00 98.38 383 GLY A N 1
ATOM 2840 C CA . GLY A 1 383 ? -0.718 3.215 -7.395 1.00 98.38 383 GLY A CA 1
ATOM 2841 C C . GLY A 1 383 ? -1.275 4.452 -6.703 1.00 98.38 383 GLY A C 1
ATOM 2842 O O . GLY A 1 383 ? -1.683 5.419 -7.349 1.00 98.38 383 GLY A O 1
ATOM 2843 N N . ASP A 1 384 ? -1.251 4.410 -5.374 1.00 97.62 384 ASP A N 1
ATOM 2844 C CA . ASP A 1 384 ? -1.832 5.422 -4.485 1.00 97.62 384 ASP A CA 1
ATOM 2845 C C . ASP A 1 384 ? -1.223 6.827 -4.641 1.00 97.62 384 ASP A C 1
ATOM 2847 O O . ASP A 1 384 ? -1.749 7.784 -4.089 1.00 97.62 384 ASP A O 1
ATOM 2851 N N . LEU A 1 385 ? -0.122 6.988 -5.385 1.00 97.56 385 LEU A N 1
ATOM 2852 C CA . LEU A 1 385 ? 0.453 8.305 -5.685 1.00 97.56 385 LEU A CA 1
ATOM 2853 C C . LEU A 1 385 ? -0.478 9.172 -6.556 1.00 97.56 385 LEU A C 1
ATOM 2855 O O . LEU A 1 385 ? -0.452 10.400 -6.463 1.00 97.56 385 LEU A O 1
ATOM 2859 N N . GLN A 1 386 ? -1.282 8.523 -7.401 1.00 97.38 386 GLN A N 1
ATOM 2860 C CA . GLN A 1 386 ? -2.263 9.159 -8.291 1.00 97.38 386 GLN A CA 1
ATOM 2861 C C . GLN A 1 386 ? -3.705 8.693 -8.022 1.00 97.38 386 GLN A C 1
ATOM 2863 O O . GLN A 1 386 ? -4.651 9.329 -8.471 1.00 97.38 386 GLN A O 1
ATOM 2868 N N . ASP A 1 387 ? -3.890 7.616 -7.250 1.00 95.81 387 ASP A N 1
ATOM 2869 C CA . ASP A 1 387 ? -5.203 7.073 -6.892 1.00 95.81 387 ASP A CA 1
ATOM 2870 C C . ASP A 1 387 ? -5.592 7.440 -5.452 1.00 95.81 387 ASP A C 1
ATOM 2872 O O . ASP A 1 387 ? -5.140 6.817 -4.490 1.00 95.81 387 ASP A O 1
ATOM 2876 N N . TYR A 1 388 ? -6.467 8.435 -5.298 1.00 91.00 388 TYR A N 1
ATOM 2877 C CA . TYR A 1 388 ? -7.083 8.776 -4.011 1.00 91.00 388 TYR A CA 1
ATOM 2878 C C . TYR A 1 388 ? -8.429 8.070 -3.772 1.00 91.00 388 TYR A C 1
ATOM 2880 O O . TYR A 1 388 ? -8.934 8.085 -2.641 1.00 91.00 388 TYR A O 1
ATOM 2888 N N . GLU A 1 389 ? -9.013 7.457 -4.806 1.00 90.06 389 GLU A N 1
ATOM 2889 C CA . GLU A 1 389 ? -10.368 6.901 -4.791 1.00 90.06 389 GLU A CA 1
ATOM 2890 C C . GLU A 1 389 ? -10.378 5.461 -4.267 1.00 90.06 389 GLU A C 1
ATOM 2892 O O . GLU A 1 389 ? -11.083 5.173 -3.297 1.00 90.06 389 GLU A O 1
ATOM 2897 N N . TRP A 1 390 ? -9.564 4.569 -4.844 1.00 93.06 390 TRP A N 1
ATOM 2898 C CA . TRP A 1 390 ? -9.634 3.129 -4.562 1.00 93.06 390 TRP A CA 1
ATOM 2899 C C . TRP A 1 390 ? -8.634 2.680 -3.498 1.00 93.06 390 TRP A C 1
ATOM 2901 O O . TRP A 1 390 ? -9.026 2.006 -2.540 1.00 93.06 390 TRP A O 1
ATOM 2911 N N . ARG A 1 391 ? -7.353 3.055 -3.642 1.00 93.50 391 ARG A N 1
ATOM 2912 C CA . ARG A 1 391 ? -6.283 2.809 -2.650 1.00 93.50 391 ARG A CA 1
ATOM 2913 C C . ARG A 1 391 ? -6.217 1.351 -2.177 1.00 93.50 391 ARG A C 1
ATOM 2915 O O . ARG A 1 391 ? -6.233 1.066 -0.980 1.00 93.50 391 ARG A O 1
ATOM 2922 N N . GLN A 1 392 ? -6.223 0.404 -3.117 1.00 96.38 392 GLN A N 1
ATOM 2923 C CA . GLN A 1 392 ? -6.101 -1.028 -2.834 1.00 96.38 392 GLN A CA 1
ATOM 2924 C C . GLN A 1 392 ? -4.837 -1.601 -3.473 1.00 96.38 392 GLN A C 1
ATOM 2926 O O . GLN A 1 392 ? -4.447 -1.224 -4.576 1.00 96.38 392 GLN A O 1
ATOM 2931 N N . ALA A 1 393 ? -4.242 -2.611 -2.836 1.00 97.31 393 ALA A N 1
ATOM 2932 C CA . ALA A 1 393 ? -3.061 -3.285 -3.375 1.00 97.31 393 ALA A CA 1
ATOM 2933 C C . ALA A 1 393 ? -3.287 -3.842 -4.794 1.00 97.31 393 ALA A C 1
ATOM 2935 O O . ALA A 1 393 ? -2.390 -3.777 -5.634 1.00 97.31 393 ALA A O 1
ATOM 2936 N N . ILE A 1 394 ? -4.490 -4.353 -5.079 1.00 98.31 394 ILE A N 1
ATOM 2937 C CA . ILE A 1 394 ? -4.827 -4.906 -6.394 1.00 98.31 394 ILE A CA 1
ATOM 2938 C C . ILE A 1 394 ? -5.049 -3.826 -7.464 1.00 98.31 394 ILE A C 1
ATOM 2940 O O . ILE A 1 394 ? -4.623 -4.018 -8.603 1.00 98.31 394 ILE A O 1
ATOM 2944 N N . THR A 1 395 ? -5.647 -2.676 -7.121 1.00 98.38 395 THR A N 1
ATOM 2945 C CA . THR A 1 395 ? -5.775 -1.550 -8.065 1.00 98.38 395 THR A CA 1
ATOM 2946 C C . THR A 1 395 ? -4.408 -0.933 -8.335 1.00 98.38 395 THR A C 1
ATOM 2948 O O . THR A 1 395 ? -4.057 -0.697 -9.492 1.00 98.38 395 THR A O 1
ATOM 2951 N N . ALA A 1 396 ? -3.574 -0.799 -7.300 1.00 98.62 396 ALA A N 1
ATOM 2952 C CA . ALA A 1 396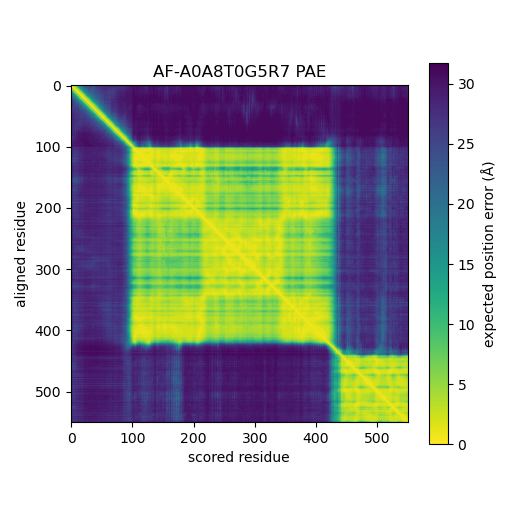 ? -2.193 -0.360 -7.429 1.00 98.62 396 ALA A CA 1
ATOM 2953 C C . ALA A 1 396 ? -1.373 -1.297 -8.330 1.00 98.62 396 ALA A C 1
ATOM 2955 O O . ALA A 1 396 ? -0.729 -0.826 -9.267 1.00 98.62 396 ALA A O 1
ATOM 2956 N N . ALA A 1 397 ? -1.449 -2.616 -8.127 1.00 98.75 397 ALA A N 1
ATOM 2957 C CA . ALA A 1 397 ? -0.810 -3.594 -9.010 1.00 98.75 397 ALA A CA 1
ATOM 2958 C C . ALA A 1 397 ? -1.290 -3.453 -10.468 1.00 98.75 397 ALA A C 1
ATOM 2960 O O . ALA A 1 397 ? -0.471 -3.395 -11.386 1.00 98.75 397 ALA A O 1
ATOM 2961 N N . GLY A 1 398 ? -2.604 -3.313 -10.682 1.00 98.62 398 GLY A N 1
ATOM 2962 C CA . GLY A 1 398 ? -3.187 -3.067 -12.004 1.00 98.62 398 GLY A CA 1
ATOM 2963 C C . GLY A 1 398 ? -2.622 -1.816 -12.684 1.00 98.62 398 GLY A C 1
ATOM 2964 O O . GLY A 1 398 ? -2.163 -1.891 -13.822 1.00 98.62 398 GLY A O 1
ATOM 2965 N N . SER A 1 399 ? -2.565 -0.689 -11.971 1.00 98.75 399 SER A N 1
ATOM 2966 C CA . SER A 1 399 ? -1.977 0.551 -12.499 1.00 98.75 399 SER A CA 1
ATOM 2967 C C . SER A 1 399 ? -0.468 0.434 -12.768 1.00 98.75 399 SER A C 1
ATOM 2969 O O . SER A 1 399 ? 0.022 0.974 -13.752 1.00 98.75 399 SER A O 1
ATOM 2971 N N . GLY A 1 400 ? 0.275 -0.341 -11.968 1.00 98.81 400 GLY A N 1
ATOM 2972 C CA . GLY A 1 400 ? 1.688 -0.635 -12.228 1.00 98.81 400 GLY A CA 1
ATOM 2973 C C . GLY A 1 400 ? 1.901 -1.411 -13.532 1.00 98.81 400 GLY A C 1
ATOM 2974 O O . GLY A 1 400 ? 2.808 -1.102 -14.303 1.00 98.81 400 GLY A O 1
ATOM 2975 N N . CYS A 1 401 ? 1.025 -2.378 -13.820 1.00 98.81 401 CYS A N 1
ATOM 2976 C CA . CYS A 1 401 ? 0.993 -3.069 -15.111 1.00 98.81 401 CYS A CA 1
ATOM 2977 C C . CYS A 1 401 ? 0.730 -2.088 -16.266 1.00 98.81 401 CYS A C 1
ATOM 2979 O O . CYS A 1 401 ? 1.472 -2.092 -17.248 1.00 98.81 401 CYS A O 1
ATOM 2981 N N . MET A 1 402 ? -0.279 -1.218 -16.130 1.00 98.81 402 MET A N 1
ATOM 2982 C CA . MET A 1 402 ? -0.592 -0.199 -17.140 1.00 98.81 402 MET A CA 1
ATOM 2983 C C . MET A 1 402 ? 0.619 0.694 -17.432 1.00 98.81 402 MET A C 1
ATOM 2985 O O . MET A 1 402 ? 0.983 0.844 -18.596 1.00 98.81 402 MET A O 1
ATOM 2989 N N . ALA A 1 403 ? 1.293 1.188 -16.390 1.00 98.81 403 ALA A N 1
ATOM 2990 C CA . ALA A 1 403 ? 2.471 2.038 -16.529 1.00 98.81 403 ALA A CA 1
ATOM 2991 C C . ALA A 1 403 ? 3.611 1.338 -17.282 1.00 98.81 403 ALA A C 1
ATOM 2993 O O . ALA A 1 403 ? 4.166 1.909 -18.217 1.00 98.81 403 ALA A O 1
ATOM 2994 N N . ALA A 1 404 ? 3.928 0.084 -16.946 1.00 98.69 404 ALA A N 1
ATOM 2995 C CA . ALA A 1 404 ? 4.978 -0.663 -17.642 1.00 98.69 404 ALA A CA 1
ATOM 2996 C C . ALA A 1 404 ? 4.677 -0.874 -19.134 1.00 98.69 404 ALA A C 1
ATOM 2998 O O . ALA A 1 404 ? 5.570 -0.730 -19.969 1.00 98.69 404 ALA A O 1
ATOM 2999 N N . LEU A 1 405 ? 3.421 -1.167 -19.483 1.00 98.38 405 LEU A N 1
ATOM 3000 C CA . LEU A 1 405 ? 3.002 -1.313 -20.880 1.00 98.38 405 LEU A CA 1
ATOM 3001 C C . LEU A 1 405 ? 3.028 0.025 -21.635 1.00 98.38 405 LEU A C 1
ATOM 3003 O O . LEU A 1 405 ? 3.347 0.053 -22.825 1.00 98.38 405 LEU A O 1
ATOM 3007 N N . SER A 1 406 ? 2.708 1.135 -20.966 1.00 98.44 406 SER A N 1
ATOM 3008 C CA . SER A 1 406 ? 2.840 2.476 -21.545 1.00 98.44 406 SER A CA 1
ATOM 3009 C C . SER A 1 406 ? 4.302 2.836 -21.807 1.00 98.44 406 SER A C 1
ATOM 3011 O O . SER A 1 406 ? 4.610 3.323 -22.895 1.00 98.44 406 SER A O 1
ATOM 3013 N N . VAL A 1 407 ? 5.211 2.516 -20.877 1.00 98.56 407 VAL A N 1
ATOM 3014 C CA . VAL A 1 407 ? 6.659 2.703 -21.065 1.00 98.56 407 VAL A CA 1
ATOM 3015 C C . VAL A 1 407 ? 7.166 1.919 -22.269 1.00 98.56 407 VAL A C 1
ATOM 3017 O O . VAL A 1 407 ? 7.843 2.492 -23.117 1.00 98.56 407 VAL A O 1
ATOM 3020 N N . GLU A 1 408 ? 6.837 0.628 -22.373 1.00 97.00 408 GLU A N 1
ATOM 3021 C CA . GLU A 1 408 ? 7.267 -0.213 -23.498 1.00 97.00 408 GLU A CA 1
ATOM 3022 C C . GLU A 1 408 ? 6.864 0.414 -24.841 1.00 97.00 408 GLU A C 1
ATOM 3024 O O . GLU A 1 408 ? 7.693 0.574 -25.740 1.00 97.00 408 GLU A O 1
ATOM 3029 N N . ARG A 1 409 ? 5.601 0.846 -24.954 1.00 97.19 409 ARG A N 1
ATOM 3030 C CA . ARG A 1 409 ? 5.082 1.509 -26.158 1.00 97.19 409 ARG A CA 1
ATOM 3031 C C . ARG A 1 409 ? 5.791 2.824 -26.443 1.00 97.19 409 ARG A C 1
ATOM 3033 O O . ARG A 1 409 ? 6.114 3.086 -27.597 1.00 97.19 409 ARG A O 1
ATOM 3040 N N . TYR A 1 410 ? 6.028 3.638 -25.419 1.00 98.00 410 TYR A N 1
ATOM 3041 C CA . TYR A 1 410 ? 6.713 4.919 -25.555 1.00 98.00 410 TYR A CA 1
ATOM 3042 C C . TYR A 1 410 ? 8.162 4.751 -26.015 1.00 98.00 410 TYR A C 1
ATOM 3044 O O . TYR A 1 410 ? 8.581 5.422 -26.959 1.00 98.00 410 TYR A O 1
ATOM 3052 N N . LEU A 1 411 ? 8.909 3.830 -25.401 1.00 97.50 411 LEU A N 1
ATOM 3053 C CA . LEU A 1 411 ? 10.294 3.552 -25.774 1.00 97.50 411 LEU A CA 1
ATOM 3054 C C . LEU A 1 411 ? 10.385 3.033 -27.212 1.00 97.50 411 LEU A C 1
ATOM 3056 O O . LEU A 1 411 ? 11.244 3.484 -27.967 1.00 97.50 411 LEU A O 1
ATOM 3060 N N . ALA A 1 412 ? 9.485 2.128 -27.608 1.00 95.62 412 ALA A N 1
ATOM 3061 C CA . ALA A 1 412 ? 9.435 1.600 -28.968 1.00 95.62 412 ALA A CA 1
ATOM 3062 C C . ALA A 1 412 ? 9.035 2.670 -29.999 1.00 95.62 412 ALA A C 1
ATOM 3064 O O . ALA A 1 412 ? 9.652 2.763 -31.054 1.00 95.62 412 ALA A O 1
ATOM 3065 N N . ALA A 1 413 ? 8.030 3.500 -29.701 1.00 96.50 413 ALA A N 1
ATOM 3066 C CA . ALA A 1 413 ? 7.549 4.540 -30.614 1.00 96.50 413 ALA A CA 1
ATOM 3067 C C . ALA A 1 413 ? 8.566 5.668 -30.852 1.00 96.50 413 ALA A C 1
ATOM 3069 O O . ALA A 1 413 ? 8.481 6.352 -31.870 1.00 96.50 413 ALA A O 1
ATOM 3070 N N . ASN A 1 414 ? 9.510 5.858 -29.926 1.00 95.75 414 ASN A N 1
ATOM 3071 C CA . ASN A 1 414 ? 10.547 6.887 -29.997 1.00 95.75 414 ASN A CA 1
ATOM 3072 C C . ASN A 1 414 ? 11.936 6.335 -30.365 1.00 95.75 414 ASN A C 1
ATOM 3074 O O . ASN A 1 414 ? 12.916 7.070 -30.264 1.00 95.75 414 ASN A O 1
ATOM 3078 N N . ASP A 1 415 ? 12.039 5.060 -30.763 1.00 94.25 415 ASP A N 1
ATOM 3079 C CA . ASP A 1 415 ? 13.310 4.385 -31.077 1.00 94.25 415 ASP A CA 1
ATOM 3080 C C . ASP A 1 415 ? 14.353 4.469 -29.933 1.00 94.25 415 ASP A C 1
ATOM 3082 O O . ASP A 1 415 ? 15.561 4.532 -30.165 1.00 94.25 415 ASP A O 1
ATOM 3086 N N . LEU A 1 416 ? 13.884 4.475 -28.677 1.00 93.62 416 LEU A N 1
ATOM 3087 C CA . LEU A 1 416 ? 14.711 4.544 -27.460 1.00 93.62 416 LEU A CA 1
ATOM 3088 C C . LEU A 1 416 ? 14.935 3.174 -26.806 1.00 93.62 416 LEU A C 1
ATOM 3090 O O . LEU A 1 416 ? 15.735 3.054 -25.883 1.00 93.62 416 LEU A O 1
ATOM 3094 N N . LEU A 1 417 ? 14.194 2.151 -27.235 1.00 91.12 417 LEU A N 1
ATOM 3095 C CA . LEU A 1 417 ? 14.199 0.834 -26.606 1.00 91.12 417 LEU A CA 1
ATOM 3096 C C . LEU A 1 417 ? 15.502 0.082 -26.904 1.00 91.12 417 LEU A C 1
ATOM 3098 O O . LEU A 1 417 ? 15.800 -0.246 -28.054 1.00 91.12 417 LEU A O 1
ATOM 3102 N N . VAL A 1 418 ? 16.235 -0.270 -25.848 1.00 90.12 418 VAL A N 1
ATOM 3103 C CA . VAL A 1 418 ? 17.385 -1.180 -25.914 1.00 90.12 418 VAL A CA 1
ATOM 3104 C C . VAL A 1 418 ? 16.995 -2.529 -25.313 1.00 90.12 418 VAL A C 1
ATOM 3106 O O . VAL A 1 418 ? 16.794 -2.636 -24.109 1.00 90.12 418 VAL A O 1
ATOM 3109 N N . GLU A 1 419 ? 16.874 -3.577 -26.130 1.00 87.38 419 GLU A N 1
ATOM 3110 C CA . GLU A 1 419 ? 16.485 -4.903 -25.631 1.00 87.38 419 GLU A CA 1
ATOM 3111 C C . GLU A 1 419 ? 17.605 -5.564 -24.817 1.00 87.38 419 GLU A C 1
ATOM 3113 O O . GLU A 1 419 ? 18.689 -5.876 -25.323 1.00 87.38 419 GLU A O 1
ATOM 3118 N N . PHE A 1 420 ? 17.298 -5.883 -23.566 1.00 85.75 420 PHE A N 1
ATOM 3119 C CA . PHE A 1 420 ? 18.153 -6.652 -22.680 1.00 85.75 420 PHE A CA 1
ATOM 3120 C C . PHE A 1 420 ? 17.760 -8.117 -22.700 1.00 85.75 420 PHE A C 1
ATOM 3122 O O . PHE A 1 420 ? 16.751 -8.535 -22.141 1.00 85.75 420 PHE A O 1
ATOM 3129 N N . HIS A 1 421 ? 18.617 -8.928 -23.298 1.00 80.75 421 HIS A N 1
ATOM 3130 C CA . HIS A 1 421 ? 18.476 -10.366 -23.210 1.00 80.75 421 HIS A CA 1
ATOM 3131 C C . HIS A 1 421 ? 19.109 -10.809 -21.903 1.00 80.75 421 HIS A C 1
ATOM 3133 O O . HIS A 1 421 ? 20.328 -10.690 -21.734 1.00 80.75 421 HIS A O 1
ATOM 3139 N N . GLN A 1 422 ? 18.289 -11.309 -20.977 1.00 66.19 422 GLN A N 1
ATOM 3140 C CA . GLN A 1 422 ? 18.834 -11.978 -19.806 1.00 66.19 422 GLN A CA 1
ATOM 3141 C C . GLN A 1 422 ? 19.811 -13.055 -20.299 1.00 66.19 422 GLN A C 1
ATOM 3143 O O . GLN A 1 422 ? 19.449 -13.829 -21.197 1.00 66.19 422 GLN A O 1
ATOM 3148 N N . PRO A 1 423 ? 21.044 -13.129 -19.757 1.00 63.34 423 PRO A N 1
ATOM 3149 C CA . PRO A 1 423 ? 21.839 -14.326 -19.961 1.00 63.34 423 PRO A CA 1
A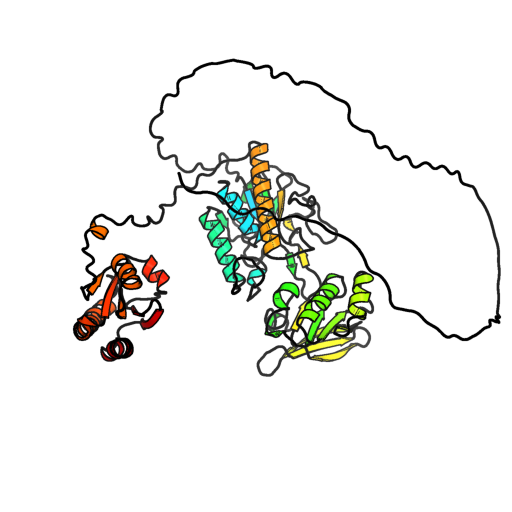TOM 3150 C C . PRO A 1 423 ? 20.949 -15.484 -19.534 1.00 63.34 423 PRO A C 1
ATOM 3152 O O . PRO A 1 423 ? 20.281 -15.366 -18.504 1.00 63.34 423 PRO A O 1
ATOM 3155 N N . ALA A 1 424 ? 20.875 -16.539 -20.353 1.00 53.88 424 ALA A N 1
ATOM 3156 C CA . ALA A 1 424 ? 20.126 -17.726 -19.978 1.00 53.88 424 ALA A CA 1
ATOM 3157 C C . ALA A 1 424 ? 20.536 -18.034 -18.542 1.00 53.88 424 ALA A C 1
ATOM 3159 O O . ALA A 1 424 ? 21.714 -18.323 -18.301 1.00 53.88 424 ALA A O 1
ATOM 3160 N N . GLN A 1 425 ? 19.599 -17.883 -17.594 1.00 47.88 425 GLN A N 1
ATOM 3161 C CA . GLN A 1 425 ? 19.783 -18.519 -16.307 1.00 47.88 425 GLN A CA 1
ATOM 3162 C C . GLN A 1 425 ? 20.166 -19.935 -16.703 1.00 47.88 425 GLN A C 1
ATOM 3164 O O . GLN A 1 425 ? 19.516 -20.520 -17.582 1.00 47.88 425 GLN A O 1
ATOM 3169 N N . GLU A 1 426 ? 21.275 -20.450 -16.169 1.00 39.81 426 GLU A N 1
ATOM 3170 C CA . GLU A 1 426 ? 21.353 -21.890 -16.062 1.00 39.81 426 GLU A CA 1
ATOM 3171 C C . GLU A 1 426 ? 20.037 -22.221 -15.383 1.00 39.81 426 GLU A C 1
ATOM 3173 O O . GLU A 1 426 ? 19.849 -21.913 -14.204 1.00 39.81 426 GLU A O 1
ATOM 3178 N N . GLU A 1 427 ? 19.060 -22.698 -16.168 1.00 37.09 427 GLU A N 1
ATOM 3179 C CA . GLU A 1 427 ? 17.950 -23.428 -15.618 1.00 37.09 427 GLU A CA 1
ATOM 3180 C C . GLU A 1 427 ? 18.660 -24.297 -14.602 1.00 37.09 427 GLU A C 1
ATOM 3182 O O . GLU A 1 427 ? 19.641 -24.966 -14.964 1.00 37.09 427 GLU A O 1
ATOM 3187 N N . VAL A 1 428 ? 18.268 -24.206 -13.327 1.00 40.81 428 VAL A N 1
ATOM 3188 C CA . VAL A 1 428 ? 18.483 -25.335 -12.436 1.00 40.81 428 VAL A CA 1
ATOM 3189 C C . VAL A 1 428 ? 18.000 -26.472 -13.295 1.00 40.81 428 VAL A C 1
ATOM 3191 O O . VAL A 1 428 ? 16.804 -26.525 -13.595 1.00 40.81 428 VAL A O 1
ATOM 3194 N N . LYS A 1 429 ? 18.948 -27.207 -13.893 1.00 36.72 429 LYS A N 1
ATOM 3195 C CA . LYS A 1 429 ? 18.618 -28.200 -14.888 1.00 36.72 429 LYS A CA 1
ATOM 3196 C C . LYS A 1 429 ? 17.747 -29.085 -14.048 1.00 36.72 429 LYS A C 1
ATOM 3198 O O . LYS A 1 429 ? 18.265 -29.731 -13.138 1.00 36.72 429 LYS A O 1
ATOM 3203 N N . LYS A 1 430 ? 16.433 -29.065 -14.300 1.00 37.25 430 LYS A N 1
ATOM 3204 C CA . LYS A 1 430 ? 15.590 -30.197 -13.973 1.00 37.25 430 LYS A CA 1
ATOM 3205 C C . LYS A 1 430 ? 16.407 -31.322 -14.538 1.00 37.25 430 LYS A C 1
ATOM 3207 O O . LYS A 1 430 ? 16.607 -31.346 -15.752 1.00 37.25 430 LYS A O 1
ATOM 3212 N N . LYS A 1 431 ? 17.056 -32.078 -13.657 1.00 39.03 431 LYS A N 1
ATOM 3213 C CA . LYS A 1 431 ? 17.988 -33.110 -14.059 1.00 39.03 431 LYS A CA 1
ATOM 3214 C C . LYS A 1 431 ? 17.113 -34.002 -14.923 1.00 39.03 431 LYS A C 1
ATOM 3216 O O . LYS A 1 431 ? 16.199 -34.643 -14.408 1.00 39.03 431 LYS A O 1
ATOM 3221 N N . GLU A 1 432 ? 17.251 -33.896 -16.245 1.00 41.50 432 GLU A N 1
ATOM 3222 C CA . GLU A 1 432 ? 16.640 -34.865 -17.131 1.00 41.50 432 GLU A CA 1
ATOM 3223 C C . GLU A 1 432 ? 17.216 -36.173 -16.625 1.00 41.50 432 GLU A C 1
ATOM 3225 O O . GLU A 1 432 ? 18.443 -36.302 -16.583 1.00 41.50 432 GLU A O 1
ATOM 3230 N N . LEU A 1 433 ? 16.330 -37.032 -16.104 1.00 47.06 433 LEU A N 1
ATOM 3231 C CA . LEU A 1 433 ? 16.665 -38.320 -15.505 1.00 47.06 433 LEU A CA 1
ATOM 3232 C C . LEU A 1 433 ? 17.821 -38.907 -16.304 1.00 47.06 433 LEU A C 1
ATOM 3234 O O . LEU A 1 433 ? 17.674 -39.166 -17.506 1.00 47.06 433 LEU A O 1
ATOM 3238 N N . THR A 1 434 ? 18.994 -39.024 -15.680 1.00 49.44 434 THR A N 1
ATOM 3239 C CA . THR A 1 434 ? 20.137 -39.570 -16.400 1.00 49.44 434 THR A CA 1
ATOM 3240 C C . THR A 1 434 ? 19.791 -41.009 -16.770 1.00 49.44 434 THR A C 1
ATOM 3242 O O . THR A 1 434 ? 18.931 -41.648 -16.159 1.00 49.44 434 THR A O 1
ATOM 3245 N N . LYS A 1 435 ? 20.451 -41.572 -17.785 1.00 46.72 435 LYS A N 1
ATOM 3246 C CA . LYS A 1 435 ? 20.280 -43.004 -18.077 1.00 46.72 435 LYS A CA 1
ATOM 3247 C C . LYS A 1 435 ? 20.563 -43.872 -16.843 1.00 46.72 435 LYS A C 1
ATOM 3249 O O . LYS A 1 435 ? 19.967 -44.931 -16.733 1.00 46.72 435 LYS A O 1
ATOM 3254 N N . GLU A 1 436 ? 21.386 -43.402 -15.905 1.00 46.47 436 GLU A N 1
ATOM 3255 C CA . GLU A 1 436 ? 21.622 -44.058 -14.613 1.00 46.47 436 GLU A CA 1
ATOM 3256 C C . GLU A 1 436 ? 20.403 -43.989 -13.673 1.00 46.47 436 GLU A C 1
ATOM 3258 O O . GLU A 1 436 ? 20.121 -44.977 -12.999 1.00 46.47 436 GLU A O 1
ATOM 3263 N N . ASP A 1 437 ? 19.627 -42.896 -13.685 1.00 50.19 437 ASP A N 1
ATOM 3264 C CA . ASP A 1 437 ? 18.368 -42.778 -12.928 1.00 50.19 437 ASP A CA 1
ATOM 3265 C C . ASP A 1 437 ? 17.260 -43.701 -13.489 1.00 50.19 437 ASP A C 1
ATOM 3267 O O . ASP A 1 437 ? 16.377 -44.141 -12.753 1.00 50.19 437 ASP A O 1
ATOM 3271 N N . ILE A 1 438 ? 17.307 -44.023 -14.790 1.00 51.56 438 ILE A N 1
ATOM 3272 C CA . ILE A 1 438 ? 16.378 -44.956 -15.462 1.00 51.56 438 ILE A CA 1
ATOM 3273 C C . ILE A 1 438 ? 16.808 -46.424 -15.270 1.00 51.56 438 ILE A C 1
ATOM 3275 O O . ILE A 1 438 ? 15.956 -47.312 -15.226 1.00 51.56 438 ILE A O 1
ATOM 3279 N N . ASP A 1 439 ? 18.113 -46.690 -15.143 1.00 46.44 439 ASP A N 1
ATOM 3280 C CA . ASP A 1 439 ? 18.673 -48.050 -15.060 1.00 46.44 439 ASP A CA 1
ATOM 3281 C C . ASP A 1 439 ? 18.783 -48.584 -13.616 1.00 46.44 439 ASP A C 1
ATOM 3283 O O . ASP A 1 439 ? 19.065 -49.765 -13.385 1.00 46.44 439 ASP A O 1
ATOM 3287 N N . MET A 1 440 ? 18.471 -47.756 -12.610 1.00 50.72 440 MET A N 1
ATOM 3288 C CA . MET A 1 440 ? 18.132 -48.256 -11.280 1.00 50.72 440 MET A CA 1
ATOM 3289 C C . MET A 1 440 ? 16.782 -48.968 -11.360 1.00 50.72 440 MET A C 1
ATOM 3291 O O . MET A 1 440 ? 15.725 -48.347 -11.298 1.00 50.72 440 MET A O 1
ATOM 3295 N N . LYS A 1 441 ? 16.834 -50.296 -11.502 1.00 53.41 441 LYS A N 1
ATOM 3296 C CA . LYS A 1 441 ? 15.698 -51.223 -11.406 1.00 53.41 441 LYS A CA 1
ATOM 3297 C C . LYS A 1 441 ? 14.893 -50.957 -10.129 1.00 53.41 441 LYS A C 1
ATOM 3299 O O . LYS A 1 441 ? 15.140 -51.569 -9.093 1.00 53.41 441 LYS A O 1
ATOM 3304 N N . PHE A 1 442 ? 13.944 -50.030 -10.197 1.00 69.19 442 PHE A N 1
ATOM 3305 C CA . PHE A 1 442 ? 12.968 -49.825 -9.144 1.00 69.19 442 PHE A CA 1
ATOM 3306 C C . PHE A 1 442 ? 12.076 -51.060 -9.107 1.00 69.19 442 PHE A C 1
ATOM 3308 O O . PHE A 1 442 ? 11.287 -51.304 -10.020 1.00 69.19 442 PHE A O 1
ATOM 3315 N N . ASP A 1 443 ? 12.240 -51.850 -8.056 1.00 75.06 443 ASP A N 1
ATOM 3316 C CA . ASP A 1 443 ? 11.402 -52.998 -7.762 1.00 75.06 443 ASP A CA 1
ATOM 3317 C C . ASP A 1 443 ? 10.610 -52.693 -6.493 1.00 75.06 443 ASP A C 1
ATOM 3319 O O . ASP A 1 443 ? 11.161 -52.620 -5.394 1.00 75.06 443 ASP A O 1
ATOM 3323 N N . ILE A 1 444 ? 9.298 -52.516 -6.650 1.00 80.19 444 ILE A N 1
ATOM 3324 C CA . ILE A 1 444 ? 8.382 -52.220 -5.546 1.00 80.19 444 ILE A CA 1
ATOM 3325 C C . ILE A 1 444 ? 8.367 -53.324 -4.478 1.00 80.19 444 ILE A C 1
ATOM 3327 O O . ILE A 1 444 ? 7.968 -53.065 -3.348 1.00 80.19 444 ILE A O 1
ATOM 3331 N N . SER A 1 445 ? 8.820 -54.544 -4.789 1.00 77.81 445 SER A N 1
ATOM 3332 C CA . SER A 1 445 ? 8.936 -55.623 -3.803 1.00 77.81 445 SER A CA 1
ATOM 3333 C C . SER A 1 445 ? 10.094 -55.418 -2.818 1.00 77.81 445 SER A C 1
ATOM 3335 O O . SER A 1 445 ? 10.072 -55.978 -1.719 1.00 77.81 445 SER A O 1
ATOM 3337 N N . MET A 1 446 ? 11.081 -54.579 -3.154 1.00 84.94 446 MET A N 1
ATOM 3338 C CA . MET A 1 446 ? 12.207 -54.295 -2.271 1.00 84.94 446 MET A CA 1
ATOM 3339 C C . MET A 1 446 ? 11.791 -53.442 -1.069 1.00 84.94 446 MET A C 1
ATOM 3341 O O . MET A 1 446 ? 10.988 -52.509 -1.150 1.00 84.94 446 MET A O 1
ATOM 3345 N N . THR A 1 447 ? 12.399 -53.724 0.080 1.00 88.44 447 THR A N 1
ATOM 3346 C CA . THR A 1 447 ? 12.195 -52.938 1.302 1.00 88.44 447 THR A CA 1
ATOM 3347 C C . THR A 1 447 ? 12.962 -51.615 1.260 1.00 88.44 447 THR A C 1
ATOM 3349 O O . THR A 1 447 ? 12.458 -50.618 1.763 1.00 88.44 447 THR A O 1
ATOM 3352 N N . LYS A 1 448 ? 14.171 -51.579 0.683 1.00 91.12 448 LYS A N 1
ATOM 3353 C CA . LYS A 1 448 ? 15.094 -50.433 0.764 1.00 91.12 448 LYS A CA 1
ATOM 3354 C C . LYS A 1 448 ? 15.351 -49.819 -0.607 1.00 91.12 448 LYS A C 1
ATOM 3356 O O . LYS A 1 448 ? 15.665 -50.534 -1.553 1.00 91.12 448 LYS A O 1
ATOM 3361 N N . HIS A 1 449 ? 15.275 -48.497 -0.663 1.00 91.00 449 HIS A N 1
ATOM 3362 C CA . HIS A 1 449 ? 15.318 -47.674 -1.865 1.00 91.00 449 HIS A CA 1
ATOM 3363 C C . HIS A 1 449 ? 16.191 -46.435 -1.635 1.00 91.00 449 HIS A C 1
ATOM 3365 O O . HIS A 1 449 ? 16.415 -46.032 -0.491 1.00 91.00 449 HIS A O 1
ATOM 3371 N N . LYS A 1 450 ? 16.656 -45.801 -2.714 1.00 88.12 450 LYS A N 1
ATOM 3372 C CA . LYS A 1 450 ? 17.396 -44.532 -2.664 1.00 88.12 450 LYS A CA 1
ATOM 3373 C C . LYS A 1 450 ? 16.858 -43.570 -3.725 1.00 88.12 450 LYS A C 1
ATOM 3375 O O . LYS A 1 450 ? 16.525 -44.003 -4.827 1.00 88.12 450 LYS A O 1
ATOM 3380 N N . GLY A 1 451 ? 16.823 -42.286 -3.385 1.00 87.19 451 GLY A N 1
ATOM 3381 C CA . GLY A 1 451 ? 16.600 -41.187 -4.318 1.00 87.19 451 GLY A CA 1
ATOM 3382 C C . GLY A 1 451 ? 15.133 -40.842 -4.566 1.00 87.19 451 GLY A C 1
ATOM 3383 O O . GLY A 1 451 ? 14.203 -41.600 -4.263 1.00 87.19 451 GLY A O 1
ATOM 3384 N N . GLN A 1 452 ? 14.933 -39.662 -5.148 1.00 85.81 452 GLN A N 1
ATOM 3385 C CA . GLN A 1 452 ? 13.612 -39.072 -5.377 1.00 85.81 452 GLN A CA 1
ATOM 3386 C C . GLN A 1 452 ? 12.660 -39.921 -6.237 1.00 85.81 452 GLN A C 1
ATOM 3388 O O . GLN A 1 452 ? 11.448 -39.908 -6.008 1.00 85.81 452 GLN A O 1
ATOM 3393 N N . TYR A 1 453 ? 13.179 -40.672 -7.217 1.00 84.50 453 TYR A N 1
ATOM 3394 C CA . TYR A 1 453 ? 12.349 -41.472 -8.124 1.00 84.50 453 TYR A CA 1
ATOM 3395 C C . TYR A 1 453 ? 11.607 -42.580 -7.370 1.00 84.50 453 TYR A C 1
ATOM 3397 O O . TYR A 1 453 ? 10.384 -42.702 -7.485 1.00 84.50 453 TYR A O 1
ATOM 3405 N N . ALA A 1 454 ? 12.330 -43.333 -6.537 1.00 87.56 454 ALA A N 1
ATOM 3406 C CA . ALA A 1 454 ? 11.742 -44.391 -5.730 1.00 87.56 454 ALA A CA 1
ATOM 3407 C C . ALA A 1 454 ? 10.742 -43.831 -4.711 1.00 87.56 454 ALA A C 1
ATOM 3409 O O . ALA A 1 454 ? 9.667 -44.402 -4.544 1.00 87.56 454 ALA A O 1
ATOM 3410 N N . LEU A 1 455 ? 11.042 -42.680 -4.091 1.00 91.00 455 LEU A N 1
ATOM 3411 C CA . LEU A 1 455 ? 10.106 -42.021 -3.179 1.00 91.00 455 LEU A CA 1
ATOM 3412 C C . LEU A 1 455 ? 8.778 -41.697 -3.871 1.00 91.00 455 LEU A C 1
ATOM 3414 O O . LEU A 1 455 ? 7.724 -42.098 -3.384 1.00 91.00 455 LEU A O 1
ATOM 3418 N N . ARG A 1 456 ? 8.824 -41.015 -5.024 1.00 88.00 456 ARG A N 1
ATOM 3419 C CA . ARG A 1 456 ? 7.621 -40.626 -5.779 1.00 88.00 456 ARG A CA 1
ATOM 3420 C C . ARG A 1 456 ? 6.810 -41.845 -6.209 1.00 88.00 456 ARG A C 1
ATOM 3422 O O . ARG A 1 456 ? 5.590 -41.846 -6.075 1.00 88.00 456 ARG A O 1
ATOM 3429 N N . LYS A 1 457 ? 7.478 -42.899 -6.686 1.00 87.44 457 LYS A N 1
ATOM 3430 C CA . LYS A 1 457 ? 6.822 -44.152 -7.074 1.00 87.44 457 LYS A CA 1
ATOM 3431 C C . LYS A 1 457 ? 6.120 -44.822 -5.899 1.00 87.44 457 LYS A C 1
ATOM 3433 O O . LYS A 1 457 ? 4.921 -45.076 -5.976 1.00 87.44 457 LYS A O 1
ATOM 3438 N N . LEU A 1 458 ? 6.824 -45.033 -4.790 1.00 88.94 458 LEU A N 1
ATOM 3439 C CA . LEU A 1 458 ? 6.255 -45.660 -3.595 1.00 88.94 458 LEU A CA 1
ATOM 3440 C C . LEU A 1 458 ? 5.095 -44.853 -3.018 1.00 88.94 458 LEU A C 1
ATOM 3442 O O . LEU A 1 458 ? 4.088 -45.435 -2.631 1.00 88.94 458 LEU A O 1
ATOM 3446 N N . TYR A 1 459 ? 5.210 -43.525 -3.018 1.00 87.88 459 TYR A N 1
ATOM 3447 C CA . TYR A 1 459 ? 4.182 -42.620 -2.512 1.00 87.88 459 TYR A CA 1
ATOM 3448 C C . TYR A 1 459 ? 2.849 -42.726 -3.270 1.00 87.88 459 TYR A C 1
ATOM 3450 O O . TYR A 1 459 ? 1.783 -42.499 -2.696 1.00 87.88 459 TYR A O 1
ATOM 3458 N N . HIS A 1 460 ? 2.890 -43.087 -4.556 1.00 82.38 460 HIS A N 1
ATOM 3459 C CA . HIS A 1 460 ? 1.695 -43.264 -5.381 1.00 82.38 460 HIS A CA 1
ATOM 3460 C C . HIS A 1 460 ? 1.226 -44.716 -5.494 1.00 82.38 460 HIS A C 1
ATOM 3462 O O . HIS A 1 460 ? 0.025 -44.941 -5.640 1.00 82.38 460 HIS A O 1
ATOM 3468 N N . GLU A 1 461 ? 2.148 -45.677 -5.457 1.00 82.38 461 GLU A N 1
ATOM 3469 C CA . GLU A 1 461 ? 1.887 -47.064 -5.856 1.00 82.38 461 GLU A CA 1
ATOM 3470 C C . GLU A 1 461 ? 1.870 -48.053 -4.677 1.00 82.38 461 GLU A C 1
ATOM 3472 O O . GLU A 1 461 ? 1.321 -49.144 -4.825 1.00 82.38 461 GLU A O 1
ATOM 3477 N N . SER A 1 462 ? 2.422 -47.703 -3.504 1.00 85.06 462 SER A N 1
ATOM 3478 C CA . SER A 1 462 ? 2.511 -48.621 -2.358 1.00 85.06 462 SER A CA 1
ATOM 3479 C C . SER A 1 462 ? 1.517 -48.296 -1.230 1.00 85.06 462 SER A C 1
ATOM 3481 O O . SER A 1 462 ? 1.425 -47.145 -0.803 1.00 85.06 462 SER A O 1
ATOM 3483 N N . PRO A 1 463 ? 0.810 -49.305 -0.679 1.00 84.38 463 PRO A N 1
ATOM 3484 C CA . PRO A 1 463 ? -0.032 -49.147 0.511 1.00 84.38 463 PRO A CA 1
ATOM 3485 C C . PRO A 1 463 ? 0.747 -49.258 1.837 1.00 84.38 463 PRO A C 1
ATOM 3487 O O . PRO A 1 463 ? 0.173 -49.066 2.912 1.00 84.38 463 PRO A O 1
ATOM 3490 N N . ARG A 1 464 ? 2.036 -49.614 1.783 1.00 89.81 464 ARG A N 1
ATOM 3491 C CA . ARG A 1 464 ? 2.900 -49.804 2.957 1.00 89.81 464 ARG A CA 1
ATOM 3492 C C . ARG A 1 464 ? 3.326 -48.465 3.553 1.00 89.81 464 ARG A C 1
ATOM 3494 O O . ARG A 1 464 ? 3.319 -47.439 2.878 1.00 89.81 464 ARG A O 1
ATOM 3501 N N . VAL A 1 465 ? 3.748 -48.481 4.814 1.00 93.12 465 VAL A N 1
ATOM 3502 C CA . VAL A 1 465 ? 4.347 -47.294 5.444 1.00 93.12 465 VAL A CA 1
ATOM 3503 C C . VAL A 1 465 ? 5.648 -46.952 4.720 1.00 93.12 465 VAL A C 1
ATOM 3505 O O . VAL A 1 465 ? 6.465 -47.832 4.467 1.00 93.12 465 VAL A O 1
ATOM 3508 N N . ILE A 1 466 ? 5.873 -45.680 4.414 1.00 95.56 466 ILE A N 1
ATOM 3509 C CA . ILE A 1 466 ? 7.100 -45.196 3.777 1.00 95.56 466 ILE A CA 1
ATOM 3510 C C . ILE A 1 466 ? 7.899 -44.419 4.818 1.00 95.56 466 ILE A C 1
ATOM 3512 O O . ILE A 1 466 ? 7.448 -43.389 5.308 1.00 95.56 466 ILE A O 1
ATOM 3516 N N . SER A 1 467 ? 9.082 -44.914 5.161 1.00 95.62 467 SER A N 1
ATOM 3517 C CA . SER A 1 467 ? 10.062 -44.259 6.022 1.00 95.62 467 SER A CA 1
ATOM 3518 C C . SER A 1 467 ? 11.130 -43.599 5.154 1.00 95.62 467 SER A C 1
ATOM 3520 O O . SER A 1 467 ? 11.882 -44.283 4.463 1.00 95.62 467 SER A O 1
ATOM 3522 N N . VAL A 1 468 ? 11.195 -42.273 5.185 1.00 96.38 468 VAL A N 1
ATOM 3523 C CA . VAL A 1 468 ? 12.135 -41.465 4.404 1.00 96.38 468 VAL A CA 1
ATOM 3524 C C . VAL A 1 468 ? 13.210 -40.927 5.334 1.00 96.38 468 VAL A C 1
ATOM 3526 O O . VAL A 1 468 ? 12.902 -40.160 6.243 1.00 96.38 468 VAL A O 1
ATOM 3529 N N . LEU A 1 469 ? 14.461 -41.327 5.121 1.00 95.81 469 LEU A N 1
ATOM 3530 C CA . LEU A 1 469 ? 15.622 -40.766 5.808 1.00 95.81 469 LEU A CA 1
ATOM 3531 C C . LEU A 1 469 ? 16.249 -39.682 4.937 1.00 95.81 469 LEU A C 1
ATOM 3533 O O . LEU A 1 469 ? 16.817 -39.988 3.893 1.00 95.81 469 LEU A O 1
ATOM 3537 N N . TYR A 1 470 ? 16.220 -38.449 5.425 1.00 95.19 470 TYR A N 1
ATOM 3538 C CA . TYR A 1 470 ? 16.969 -37.329 4.873 1.00 95.19 470 TYR A CA 1
ATOM 3539 C C . TYR A 1 470 ? 18.349 -37.276 5.522 1.00 95.19 470 TYR A C 1
ATOM 3541 O O . TYR A 1 470 ? 18.481 -37.155 6.747 1.00 95.19 470 TYR A O 1
ATOM 3549 N N . THR A 1 471 ? 19.382 -37.388 4.698 1.00 92.88 471 THR A N 1
ATOM 3550 C CA . THR A 1 471 ? 20.789 -37.446 5.102 1.00 92.88 471 THR A CA 1
ATOM 3551 C C . THR A 1 471 ? 21.633 -36.527 4.223 1.00 92.88 471 THR A C 1
ATOM 3553 O O . THR A 1 471 ? 21.169 -36.074 3.189 1.00 92.88 471 THR A O 1
ATOM 3556 N N . SER A 1 472 ? 22.877 -36.268 4.621 1.00 89.81 472 SER A N 1
ATOM 3557 C CA . SER A 1 472 ? 23.900 -35.654 3.762 1.00 89.81 472 SER A CA 1
ATOM 3558 C C . SER A 1 472 ? 25.247 -36.376 3.965 1.00 89.81 472 SER A C 1
ATOM 3560 O O . SER A 1 472 ? 25.482 -36.923 5.056 1.00 89.81 472 SER A O 1
ATOM 3562 N N . PRO A 1 473 ? 26.160 -36.395 2.974 1.00 81.50 473 PRO A N 1
ATOM 3563 C CA . P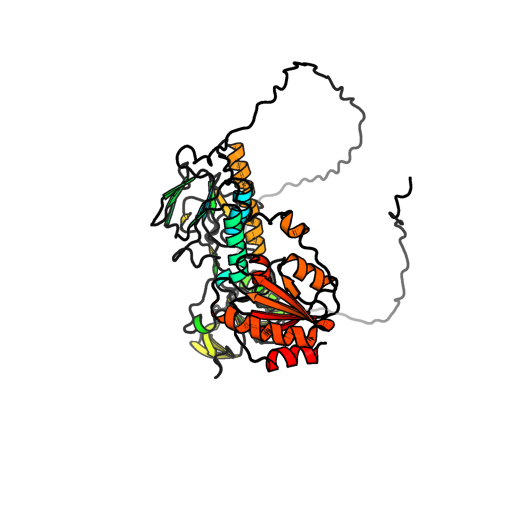RO A 1 473 ? 27.483 -37.019 3.084 1.00 81.50 473 PRO A CA 1
ATOM 3564 C C . PRO A 1 473 ? 28.353 -36.403 4.190 1.00 81.50 473 PRO A C 1
ATOM 3566 O O . PRO A 1 473 ? 29.182 -37.090 4.809 1.00 81.50 473 PRO A O 1
ATOM 3569 N N . THR A 1 474 ? 28.143 -35.112 4.464 1.00 82.75 474 THR A N 1
ATOM 3570 C CA . THR A 1 474 ? 28.887 -34.322 5.455 1.00 82.75 474 THR A CA 1
ATOM 3571 C C . THR A 1 474 ? 28.273 -34.391 6.861 1.00 82.75 474 THR A C 1
ATOM 3573 O O . THR A 1 474 ? 28.882 -33.957 7.840 1.00 82.75 474 THR A O 1
ATOM 3576 N N . CYS A 1 475 ? 27.110 -35.032 7.009 1.00 83.50 475 CYS A N 1
ATOM 3577 C CA . CYS A 1 475 ? 26.392 -35.152 8.272 1.00 83.50 475 CYS A CA 1
ATOM 3578 C C . CYS A 1 475 ? 26.972 -36.248 9.194 1.00 83.50 475 CYS A C 1
ATOM 3580 O O . CYS A 1 475 ? 26.719 -37.447 9.038 1.00 83.50 475 CYS A O 1
ATOM 3582 N N . GLY A 1 476 ? 27.700 -35.834 10.237 1.00 81.75 476 GLY A N 1
ATOM 3583 C CA . GLY A 1 476 ? 28.231 -36.729 11.277 1.00 81.75 476 GLY A CA 1
ATOM 3584 C C . GLY A 1 476 ? 27.159 -37.579 11.988 1.00 81.75 476 GLY A C 1
ATOM 3585 O O . GLY A 1 476 ? 27.277 -38.807 11.994 1.00 81.75 476 GLY A O 1
ATOM 3586 N N . PRO A 1 477 ? 26.080 -36.984 12.539 1.00 87.56 477 PRO A N 1
ATOM 3587 C CA . PRO A 1 477 ? 25.028 -37.737 13.230 1.00 87.56 477 PRO A CA 1
ATOM 3588 C C . PRO A 1 477 ? 24.269 -38.734 12.335 1.00 87.56 477 PRO A C 1
ATOM 3590 O O . PRO A 1 477 ? 23.781 -39.755 12.825 1.00 87.56 477 PRO A O 1
ATOM 3593 N N . CYS A 1 478 ? 24.215 -38.498 11.019 1.00 87.44 478 CYS A N 1
ATOM 3594 C CA . CYS A 1 478 ? 23.585 -39.405 10.057 1.00 87.44 478 CYS A CA 1
ATOM 3595 C C . CYS A 1 478 ? 24.286 -40.774 10.015 1.00 87.44 478 CYS A C 1
ATOM 3597 O O . CYS A 1 478 ? 23.621 -41.811 9.934 1.00 87.44 478 CYS A O 1
ATOM 3599 N N . ARG A 1 479 ? 25.619 -40.799 10.181 1.00 86.12 479 ARG A N 1
ATOM 3600 C CA . ARG A 1 479 ? 26.409 -42.043 10.261 1.00 86.12 479 ARG A CA 1
ATOM 3601 C C . ARG A 1 479 ? 26.036 -42.893 11.477 1.00 86.12 479 ARG A C 1
ATOM 3603 O O . ARG A 1 479 ? 26.086 -44.117 11.398 1.00 86.12 479 ARG A O 1
ATOM 3610 N N . THR A 1 480 ? 25.611 -42.259 12.571 1.00 85.88 480 THR A N 1
ATOM 3611 C CA . THR A 1 480 ? 25.133 -42.941 13.784 1.00 85.88 480 THR A CA 1
ATOM 3612 C C . THR A 1 480 ? 23.698 -43.442 13.630 1.00 85.88 480 THR A C 1
ATOM 3614 O O . THR A 1 480 ? 23.382 -44.546 14.072 1.00 85.88 480 THR A O 1
ATOM 3617 N N . LEU A 1 481 ? 22.817 -42.664 12.988 1.00 89.38 481 LEU A N 1
ATOM 3618 C CA . LEU A 1 481 ? 21.411 -43.041 12.830 1.00 89.38 481 LEU A CA 1
ATOM 3619 C C . LEU A 1 481 ? 21.208 -44.183 11.829 1.00 89.38 481 LEU A C 1
ATOM 3621 O O . LEU A 1 481 ? 20.416 -45.092 12.087 1.00 89.38 481 LEU A O 1
ATOM 3625 N N . LYS A 1 482 ? 21.917 -44.159 10.696 1.00 87.44 482 LYS A N 1
ATOM 3626 C CA . LYS A 1 482 ? 21.682 -45.085 9.580 1.00 87.44 482 LYS A CA 1
ATOM 3627 C C . LYS A 1 482 ? 21.741 -46.570 9.992 1.00 87.44 482 LYS A C 1
ATOM 3629 O O . LYS A 1 482 ? 20.826 -47.304 9.618 1.00 87.44 482 LYS A O 1
ATOM 3634 N N . PRO A 1 483 ? 22.707 -47.054 10.801 1.00 88.69 483 PRO A N 1
ATOM 3635 C CA . PRO A 1 483 ? 22.709 -48.440 11.284 1.00 88.69 483 PRO A CA 1
ATOM 3636 C C . PRO A 1 483 ? 21.576 -48.762 12.270 1.00 88.69 483 PRO A C 1
ATOM 3638 O O . PRO A 1 483 ? 21.099 -49.896 12.313 1.00 88.69 483 PRO A O 1
ATOM 3641 N N . ILE A 1 484 ? 21.153 -47.788 13.084 1.00 88.75 484 ILE A N 1
ATOM 3642 C CA . ILE A 1 484 ? 20.063 -47.952 14.058 1.00 88.75 484 ILE A CA 1
ATOM 3643 C C . ILE A 1 484 ? 18.745 -48.141 13.315 1.00 88.75 484 ILE A C 1
ATOM 3645 O O . ILE A 1 484 ? 18.033 -49.110 13.586 1.00 88.75 484 ILE A O 1
ATOM 3649 N N . LEU A 1 485 ? 18.465 -47.244 12.366 1.00 90.56 485 LEU A N 1
ATOM 3650 C CA . LEU A 1 485 ? 17.249 -47.255 11.566 1.00 90.56 485 LEU A CA 1
ATOM 3651 C C . LEU A 1 485 ? 17.193 -48.491 10.666 1.00 90.56 485 LEU A C 1
ATOM 3653 O O . LEU A 1 485 ? 16.186 -49.184 10.679 1.00 90.56 485 LEU A O 1
ATOM 3657 N N . ASN A 1 486 ? 18.294 -48.852 9.994 1.00 90.31 486 ASN A N 1
ATOM 3658 C CA . ASN A 1 486 ? 18.350 -50.068 9.174 1.00 90.31 486 ASN A CA 1
ATOM 3659 C C . ASN A 1 486 ? 17.947 -51.327 9.949 1.00 90.31 486 ASN A C 1
ATOM 3661 O O . ASN A 1 486 ? 17.138 -52.097 9.450 1.00 90.31 486 ASN A O 1
ATOM 3665 N N . LYS A 1 487 ? 18.437 -51.499 11.186 1.00 91.25 487 LYS A N 1
ATOM 3666 C CA . LYS A 1 487 ? 18.052 -52.647 12.024 1.00 91.25 487 LYS A CA 1
ATOM 3667 C C . LYS A 1 487 ? 16.553 -52.675 12.330 1.00 91.25 487 LYS A C 1
ATOM 3669 O O . LYS A 1 487 ? 15.997 -53.755 12.429 1.00 91.25 487 LYS A O 1
ATOM 3674 N N . VAL A 1 488 ? 15.916 -51.514 12.504 1.00 91.50 488 VAL A N 1
ATOM 3675 C CA . VAL A 1 488 ? 14.460 -51.436 12.706 1.00 91.50 488 VAL A CA 1
ATOM 3676 C C . VAL A 1 488 ? 13.725 -51.764 11.407 1.00 91.50 488 VAL A C 1
ATOM 3678 O O . VAL A 1 488 ? 12.793 -52.552 11.425 1.00 91.50 488 VAL A O 1
ATOM 3681 N N . ILE A 1 489 ? 14.164 -51.221 10.271 1.00 92.62 489 ILE A N 1
ATOM 3682 C CA . ILE A 1 489 ? 13.559 -51.506 8.962 1.00 92.62 489 ILE A CA 1
ATOM 3683 C C . ILE A 1 489 ? 13.642 -52.998 8.611 1.00 92.62 489 ILE A C 1
ATOM 3685 O O . ILE A 1 489 ? 12.680 -53.549 8.086 1.00 92.62 489 ILE A O 1
ATOM 3689 N N . ASP A 1 490 ? 14.754 -53.663 8.933 1.00 90.94 490 ASP A N 1
ATOM 3690 C CA . ASP A 1 490 ? 14.931 -55.098 8.677 1.00 90.94 490 ASP A CA 1
ATOM 3691 C C . ASP A 1 490 ? 13.929 -55.959 9.477 1.00 90.94 490 ASP A C 1
ATOM 3693 O O . ASP A 1 490 ? 13.444 -56.968 8.963 1.00 90.94 490 ASP A O 1
ATOM 3697 N N . GLU A 1 491 ? 13.556 -55.530 10.693 1.00 91.19 491 GLU A N 1
ATOM 3698 C CA . GLU A 1 491 ? 12.513 -56.167 11.521 1.00 91.19 491 GLU A CA 1
ATOM 3699 C C . GLU A 1 491 ? 11.107 -56.043 10.888 1.00 91.19 491 GLU A C 1
ATOM 3701 O O . GLU A 1 491 ? 10.263 -56.911 11.102 1.00 91.19 491 GLU A O 1
ATOM 3706 N N . TYR A 1 492 ? 10.870 -55.008 10.071 1.00 90.56 492 TYR A N 1
ATOM 3707 C CA . TYR A 1 492 ? 9.577 -54.662 9.454 1.00 90.56 492 TYR A CA 1
ATOM 3708 C C . TYR A 1 492 ? 9.610 -54.722 7.921 1.00 90.56 492 TYR A C 1
ATOM 3710 O O . TYR A 1 492 ? 8.913 -53.980 7.222 1.00 90.56 492 TYR A O 1
ATOM 3718 N N . SER A 1 493 ? 10.433 -55.619 7.379 1.00 84.00 493 SER A N 1
ATOM 3719 C CA . SER A 1 493 ? 10.756 -55.676 5.949 1.00 84.00 493 SER A CA 1
ATOM 3720 C C . SER A 1 493 ? 9.573 -55.952 5.016 1.00 84.00 493 SER A C 1
ATOM 3722 O O . SER A 1 493 ? 9.687 -55.641 3.828 1.00 84.00 493 SER A O 1
ATOM 3724 N N . ASN A 1 494 ? 8.446 -56.452 5.538 1.00 84.81 494 ASN A N 1
ATOM 3725 C CA . ASN A 1 494 ? 7.184 -56.655 4.812 1.00 84.81 494 ASN A CA 1
ATOM 3726 C C . ASN A 1 494 ? 6.175 -55.504 4.979 1.00 84.81 494 ASN A C 1
ATOM 3728 O O . ASN A 1 494 ? 5.279 -55.365 4.150 1.00 84.81 494 ASN A O 1
ATOM 3732 N N . ASP A 1 495 ? 6.348 -54.650 5.990 1.00 87.25 495 ASP A N 1
ATOM 3733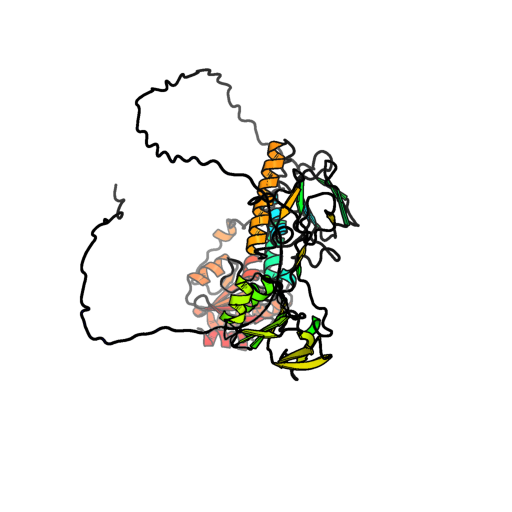 C CA . ASP A 1 495 ? 5.370 -53.622 6.374 1.00 87.25 495 ASP A CA 1
ATOM 3734 C C . ASP A 1 495 ? 5.805 -52.207 5.955 1.00 87.25 495 ASP A C 1
ATOM 3736 O O . ASP A 1 495 ? 4.969 -51.331 5.730 1.00 87.25 495 ASP A O 1
ATOM 3740 N N . VAL A 1 496 ? 7.117 -51.974 5.794 1.00 92.81 496 VAL A N 1
ATOM 3741 C CA . VAL A 1 496 ? 7.689 -50.631 5.572 1.00 92.81 496 VAL A CA 1
ATOM 3742 C C . VAL A 1 496 ? 8.574 -50.576 4.333 1.00 92.81 496 VAL A C 1
ATOM 3744 O O . VAL A 1 496 ? 9.419 -51.447 4.154 1.00 92.81 496 VAL A O 1
ATOM 3747 N N . HIS A 1 497 ? 8.439 -49.540 3.511 1.00 94.25 497 HIS A N 1
ATOM 3748 C CA . HIS A 1 497 ? 9.487 -49.139 2.577 1.00 94.25 497 HIS A CA 1
ATOM 3749 C C . HIS A 1 497 ? 10.402 -48.112 3.220 1.00 94.25 497 HIS A C 1
ATOM 3751 O O . HIS A 1 497 ? 9.942 -47.157 3.834 1.00 94.25 497 HIS A O 1
ATOM 3757 N N . PHE A 1 498 ? 11.699 -48.286 3.046 1.00 94.44 498 PHE A N 1
ATOM 3758 C CA . PHE A 1 498 ? 12.717 -47.353 3.484 1.00 94.44 498 PHE A CA 1
ATOM 3759 C C . PHE A 1 498 ? 13.320 -46.656 2.273 1.00 94.44 498 PHE A C 1
ATOM 3761 O O . PHE A 1 498 ? 13.798 -47.332 1.364 1.00 94.44 498 PHE A O 1
ATOM 3768 N N . VAL A 1 499 ? 13.310 -45.326 2.267 1.00 94.50 499 VAL A N 1
ATOM 3769 C CA . VAL A 1 499 ? 13.892 -44.508 1.203 1.00 94.50 499 VAL A CA 1
ATOM 3770 C C . VAL A 1 499 ? 14.944 -43.588 1.795 1.00 94.50 499 VAL A C 1
ATOM 3772 O O . VAL A 1 499 ? 14.664 -42.821 2.713 1.00 94.50 499 VAL A O 1
ATOM 3775 N N . GLU A 1 500 ? 16.158 -43.653 1.269 1.00 93.56 500 GLU A N 1
ATOM 3776 C CA . GLU A 1 500 ? 17.222 -42.716 1.613 1.00 93.56 500 GLU A CA 1
ATOM 3777 C C . GLU A 1 500 ? 17.255 -41.569 0.599 1.00 93.56 500 GLU A C 1
ATOM 3779 O O . GLU A 1 500 ? 17.394 -41.803 -0.603 1.00 93.56 500 GLU A O 1
ATOM 3784 N N . ILE A 1 501 ? 17.127 -40.341 1.098 1.00 93.44 501 ILE A N 1
ATOM 3785 C CA . ILE A 1 501 ? 17.230 -39.098 0.335 1.00 93.44 501 ILE A CA 1
ATOM 3786 C C . ILE A 1 501 ? 18.479 -38.366 0.806 1.00 93.44 501 ILE A C 1
ATOM 3788 O O . ILE A 1 501 ? 18.611 -38.030 1.986 1.00 93.44 501 ILE A O 1
ATOM 3792 N N . ASP A 1 502 ? 19.396 -38.131 -0.123 1.00 91.62 502 ASP A N 1
ATOM 3793 C CA . ASP A 1 502 ? 20.526 -37.248 0.111 1.00 91.62 502 ASP A CA 1
ATOM 3794 C C . ASP A 1 502 ? 20.085 -35.815 -0.201 1.00 91.62 502 ASP A C 1
ATOM 3796 O O . ASP A 1 502 ? 19.696 -35.521 -1.327 1.00 91.62 502 ASP A O 1
ATOM 3800 N N . ILE A 1 503 ? 20.100 -34.930 0.796 1.00 89.06 503 ILE A N 1
ATOM 3801 C CA . ILE A 1 503 ? 19.627 -33.549 0.638 1.00 89.06 503 ILE A CA 1
ATOM 3802 C C . ILE A 1 503 ? 20.522 -32.717 -0.289 1.00 89.06 503 ILE A C 1
ATOM 3804 O O . ILE A 1 503 ? 20.076 -31.687 -0.788 1.00 89.06 503 ILE A O 1
ATOM 3808 N N . GLU A 1 504 ? 21.770 -33.143 -0.508 1.00 86.12 504 GLU A N 1
ATOM 3809 C CA . GLU A 1 504 ? 22.685 -32.504 -1.456 1.00 86.12 504 GLU A CA 1
ATOM 3810 C C . GLU A 1 504 ? 22.417 -32.997 -2.890 1.00 86.12 504 GLU A C 1
ATOM 3812 O O . GLU A 1 504 ? 22.541 -32.217 -3.832 1.00 86.12 504 GLU A O 1
ATOM 3817 N N . GLU A 1 505 ? 22.006 -34.263 -3.068 1.00 83.69 505 GLU A N 1
ATOM 3818 C CA . GLU A 1 505 ? 21.646 -34.821 -4.386 1.00 83.69 505 GLU A CA 1
ATOM 3819 C C . GLU A 1 505 ? 20.207 -34.455 -4.813 1.00 83.69 505 GLU A C 1
ATOM 3821 O O . GLU A 1 505 ? 19.959 -34.237 -6.000 1.00 83.69 505 GLU A O 1
ATOM 3826 N N . ASP A 1 506 ? 19.268 -34.369 -3.862 1.00 85.56 506 ASP A N 1
ATOM 3827 C CA . ASP A 1 506 ? 17.827 -34.160 -4.078 1.00 85.56 506 ASP A CA 1
ATOM 3828 C C . ASP A 1 506 ? 17.271 -32.959 -3.252 1.00 85.56 506 ASP A C 1
ATOM 3830 O O . ASP A 1 506 ? 16.361 -33.134 -2.427 1.00 85.56 506 ASP A O 1
ATOM 3834 N N . PRO A 1 507 ? 17.764 -31.718 -3.458 1.00 83.00 507 PRO A N 1
ATOM 3835 C CA . PRO A 1 507 ? 17.401 -30.558 -2.631 1.00 83.00 507 PRO A CA 1
ATOM 3836 C C . PRO A 1 507 ? 15.910 -30.194 -2.710 1.00 83.00 507 PRO A C 1
ATOM 3838 O O . PRO A 1 507 ? 15.309 -29.827 -1.704 1.00 83.00 507 PRO A O 1
ATOM 3841 N N . GLU A 1 508 ? 15.281 -30.378 -3.874 1.00 82.31 508 GLU A N 1
ATOM 3842 C CA . GLU A 1 508 ? 13.850 -30.106 -4.080 1.00 82.31 508 GLU A CA 1
ATOM 3843 C C . GLU A 1 508 ? 12.949 -30.990 -3.197 1.00 82.31 508 GLU A C 1
ATOM 3845 O O . GLU A 1 508 ? 11.901 -30.551 -2.723 1.00 82.31 508 GLU A O 1
ATOM 3850 N N . ILE A 1 509 ? 13.344 -32.248 -2.954 1.00 87.06 509 ILE A N 1
ATOM 3851 C CA . ILE A 1 509 ? 12.590 -33.175 -2.094 1.00 87.06 509 ILE A CA 1
ATOM 3852 C C . ILE A 1 509 ? 12.755 -32.793 -0.623 1.00 87.06 509 ILE A C 1
ATOM 3854 O O . ILE A 1 509 ? 11.795 -32.874 0.142 1.00 87.06 509 ILE A O 1
ATOM 3858 N N . ALA A 1 510 ? 13.952 -32.353 -0.229 1.00 86.75 510 ALA A N 1
ATOM 3859 C CA . ALA A 1 510 ? 14.209 -31.860 1.119 1.00 86.75 510 ALA A CA 1
ATOM 3860 C C . ALA A 1 510 ? 13.417 -30.573 1.416 1.00 86.75 510 ALA A C 1
ATOM 3862 O O . ALA A 1 510 ? 12.825 -30.453 2.489 1.00 86.75 510 ALA A O 1
ATOM 3863 N N . GLU A 1 511 ? 13.349 -29.646 0.456 1.00 85.44 511 GLU A N 1
ATOM 3864 C CA . GLU A 1 511 ? 12.559 -28.416 0.565 1.00 85.44 511 GLU A CA 1
ATOM 3865 C C . GLU A 1 511 ? 11.058 -28.719 0.656 1.00 85.44 511 GLU A C 1
ATOM 3867 O O . GLU A 1 511 ? 10.396 -28.273 1.594 1.00 85.44 511 GLU A O 1
ATOM 3872 N N . ALA A 1 512 ? 10.530 -29.557 -0.244 1.00 85.19 512 ALA A N 1
ATOM 3873 C CA . ALA A 1 512 ? 9.124 -29.969 -0.216 1.00 85.19 512 ALA A CA 1
ATOM 3874 C C . ALA A 1 512 ? 8.749 -30.721 1.075 1.00 85.19 512 ALA A C 1
ATOM 3876 O O . ALA A 1 512 ? 7.623 -30.608 1.558 1.00 85.19 512 ALA A O 1
ATOM 3877 N N . GLY A 1 513 ? 9.694 -31.472 1.648 1.00 84.94 513 GLY A N 1
ATOM 3878 C CA . GLY A 1 513 ? 9.549 -32.138 2.941 1.00 84.94 513 GLY A CA 1
ATOM 3879 C C . GLY A 1 513 ? 9.698 -31.210 4.154 1.00 84.94 513 GLY A C 1
ATOM 3880 O O . GLY A 1 513 ? 9.555 -31.681 5.282 1.00 84.94 513 GLY A O 1
ATOM 3881 N N . GLY A 1 514 ? 10.003 -29.920 3.969 1.00 89.62 514 GLY A N 1
ATOM 3882 C CA . GLY A 1 514 ? 10.212 -28.965 5.063 1.00 89.62 514 GLY A CA 1
ATOM 3883 C C . GLY A 1 514 ? 11.425 -29.299 5.941 1.00 89.62 514 GLY A C 1
ATOM 3884 O O . GLY A 1 514 ? 11.392 -29.115 7.162 1.00 89.62 514 GLY A O 1
ATOM 3885 N N . ILE A 1 515 ? 12.486 -29.860 5.354 1.00 90.25 515 ILE A N 1
ATOM 3886 C CA . ILE A 1 515 ? 13.651 -30.350 6.094 1.00 90.25 515 ILE A CA 1
ATOM 3887 C C . ILE A 1 515 ? 14.584 -29.194 6.456 1.00 90.25 515 ILE A C 1
ATOM 3889 O O . ILE A 1 515 ? 15.328 -28.688 5.625 1.00 90.25 515 ILE A O 1
ATOM 3893 N N . MET A 1 516 ? 14.594 -28.820 7.738 1.00 82.88 516 MET A N 1
ATOM 3894 C CA . MET A 1 516 ? 15.478 -27.769 8.267 1.00 82.88 516 MET A CA 1
ATOM 3895 C C . MET A 1 516 ? 16.837 -28.284 8.775 1.00 82.88 516 MET A C 1
ATOM 3897 O O . MET A 1 516 ? 17.681 -27.495 9.192 1.00 82.88 516 MET A O 1
ATOM 3901 N N . GLY A 1 517 ? 17.063 -29.602 8.786 1.00 85.25 517 GLY A N 1
ATOM 3902 C CA . GLY A 1 517 ? 18.333 -30.186 9.220 1.00 85.25 517 GLY A CA 1
ATOM 3903 C C . GLY A 1 517 ? 18.376 -31.712 9.128 1.00 85.25 517 GLY A C 1
ATOM 3904 O O . GLY A 1 517 ? 17.342 -32.380 9.154 1.00 85.25 517 GLY A O 1
ATOM 3905 N N . THR A 1 518 ? 19.586 -32.269 9.042 1.00 89.12 518 THR A N 1
ATOM 3906 C CA . THR A 1 518 ? 19.837 -33.717 8.936 1.00 89.12 518 THR A CA 1
ATOM 3907 C C . THR A 1 518 ? 20.550 -34.279 10.178 1.00 89.12 518 THR A C 1
ATOM 3909 O O . THR A 1 518 ? 21.407 -33.596 10.741 1.00 89.12 518 THR A O 1
ATOM 3912 N N . PRO A 1 519 ? 20.285 -35.537 10.586 1.00 90.00 519 PRO A N 1
ATOM 3913 C CA . PRO A 1 519 ? 19.331 -36.453 9.975 1.00 90.00 519 PRO A CA 1
ATOM 3914 C C . PRO A 1 519 ? 17.891 -36.119 10.368 1.00 90.00 519 PRO A C 1
ATOM 3916 O O . PRO A 1 519 ? 17.620 -35.759 11.514 1.00 90.00 519 PRO A O 1
ATOM 3919 N N . CYS A 1 520 ? 16.969 -36.305 9.432 1.00 94.56 520 CYS A N 1
ATOM 3920 C CA . CYS A 1 520 ? 15.534 -36.241 9.684 1.00 94.56 520 CYS A CA 1
ATOM 3921 C C . CYS A 1 520 ? 14.878 -37.495 9.103 1.00 94.56 520 CYS A C 1
ATOM 3923 O O . CYS A 1 520 ? 15.253 -37.937 8.019 1.00 94.56 520 CYS A O 1
ATOM 3925 N N . VAL A 1 521 ? 13.927 -38.086 9.822 1.00 96.25 521 VAL A N 1
ATOM 3926 C CA . VAL A 1 521 ? 13.157 -39.247 9.366 1.00 96.25 521 VAL A CA 1
ATOM 3927 C C . VAL A 1 521 ? 11.685 -38.879 9.333 1.00 96.25 521 VAL A C 1
ATOM 3929 O O . VAL A 1 521 ? 11.106 -38.558 10.370 1.00 96.25 521 VAL A O 1
ATOM 3932 N N . GLN A 1 522 ? 11.065 -38.966 8.163 1.00 96.56 522 GLN A N 1
ATOM 3933 C CA . GLN A 1 522 ? 9.626 -38.773 8.000 1.00 96.56 522 GLN A CA 1
ATOM 3934 C C . GLN A 1 522 ? 8.944 -40.091 7.654 1.00 96.56 522 GLN A C 1
ATOM 3936 O O . GLN A 1 522 ? 9.499 -40.928 6.945 1.00 96.56 522 GLN A O 1
ATOM 3941 N N . PHE A 1 523 ? 7.733 -40.273 8.164 1.00 95.50 523 PHE A N 1
ATOM 3942 C CA . PHE A 1 523 ? 6.889 -41.426 7.887 1.00 95.50 523 PHE A CA 1
ATOM 3943 C C . PHE A 1 523 ? 5.643 -40.984 7.134 1.00 95.50 523 PHE A C 1
ATOM 3945 O O . PHE A 1 523 ? 4.987 -40.027 7.544 1.00 95.50 523 PHE A O 1
ATOM 3952 N N . PHE A 1 524 ? 5.294 -41.717 6.083 1.00 94.06 524 PHE A N 1
ATOM 3953 C CA . PHE A 1 524 ? 4.118 -41.467 5.259 1.00 94.06 524 PHE A CA 1
ATOM 3954 C C . PHE A 1 524 ? 3.278 -42.736 5.108 1.00 94.06 524 PHE A C 1
ATOM 3956 O O . PHE A 1 524 ? 3.819 -43.837 4.995 1.00 94.06 524 PHE A O 1
ATOM 3963 N N . LYS A 1 525 ? 1.952 -42.586 5.079 1.00 92.12 525 LYS A N 1
ATOM 3964 C CA . LYS A 1 525 ? 0.991 -43.623 4.665 1.00 92.12 525 LYS A CA 1
ATOM 3965 C C . LYS A 1 525 ? -0.216 -42.917 4.061 1.00 92.12 525 LYS A C 1
ATOM 3967 O O . LYS A 1 525 ? -0.569 -41.831 4.503 1.00 92.12 525 LYS A O 1
ATOM 3972 N N . ASN A 1 526 ? -0.835 -43.504 3.039 1.00 86.94 526 ASN A N 1
ATOM 3973 C CA . ASN A 1 526 ? -2.031 -42.950 2.388 1.00 86.94 526 ASN A CA 1
ATOM 3974 C C . ASN A 1 526 ? -1.881 -41.492 1.904 1.00 86.94 526 ASN A C 1
ATOM 3976 O O . ASN A 1 526 ? -2.844 -40.734 1.933 1.00 86.94 526 ASN A O 1
ATOM 3980 N N . LYS A 1 527 ? -0.686 -41.113 1.428 1.00 85.38 527 LYS A N 1
ATOM 3981 C CA . LYS A 1 527 ? -0.349 -39.748 0.971 1.00 85.38 527 LYS A CA 1
ATOM 3982 C C . LYS A 1 527 ? -0.418 -38.670 2.063 1.00 85.38 527 LYS A C 1
ATOM 3984 O O . LYS A 1 527 ? -0.456 -37.484 1.759 1.00 85.38 527 LYS A O 1
ATOM 3989 N N . GLU A 1 528 ? -0.367 -39.064 3.330 1.00 87.12 528 GLU A N 1
ATOM 3990 C CA . GLU A 1 528 ? -0.274 -38.144 4.461 1.00 87.12 528 GLU A CA 1
ATOM 3991 C C . GLU A 1 528 ? 1.022 -38.384 5.234 1.00 87.12 528 GLU A C 1
ATOM 3993 O O . GLU A 1 528 ? 1.519 -39.513 5.329 1.00 87.12 528 GLU A O 1
ATOM 3998 N N . GLN A 1 529 ? 1.589 -37.308 5.781 1.00 91.38 529 GLN A N 1
ATOM 3999 C CA . GLN A 1 529 ? 2.724 -37.398 6.690 1.00 91.38 529 GLN A CA 1
ATOM 4000 C C . GLN A 1 529 ? 2.220 -37.796 8.079 1.00 91.38 529 GLN A C 1
ATOM 4002 O O . GLN A 1 529 ? 1.546 -37.021 8.749 1.00 91.38 529 GLN A O 1
ATOM 4007 N N . ILE A 1 530 ? 2.598 -38.988 8.534 1.00 92.44 530 ILE A N 1
ATOM 4008 C CA . ILE A 1 530 ? 2.221 -39.521 9.846 1.00 92.44 530 ILE A CA 1
ATOM 4009 C C . ILE A 1 530 ? 3.023 -38.839 10.956 1.00 92.44 530 ILE A C 1
ATOM 4011 O O . ILE A 1 530 ? 2.481 -38.409 11.973 1.00 92.44 530 ILE A O 1
ATOM 4015 N N . LYS A 1 531 ? 4.351 -38.807 10.801 1.00 93.56 531 LYS A N 1
ATOM 4016 C CA . LYS A 1 531 ? 5.260 -38.290 11.828 1.00 93.56 531 LYS A CA 1
ATOM 4017 C C . LYS A 1 531 ? 6.593 -37.879 11.226 1.00 93.56 531 LYS A C 1
ATOM 4019 O O . LYS A 1 531 ? 7.091 -38.530 10.313 1.00 93.56 531 LYS A O 1
ATOM 4024 N N . SER A 1 532 ? 7.183 -36.836 11.797 1.00 94.12 532 SER A N 1
ATOM 4025 C CA . SER A 1 532 ? 8.547 -36.393 11.520 1.00 94.12 532 SER A CA 1
ATOM 4026 C C . SER A 1 532 ? 9.386 -36.516 12.790 1.00 94.12 532 SER A C 1
ATOM 4028 O O . SER A 1 532 ? 8.928 -36.164 13.880 1.00 94.12 532 SER A O 1
ATOM 4030 N N . ILE A 1 533 ? 10.593 -37.057 12.664 1.00 93.69 533 ILE A N 1
ATOM 4031 C CA . ILE A 1 533 ? 11.537 -37.275 13.757 1.00 93.69 533 ILE A CA 1
ATOM 4032 C C . ILE A 1 533 ? 12.874 -36.658 13.357 1.00 93.69 533 ILE A C 1
ATOM 4034 O O . ILE A 1 533 ? 13.541 -37.139 12.445 1.00 93.69 533 ILE A O 1
ATOM 4038 N N . SER A 1 534 ? 13.285 -35.610 14.064 1.00 91.12 534 SER A N 1
ATOM 4039 C CA . SER A 1 534 ? 14.571 -34.950 13.853 1.00 91.12 534 SER A CA 1
ATOM 4040 C C . SER A 1 534 ? 15.663 -35.504 14.776 1.00 91.12 534 SER A C 1
ATOM 4042 O O . SER A 1 534 ? 15.441 -35.799 15.958 1.00 91.12 534 SER A O 1
ATOM 4044 N N . GLY A 1 535 ? 16.875 -35.617 14.233 1.00 88.50 535 GLY A N 1
ATOM 4045 C CA . GLY A 1 535 ? 18.066 -36.066 14.944 1.00 88.50 535 GLY A CA 1
ATOM 4046 C C . GLY A 1 535 ? 18.147 -37.580 15.157 1.00 88.50 535 GLY A C 1
ATOM 4047 O O . GLY A 1 535 ? 17.428 -38.380 14.562 1.00 88.50 535 GLY A O 1
ATOM 4048 N N . VAL A 1 536 ? 19.083 -37.995 16.013 1.00 89.06 536 VAL A N 1
ATOM 4049 C CA . VAL A 1 536 ? 19.295 -39.411 16.343 1.00 89.06 536 VAL A CA 1
ATOM 4050 C C . VAL A 1 536 ? 18.403 -39.796 17.522 1.00 89.06 536 VAL A C 1
ATOM 4052 O O . VAL A 1 536 ? 18.538 -39.240 18.611 1.00 89.06 536 VAL A O 1
ATOM 4055 N N . LYS A 1 537 ? 17.516 -40.771 17.313 1.00 90.12 537 LYS A N 1
ATOM 4056 C CA . LYS A 1 537 ? 16.600 -41.308 18.329 1.00 90.12 537 LYS A CA 1
ATOM 4057 C C . LYS A 1 537 ? 16.815 -42.798 18.570 1.00 90.12 537 LYS A C 1
ATOM 4059 O O . LYS A 1 537 ? 17.458 -43.489 17.777 1.00 90.12 537 LYS A O 1
ATOM 4064 N N . MET A 1 538 ? 16.273 -43.295 19.681 1.00 89.19 538 MET A N 1
ATOM 4065 C CA . MET A 1 538 ? 16.345 -44.713 20.038 1.00 89.19 538 MET A CA 1
ATOM 4066 C C . MET A 1 538 ? 15.434 -45.556 19.141 1.00 89.19 538 MET A C 1
ATOM 4068 O O . MET A 1 538 ? 14.372 -45.107 18.720 1.00 89.19 538 MET A O 1
ATOM 4072 N N . LYS A 1 539 ? 15.798 -46.828 18.914 1.00 89.19 539 LYS A N 1
ATOM 4073 C CA . LYS A 1 539 ? 15.013 -47.770 18.087 1.00 89.19 539 LYS A CA 1
ATOM 4074 C C . LYS A 1 539 ? 13.529 -47.821 18.451 1.00 89.19 539 LYS A C 1
ATOM 4076 O O . LYS A 1 539 ? 12.697 -47.951 17.563 1.00 89.19 539 LYS A O 1
ATOM 4081 N N . LYS A 1 540 ? 13.221 -47.734 19.750 1.00 91.12 540 LYS A N 1
ATOM 4082 C CA . LYS A 1 540 ? 11.857 -47.784 20.288 1.00 91.12 540 LYS A CA 1
ATOM 4083 C C . LYS A 1 540 ? 10.940 -46.753 19.618 1.00 91.12 540 LYS A C 1
ATOM 4085 O O . LYS A 1 540 ? 9.848 -47.121 19.217 1.00 91.12 540 LYS A O 1
ATOM 4090 N N . GLU A 1 541 ? 11.414 -45.525 19.409 1.00 88.69 541 GLU A N 1
ATOM 4091 C CA . GLU A 1 541 ? 10.607 -44.458 18.802 1.00 88.69 541 GLU A CA 1
ATOM 4092 C C . GLU A 1 541 ? 10.229 -44.770 17.351 1.00 88.69 541 GLU A C 1
ATOM 4094 O O . GLU A 1 541 ? 9.100 -44.522 16.944 1.00 88.69 541 GLU A O 1
ATOM 4099 N N . TYR A 1 542 ? 11.142 -45.355 16.571 1.00 92.44 542 TYR A N 1
ATOM 4100 C CA . TYR A 1 542 ? 10.847 -45.755 15.193 1.00 92.44 542 TYR A CA 1
ATOM 4101 C C . TYR A 1 542 ? 9.890 -46.951 15.136 1.00 92.44 542 TYR A C 1
ATOM 4103 O O . TYR A 1 542 ? 8.996 -46.977 14.294 1.00 92.44 542 TYR A O 1
ATOM 4111 N N . ARG A 1 543 ? 10.040 -47.915 16.057 1.00 92.56 543 ARG A N 1
ATOM 4112 C CA . ARG A 1 543 ? 9.136 -49.071 16.159 1.00 92.56 543 ARG A CA 1
ATOM 4113 C C . ARG A 1 543 ? 7.711 -48.659 16.482 1.00 92.56 543 ARG A C 1
ATOM 4115 O O . ARG A 1 543 ? 6.804 -49.116 15.808 1.00 92.56 543 ARG A O 1
ATOM 4122 N N . GLU A 1 544 ? 7.525 -47.764 17.450 1.00 92.31 544 GLU A N 1
ATOM 4123 C CA . GLU A 1 544 ? 6.196 -47.283 17.847 1.00 92.31 544 GLU A CA 1
ATOM 4124 C C . GLU A 1 544 ? 5.431 -46.666 16.670 1.00 92.31 544 GLU A C 1
ATOM 4126 O O . GLU A 1 544 ? 4.233 -46.893 16.520 1.00 92.31 544 GLU A O 1
ATOM 4131 N N . VAL A 1 545 ? 6.120 -45.924 15.796 1.00 91.25 545 VAL A N 1
ATOM 4132 C CA . VAL A 1 545 ? 5.494 -45.322 14.608 1.00 91.25 545 VAL A CA 1
ATOM 4133 C C . VAL A 1 545 ? 5.088 -46.384 13.598 1.00 91.25 545 VAL A C 1
ATOM 4135 O O . VAL A 1 545 ? 3.969 -46.338 13.090 1.00 91.25 545 VAL A O 1
ATOM 4138 N N . ILE A 1 546 ? 5.982 -47.336 13.325 1.00 91.06 546 ILE A N 1
ATOM 4139 C CA . ILE A 1 546 ? 5.731 -48.418 12.371 1.00 91.06 546 ILE A CA 1
ATOM 4140 C C . ILE A 1 546 ? 4.616 -49.334 12.884 1.00 91.06 546 ILE A C 1
ATOM 4142 O O . ILE A 1 546 ? 3.695 -49.639 12.144 1.00 91.06 546 ILE A O 1
ATOM 4146 N N . GLU A 1 547 ? 4.644 -49.739 14.153 1.00 90.94 547 GLU A N 1
ATOM 4147 C CA . GLU A 1 547 ? 3.640 -50.625 14.750 1.00 90.94 547 GLU A CA 1
ATOM 4148 C C . GLU A 1 547 ? 2.246 -49.998 14.791 1.00 90.94 547 GLU A C 1
ATOM 4150 O O . GLU A 1 547 ? 1.266 -50.704 14.570 1.00 90.94 547 GLU A O 1
ATOM 4155 N N . ALA A 1 548 ? 2.155 -48.688 15.029 1.00 89.81 548 ALA A N 1
ATOM 4156 C CA . ALA A 1 548 ? 0.883 -47.973 15.024 1.00 89.81 548 ALA A CA 1
ATOM 4157 C C . ALA A 1 548 ? 0.266 -47.839 13.619 1.00 89.81 548 ALA A C 1
ATOM 4159 O O . ALA A 1 548 ? -0.928 -47.572 13.509 1.00 89.81 548 ALA A O 1
ATOM 4160 N N . HIS A 1 549 ? 1.065 -48.007 12.558 1.00 87.31 549 HIS A N 1
ATOM 4161 C CA . HIS A 1 549 ? 0.648 -47.722 11.185 1.00 87.31 549 HIS A CA 1
ATOM 4162 C C . HIS A 1 549 ? 0.945 -48.847 10.192 1.00 87.31 549 HIS A C 1
ATOM 4164 O O . HIS A 1 549 ? 0.757 -48.609 9.005 1.00 87.31 549 HIS A O 1
ATOM 4170 N N . LYS A 1 550 ? 1.403 -50.031 10.608 1.00 72.75 550 LYS A N 1
ATOM 4171 C CA . LYS A 1 550 ? 1.612 -51.174 9.703 1.00 72.75 550 LYS A CA 1
ATOM 4172 C C . LYS A 1 550 ? 0.287 -51.689 9.151 1.00 72.75 550 LYS A C 1
ATOM 4174 O O . LYS A 1 550 ? -0.664 -51.853 9.944 1.00 72.75 550 LYS A O 1
#

InterPro domains:
  IPR005982 Thioredoxin reductase [TIGR01292] (105-411)
  IPR008255 Pyridine nucleotide-disulphide oxidoreductase, class-II, active site [PS00573] (237-259)
  IPR013766 Thioredoxin domain [PF00085] (465-547)
  IPR013766 Thioredoxin domain [PS51352] (424-550)
  IPR023753 FAD/NAD(P)-binding domain [PF07992] (105-400)
  IPR036188 FAD/NAD(P)-binding domain superfamily [G3DSA:3.50.50.60] (108-410)
  IPR036188 FAD/NAD(P)-binding domain superfamily [G3DSA:3.50.50.60] (223-349)
  IPR036188 FAD/NAD(P)-binding domain superfamily [SSF51905] (105-411)
  IPR036249 Thioredoxin-like superfamily [SSF52833] (461-549)
  IPR050097 Ferredoxin--NADP reductase type 2 [PTHR48105] (104-414)

Sequence (550 aa):
MVGCAAAASVYAGASTALQAIGGGIHGVRGSNAALCSCSSSSASSEAWSGLRVANGGLAREGVASWGKQGRFRVQGSRNGRRGGVRAALAGEKRAPAEPVGGVENLVIIGSGPAGYTAAIYAARANLKPVVFEGYQVGGVRGGQLMTTTEVENFPGFPEGISGPELMDRMRKQAERWGAELRTEDVEFVDVTNRPFTVRSTDSEVKCHSIIIATGATARRLGLPREHEFWSRGISACAICDGASPIFRGQELAVVGGGDTATEEALYLTKYAGHVHLLVRREKLRASKAMQDRVLNNPNVTVHFNTETVDVESDDKGQMVGLKLRDAMTCEERSLRVRGLFYGIGHSPNSELLRGQVELDEASYVVVEPGTTDTTVEGVYAAGDLQDYEWRQAITAAGSGCMAALSVERYLAANDLLVEFHQPAQEEVKKKELTKEDIDMKFDISMTKHKGQYALRKLYHESPRVISVLYTSPTCGPCRTLKPILNKVIDEYSNDVHFVEIDIEEDPEIAEAGGIMGTPCVQFFKNKEQIKSISGVKMKKEYREVIEAHK

Secondary structure (DSSP, 8-state):
----------------------------------------------------------------------PPP--------------------PPP---TTSEEEEEEE--SHHHHHHHHHHHHTT---EEE--SSTT-STTGGGGG-S-B-SSTT-TT-B-HHHHHHHHHHHHHHTT-EEE---EEEEE-SSSSEEEEESS-EEEEEEEEE---EEE-----TTHHHHBTTTEES-HHHHTTSTTTTTSEEEEE--SHHHHHHHHHHTTT-SEEEEE-SSSS--S-HHHHHHHHT-TTEEEETTEEEEEEEE-TTS-EEEEEEEETTT--EEEEE-SEEEE-S-EEE--GGGBTTB-B-TT-PBP--TTS-B-SSTTEEE-GGGT-SS---HHHHHHHHHHHHHHHHHHHHHTT-------------------HHHHHS---TT-SEEEHHHHHHHHHHH--SEEEEEEE-TT-HHHHHHHHHHHHHHHHTTTTEEEEEEETTT-HHHHHHTT--SSSEEEEEETTEEEEEEES---HHHHHHHHHHH-

Radius of gyration: 36.02 Å; Cα contacts (8 Å, |Δi|>4): 972; chains: 1; bounding box: 96×108×90 Å

Nearest PDB structures (foldseek):
  4jnq-assembly1_A-2  TM=9.613E-01  e=1.783E-39  Brucella melitensis bv. 1 str. 16M
  7e52-assembly1_A-2  TM=9.155E-01  e=3.651E-40  Acinetobacter baumannii 940793
  5utx-assembly1_A  TM=8.734E-01  e=2.155E-35  Vibrio vulnificus CMCP6
  5u63-assembly1_A  TM=6.709E-01  e=3.828E-39  Haemophilus influenzae Rd KW20
  5usx-assembly1_A  TM=6.599E-01  e=3.609E-39  Vibrio vulnificus CMCP6

Solvent-accessible surface area (backbone atoms only — not comparable to full-atom values): 32240 Å² total; per-residue (Å²): 132,88,86,85,91,86,86,80,88,86,83,87,90,87,84,86,88,85,82,88,87,88,84,83,88,85,89,81,89,79,85,81,84,90,82,84,86,86,84,80,88,77,89,79,91,78,90,85,85,89,83,85,90,86,89,81,89,82,90,78,89,80,90,83,79,91,83,85,90,80,90,83,79,87,81,85,82,89,81,88,78,94,75,83,86,75,88,77,75,88,78,76,89,74,72,67,74,71,58,91,81,72,46,41,49,31,36,32,39,22,31,21,50,12,22,30,35,17,29,33,50,26,11,70,68,21,37,50,22,38,30,30,26,15,53,66,89,60,32,56,59,29,36,76,42,56,68,40,72,72,38,73,83,47,89,92,34,93,88,37,43,36,23,51,57,54,35,52,53,43,48,53,50,11,45,74,46,48,22,45,78,38,80,39,34,76,79,44,57,41,84,88,50,86,65,25,40,42,28,36,95,88,50,77,46,38,17,68,26,40,40,42,15,57,20,51,44,75,51,76,90,77,37,86,51,45,79,81,27,54,75,54,35,33,43,70,46,50,85,77,53,33,76,37,80,84,39,52,62,29,38,31,35,28,38,32,38,36,51,61,19,45,51,41,44,59,56,36,52,79,32,26,58,30,29,35,38,31,17,66,39,87,66,71,72,28,53,70,70,51,49,53,54,46,75,70,32,90,48,42,47,79,38,57,24,27,37,83,58,37,71,35,61,50,100,84,71,43,51,45,25,34,34,31,29,31,70,85,79,67,50,71,47,80,44,79,23,49,32,40,30,40,28,66,52,65,44,35,60,38,76,72,42,68,89,71,46,54,56,48,99,78,43,29,42,47,50,50,90,94,62,27,43,35,78,39,89,60,35,27,43,16,22,38,23,50,34,87,82,77,72,40,66,60,58,14,24,52,35,7,40,51,31,26,55,50,48,53,51,51,29,57,77,66,77,60,63,61,81,40,61,73,71,78,67,77,62,79,67,73,71,70,75,46,72,67,65,69,64,54,80,82,53,88,88,53,33,72,45,63,42,70,69,50,49,57,48,43,62,74,73,47,89,48,28,36,38,38,39,38,31,46,98,85,37,67,65,30,68,62,34,52,65,52,51,49,56,54,47,65,77,35,46,91,41,36,34,38,33,42,36,41,42,82,84,40,47,71,59,32,57,76,68,67,60,88,61,69,23,26,39,37,31,32,44,90,84,40,79,75,48,78,46,77,54,78,77,61,64,65,65,59,46,56,56,46,71,76,59,94